Protein AF-A0A5E5PUY2-F1 (afdb_monomer_lite)

Foldseek 3Di:
DQAQQDDDPPDDSVVVNVVSCCQQFLLVLLLCLLVFQKKKKWFWPPLQQQQQLLLLLCLVPNPVVCVVCVPPPPRPSNVSSVVQCVVVVNDRGGGDDDDSVSSNSSCSSVVSLVVQLVVPDDPPADWDWDDHRRMIMITHRDPVSVVVSQVSSQVSQVVRRIHMDPVRTDMDSCSNCVSDDPVVLVVLLVPVVPDPDLLSLLSNLLVVCVVPAQDPVSLVSLLVSLVVLVVVVVVVVVVCVVCVVPDDDPVVVVLVSNLSSSLSSLLSSCLRHVNCLLSSLLSNLSSPLPDALVVLLVSLVSSCVSCVPPPPCVVNVVSSVLLCLVSLHDDDDDALVSVVVDDDDPDDDSDPQDDDDDDLPDPPRDNDPCVVPPDPVVVVVVSPDDPDDPVVSNVRDSHDDPVNRDPPPD

Structure (mmCIF, N/CA/C/O backbone):
data_AF-A0A5E5PUY2-F1
#
_entry.id   AF-A0A5E5PUY2-F1
#
loop_
_atom_site.group_PDB
_atom_site.id
_atom_site.type_symbol
_atom_site.label_atom_id
_atom_site.label_alt_id
_atom_site.label_comp_id
_atom_site.label_asym_id
_atom_site.label_entity_id
_atom_site.label_seq_id
_atom_site.pdbx_PDB_ins_code
_atom_site.Cartn_x
_atom_site.Cartn_y
_atom_site.Cartn_z
_atom_site.occupancy
_atom_site.B_iso_or_equiv
_atom_site.auth_seq_id
_atom_site.auth_comp_id
_atom_site.auth_asym_id
_atom_site.auth_atom_id
_atom_site.pdbx_PDB_model_num
ATOM 1 N N . CYS A 1 1 ? 10.150 4.100 -7.608 1.00 82.94 1 CYS A N 1
ATOM 2 C CA . CYS A 1 1 ? 10.877 2.829 -7.819 1.00 82.94 1 CYS A CA 1
ATOM 3 C C . CYS A 1 1 ? 11.401 2.297 -6.479 1.00 82.94 1 CYS A C 1
ATOM 5 O O . CYS A 1 1 ? 11.923 3.079 -5.692 1.00 82.94 1 CYS A O 1
ATOM 7 N N . ALA A 1 2 ? 11.238 0.994 -6.225 1.00 85.81 2 ALA A N 1
ATOM 8 C CA . ALA A 1 2 ? 11.678 0.276 -5.023 1.00 85.81 2 ALA A CA 1
ATOM 9 C C . ALA A 1 2 ? 12.735 -0.816 -5.315 1.00 85.81 2 ALA A C 1
ATOM 11 O O . ALA A 1 2 ? 13.047 -1.619 -4.438 1.00 85.81 2 ALA A O 1
ATOM 12 N N . SER A 1 3 ? 13.264 -0.872 -6.541 1.00 85.50 3 SER A N 1
ATOM 13 C CA . SER A 1 3 ? 14.136 -1.946 -7.045 1.00 85.50 3 SER A CA 1
ATOM 14 C C . SER A 1 3 ? 15.540 -1.494 -7.445 1.00 85.50 3 SER A C 1
ATOM 16 O O . SER A 1 3 ? 16.255 -2.245 -8.109 1.00 85.50 3 SER A O 1
ATOM 18 N N . ILE A 1 4 ? 15.966 -0.297 -7.023 1.00 83.94 4 ILE A N 1
ATOM 19 C CA . ILE A 1 4 ? 17.360 0.135 -7.188 1.00 83.94 4 ILE A CA 1
ATOM 20 C C . ILE A 1 4 ? 18.269 -0.912 -6.523 1.00 83.94 4 ILE A C 1
ATOM 22 O O . ILE A 1 4 ? 18.061 -1.220 -5.344 1.00 83.94 4 ILE A O 1
ATOM 26 N N . PRO A 1 5 ? 19.259 -1.470 -7.246 1.00 79.75 5 PRO A N 1
ATOM 27 C CA . PRO A 1 5 ? 20.131 -2.481 -6.674 1.00 79.75 5 PRO A CA 1
ATOM 28 C C . PRO A 1 5 ? 20.878 -1.961 -5.446 1.00 79.75 5 PRO A C 1
ATOM 30 O O . PRO A 1 5 ? 21.499 -0.899 -5.479 1.00 79.75 5 PRO A O 1
ATOM 33 N N . VAL A 1 6 ? 20.823 -2.731 -4.361 1.00 76.81 6 VAL A N 1
ATOM 34 C CA . VAL A 1 6 ? 21.501 -2.415 -3.101 1.00 76.81 6 VAL A CA 1
ATOM 35 C C . VAL A 1 6 ? 22.832 -3.155 -3.048 1.00 76.81 6 VAL A C 1
ATOM 37 O O . VAL A 1 6 ? 22.901 -4.345 -3.368 1.00 76.81 6 VAL A O 1
ATOM 40 N N . VAL A 1 7 ? 23.884 -2.442 -2.648 1.00 66.44 7 VAL A N 1
ATOM 41 C CA . VAL A 1 7 ? 25.210 -3.010 -2.400 1.00 66.44 7 VAL A CA 1
ATOM 42 C C . VAL A 1 7 ? 25.385 -3.162 -0.894 1.00 66.44 7 VAL A C 1
ATOM 44 O O . VAL A 1 7 ? 25.438 -2.166 -0.174 1.00 66.44 7 VAL A O 1
ATOM 47 N N . SER A 1 8 ? 25.488 -4.404 -0.432 1.00 65.62 8 SER A N 1
ATOM 48 C CA . SER A 1 8 ? 25.758 -4.717 0.969 1.00 65.62 8 SER A CA 1
ATOM 49 C C . SER A 1 8 ? 27.189 -4.347 1.334 1.00 65.62 8 SER A C 1
ATOM 51 O O . SER A 1 8 ? 28.122 -4.773 0.652 1.00 65.62 8 SER A O 1
ATOM 53 N N . SER A 1 9 ? 27.386 -3.619 2.433 1.00 58.38 9 SER A N 1
ATOM 54 C CA . SER A 1 9 ? 28.730 -3.308 2.931 1.00 58.38 9 SER A CA 1
ATOM 55 C C . SER A 1 9 ? 29.393 -4.493 3.646 1.00 58.38 9 SER A C 1
ATOM 57 O O . SER A 1 9 ? 30.616 -4.578 3.641 1.00 58.38 9 SER A O 1
ATOM 59 N N . GLU A 1 10 ? 28.615 -5.407 4.248 1.00 58.19 10 GLU A N 1
ATOM 60 C CA . GLU A 1 10 ? 29.138 -6.468 5.139 1.00 58.19 10 GLU A CA 1
ATOM 61 C C . GLU A 1 10 ? 28.356 -7.812 5.080 1.00 58.19 10 GLU A C 1
ATOM 63 O O . GLU A 1 10 ? 28.537 -8.663 5.950 1.00 58.19 10 GLU A O 1
ATOM 68 N N . GLY A 1 11 ? 27.478 -8.043 4.087 1.00 61.69 11 GLY A N 1
ATOM 69 C CA . GLY A 1 11 ? 26.540 -9.186 4.080 1.00 61.69 11 GLY A CA 1
ATOM 70 C C . GLY A 1 11 ? 26.240 -9.826 2.714 1.00 61.69 11 GLY A C 1
ATOM 71 O O . GLY A 1 11 ? 26.901 -9.552 1.719 1.00 61.69 11 GLY A O 1
ATOM 72 N N . ASN A 1 12 ? 25.237 -10.718 2.670 1.00 67.50 12 ASN A N 1
ATOM 73 C CA . ASN A 1 12 ? 24.711 -11.295 1.423 1.00 67.50 12 ASN A CA 1
ATOM 74 C C . ASN A 1 12 ? 23.695 -10.326 0.796 1.00 67.50 12 ASN A C 1
ATOM 76 O O . ASN A 1 12 ? 22.610 -10.122 1.350 1.00 67.50 12 ASN A O 1
ATOM 80 N N . SER A 1 13 ? 24.025 -9.785 -0.378 1.00 69.69 13 SER A N 1
ATOM 81 C CA . SER A 1 13 ? 23.195 -8.840 -1.139 1.00 69.69 13 SER A CA 1
ATOM 82 C C . SER A 1 13 ? 21.769 -9.340 -1.404 1.00 69.69 13 SER A C 1
ATOM 84 O O . SER A 1 13 ? 20.834 -8.543 -1.436 1.00 69.69 13 SER A O 1
ATOM 86 N N . THR A 1 14 ? 21.567 -10.656 -1.513 1.00 74.00 14 THR A N 1
ATOM 87 C CA . THR A 1 14 ? 20.237 -11.260 -1.707 1.00 74.00 14 THR A CA 1
ATOM 88 C C . THR A 1 14 ? 19.321 -11.000 -0.509 1.00 74.00 14 THR A C 1
ATOM 90 O O . THR A 1 14 ? 18.152 -10.654 -0.669 1.00 74.00 14 THR A O 1
ATOM 93 N N . THR A 1 15 ? 19.847 -11.130 0.711 1.00 76.69 15 THR A N 1
ATOM 94 C CA . THR A 1 15 ? 19.073 -10.931 1.944 1.00 76.69 15 THR A CA 1
ATOM 95 C C . THR A 1 15 ? 18.646 -9.476 2.093 1.00 76.69 15 THR A C 1
ATOM 97 O O . THR A 1 15 ? 17.498 -9.201 2.441 1.00 76.69 15 THR A O 1
ATOM 100 N N . GLU A 1 16 ? 19.543 -8.538 1.789 1.00 80.31 16 GLU A N 1
ATOM 101 C CA . GLU A 1 16 ? 19.229 -7.109 1.824 1.00 80.31 16 GLU A CA 1
ATOM 102 C C . GLU A 1 16 ? 18.178 -6.738 0.775 1.00 80.31 16 GLU A C 1
ATOM 104 O O . GLU A 1 16 ? 17.227 -6.026 1.088 1.00 80.31 16 GLU A O 1
ATOM 109 N N . GLN A 1 17 ? 18.268 -7.285 -0.441 1.00 81.25 17 GLN A N 1
ATOM 110 C CA . GLN A 1 17 ? 17.252 -7.072 -1.476 1.00 81.25 17 GLN A CA 1
ATOM 111 C C . GLN A 1 17 ? 15.870 -7.595 -1.059 1.00 81.25 17 GLN A C 1
ATOM 113 O O . GLN A 1 17 ? 14.868 -6.915 -1.288 1.00 81.25 17 GLN A O 1
ATOM 118 N N . ILE A 1 18 ? 15.803 -8.760 -0.403 1.00 82.56 18 ILE A N 1
ATOM 119 C CA . ILE A 1 18 ? 14.548 -9.303 0.144 1.00 82.56 18 ILE A CA 1
ATOM 120 C C . ILE A 1 18 ? 13.983 -8.377 1.228 1.00 82.56 18 ILE A C 1
ATOM 122 O O . ILE A 1 18 ? 12.776 -8.126 1.260 1.00 82.56 18 ILE A O 1
ATOM 126 N N . GLN A 1 19 ? 14.836 -7.841 2.103 1.00 82.25 19 GLN A N 1
ATOM 127 C CA . GLN A 1 19 ? 14.415 -6.887 3.131 1.00 82.25 19 GLN A CA 1
ATOM 128 C C . GLN A 1 19 ? 13.896 -5.583 2.517 1.00 82.25 19 GLN A C 1
ATOM 130 O O . GLN A 1 19 ? 12.843 -5.094 2.933 1.00 82.25 19 GLN A O 1
ATOM 135 N N . VAL A 1 20 ? 14.579 -5.051 1.499 1.00 85.12 20 VAL A N 1
ATOM 136 C CA . VAL A 1 20 ? 14.127 -3.866 0.760 1.00 85.12 20 VAL A CA 1
ATOM 137 C C . VAL A 1 20 ? 12.784 -4.124 0.092 1.00 85.12 20 VAL A C 1
ATOM 139 O O . VAL A 1 20 ? 11.881 -3.310 0.265 1.00 85.12 20 VAL A O 1
ATOM 142 N N . TRP A 1 21 ? 12.600 -5.263 -0.581 1.00 89.25 21 TRP A N 1
ATOM 143 C CA . TRP A 1 21 ? 11.303 -5.633 -1.155 1.00 89.25 21 TRP A CA 1
ATOM 144 C C . TRP A 1 21 ? 10.212 -5.699 -0.080 1.00 89.25 21 TRP A C 1
ATOM 146 O O . TRP A 1 21 ? 9.156 -5.083 -0.215 1.00 89.25 21 TRP A O 1
ATOM 156 N N . SER A 1 22 ? 10.474 -6.392 1.031 1.00 85.25 22 SER A N 1
ATOM 157 C CA . SER A 1 22 ? 9.490 -6.533 2.107 1.00 85.25 22 SER A CA 1
ATOM 158 C C . SER A 1 22 ? 9.083 -5.180 2.695 1.00 85.25 22 SER A C 1
ATOM 160 O O . SER A 1 22 ? 7.915 -4.990 3.026 1.00 85.25 22 SER A O 1
ATOM 162 N N . LYS A 1 23 ? 10.024 -4.243 2.827 1.00 85.44 23 LYS A N 1
ATOM 163 C CA . LYS A 1 23 ? 9.771 -2.921 3.405 1.00 85.44 23 LYS A CA 1
ATOM 164 C C . LYS A 1 23 ? 9.127 -1.962 2.399 1.00 85.44 23 LYS A C 1
ATOM 166 O O . LYS A 1 23 ? 8.065 -1.405 2.654 1.00 85.44 23 LYS A O 1
ATOM 171 N N . GLN A 1 24 ? 9.760 -1.777 1.245 1.00 88.69 24 GLN A N 1
ATOM 172 C CA . GLN A 1 24 ? 9.369 -0.770 0.253 1.00 88.69 24 GLN A CA 1
ATOM 173 C C . GLN A 1 24 ? 8.181 -1.200 -0.609 1.00 88.69 24 GLN A C 1
ATOM 175 O O . GLN A 1 24 ? 7.519 -0.348 -1.193 1.00 88.69 24 GLN A O 1
ATOM 180 N N . VAL A 1 25 ? 7.907 -2.504 -0.700 1.00 92.75 25 VAL A N 1
ATOM 181 C CA . VAL A 1 25 ? 6.810 -3.040 -1.510 1.00 92.75 25 VAL A CA 1
ATOM 182 C C . VAL A 1 25 ? 5.714 -3.592 -0.614 1.00 92.75 25 VAL A C 1
ATOM 184 O O . VAL A 1 25 ? 4.638 -3.008 -0.576 1.00 92.75 25 VAL A O 1
ATOM 187 N N . GLU A 1 26 ? 5.950 -4.679 0.128 1.00 92.94 26 GLU A N 1
ATOM 188 C CA . GLU A 1 26 ? 4.887 -5.343 0.909 1.00 92.94 26 GLU A CA 1
ATOM 189 C C . GLU A 1 26 ? 4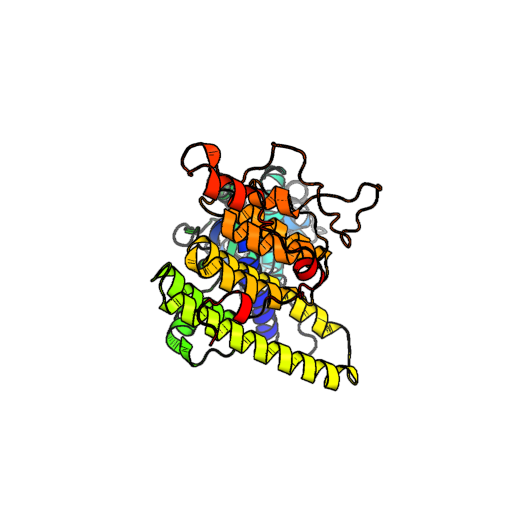.321 -4.434 2.009 1.00 92.94 26 GLU A C 1
ATOM 191 O O . GLU A 1 26 ? 3.122 -4.156 2.015 1.00 92.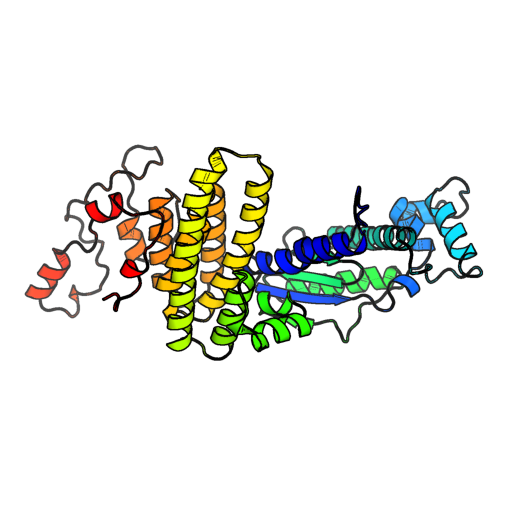94 26 GLU A O 1
ATOM 196 N N . GLN A 1 27 ? 5.173 -3.944 2.912 1.00 90.75 27 GLN A N 1
ATOM 197 C CA . GLN A 1 27 ? 4.749 -3.091 4.023 1.00 90.75 27 GLN A CA 1
ATOM 198 C C . GLN A 1 27 ? 4.170 -1.769 3.520 1.00 90.75 27 GLN A C 1
ATOM 200 O O . GLN A 1 27 ? 3.068 -1.401 3.926 1.00 90.75 27 GLN A O 1
ATOM 205 N N . LYS A 1 28 ? 4.847 -1.105 2.573 1.00 93.31 28 LYS A N 1
ATOM 206 C CA . LYS A 1 28 ? 4.349 0.160 2.028 1.00 93.31 28 LYS A CA 1
ATOM 207 C C . LYS A 1 28 ? 2.999 0.021 1.323 1.00 93.31 28 LYS A C 1
ATOM 209 O O . LYS A 1 28 ? 2.148 0.889 1.478 1.00 93.31 28 LYS A O 1
ATOM 214 N N . SER A 1 29 ? 2.774 -1.078 0.603 1.00 95.94 29 SER A N 1
ATOM 215 C CA . SER A 1 29 ? 1.477 -1.338 -0.039 1.00 95.94 29 SER A CA 1
ATOM 216 C C . SER A 1 29 ? 0.349 -1.468 0.985 1.00 95.94 29 SER A C 1
ATOM 218 O O . SER A 1 29 ? -0.740 -0.946 0.771 1.00 95.94 29 SER A O 1
ATOM 220 N N . ILE A 1 30 ? 0.623 -2.111 2.124 1.00 95.31 30 ILE A N 1
ATOM 221 C CA . ILE A 1 30 ? -0.356 -2.245 3.206 1.00 95.31 30 ILE A CA 1
ATOM 222 C C . ILE A 1 30 ? -0.627 -0.885 3.843 1.00 95.31 30 ILE A C 1
ATOM 224 O O . ILE A 1 30 ? -1.786 -0.547 4.040 1.00 95.31 30 ILE A O 1
ATOM 228 N N . GLU A 1 31 ? 0.398 -0.071 4.107 1.00 93.56 31 GLU A N 1
ATOM 229 C CA . GLU A 1 31 ? 0.221 1.295 4.629 1.00 93.56 31 GLU A CA 1
ATOM 230 C C . GLU A 1 31 ? -0.671 2.164 3.736 1.00 93.56 31 GLU A C 1
ATOM 232 O O . GLU A 1 31 ? -1.532 2.881 4.242 1.00 93.56 31 GLU A O 1
ATOM 237 N N . LEU A 1 32 ? -0.498 2.073 2.413 1.00 95.44 32 LEU A N 1
ATOM 238 C CA . LEU A 1 32 ? -1.300 2.823 1.442 1.00 95.44 32 LEU A CA 1
ATOM 239 C C . LEU A 1 32 ? -2.785 2.441 1.472 1.00 95.44 32 LEU A C 1
ATOM 241 O O . LEU A 1 32 ? -3.617 3.246 1.058 1.00 95.44 32 LEU A O 1
ATOM 245 N N . GLY A 1 33 ? -3.139 1.280 2.032 1.00 94.94 33 GLY A N 1
ATOM 246 C CA . GLY A 1 33 ? -4.532 0.900 2.286 1.00 94.94 33 GLY A CA 1
ATOM 247 C C . GLY A 1 33 ? -5.293 1.890 3.176 1.00 94.94 33 GLY A C 1
ATOM 248 O O . GLY A 1 33 ? -6.511 2.001 3.068 1.00 94.94 33 GLY A O 1
ATOM 249 N N . LEU A 1 34 ? -4.585 2.682 3.990 1.00 93.06 34 LEU A N 1
ATOM 250 C CA . LEU A 1 34 ? -5.181 3.740 4.806 1.00 93.06 34 LEU A CA 1
ATOM 251 C C . LEU A 1 34 ? -5.600 4.973 3.979 1.00 93.06 34 LEU A C 1
ATOM 253 O O . LEU A 1 34 ? -6.441 5.751 4.418 1.00 93.06 34 LEU A O 1
ATOM 257 N N . GLU A 1 35 ? -5.040 5.157 2.781 1.00 93.94 35 GLU A N 1
ATOM 258 C CA . GLU A 1 35 ? -5.232 6.349 1.938 1.00 93.94 35 GLU A CA 1
ATOM 259 C C . GLU A 1 35 ? -5.983 6.075 0.628 1.00 93.94 35 GLU A C 1
ATOM 261 O O . GLU A 1 35 ? -6.598 6.993 0.077 1.00 93.94 35 GLU A O 1
ATOM 266 N N . TYR A 1 36 ? -5.921 4.837 0.135 1.00 95.94 36 TYR A N 1
ATOM 267 C CA . TYR A 1 36 ? -6.447 4.416 -1.165 1.00 95.94 36 TYR A CA 1
ATOM 268 C C . TYR A 1 36 ? -7.432 3.263 -1.021 1.00 95.94 36 TYR A C 1
ATOM 270 O O . TYR A 1 36 ? -7.277 2.460 -0.108 1.00 95.94 36 TYR A O 1
ATOM 278 N N . ASP A 1 37 ? -8.424 3.164 -1.903 1.00 94.75 37 ASP A N 1
ATOM 279 C CA . ASP A 1 37 ? -9.470 2.126 -1.860 1.00 94.75 37 ASP A CA 1
ATOM 280 C C . ASP A 1 37 ? -9.232 0.963 -2.829 1.00 94.75 37 ASP A C 1
ATOM 282 O O . ASP A 1 37 ? -9.750 -0.129 -2.623 1.00 94.75 37 ASP A O 1
ATOM 286 N N . TYR A 1 38 ? -8.434 1.175 -3.876 1.00 96.88 38 TYR A N 1
ATOM 287 C CA . TYR A 1 38 ? -8.149 0.167 -4.892 1.00 96.88 38 TYR A CA 1
ATOM 288 C C . TYR A 1 38 ? -6.650 -0.002 -5.114 1.00 96.88 38 TYR A C 1
ATOM 290 O O . TYR A 1 38 ? -5.899 0.975 -5.133 1.00 96.88 38 TYR A O 1
ATOM 298 N N . ILE A 1 39 ? -6.239 -1.243 -5.376 1.00 98.06 39 ILE A N 1
ATOM 299 C CA . ILE A 1 39 ? -4.908 -1.611 -5.863 1.00 98.06 39 ILE A CA 1
ATOM 300 C C . ILE A 1 39 ? -5.029 -2.343 -7.202 1.00 98.06 39 ILE A C 1
ATOM 302 O O . ILE A 1 39 ? -5.846 -3.249 -7.361 1.00 98.06 39 ILE A O 1
ATOM 306 N N . PHE A 1 40 ? -4.194 -1.963 -8.162 1.00 98.12 40 PHE A N 1
ATOM 307 C CA . PHE A 1 40 ? -4.027 -2.631 -9.447 1.00 98.12 40 PHE A CA 1
ATOM 308 C C . PHE A 1 40 ? -2.640 -3.260 -9.490 1.00 98.12 40 PHE A C 1
ATOM 310 O O . PHE A 1 40 ? -1.646 -2.602 -9.181 1.00 98.12 40 PHE A O 1
ATOM 317 N N . HIS A 1 41 ? -2.586 -4.525 -9.881 1.00 97.44 41 HIS A N 1
ATOM 318 C CA . HIS A 1 41 ? -1.361 -5.268 -10.124 1.00 97.44 41 HIS A CA 1
ATOM 319 C C . HIS A 1 41 ? -1.174 -5.431 -11.622 1.00 97.44 41 HIS A C 1
ATOM 321 O O . HIS A 1 41 ? -2.132 -5.748 -12.322 1.00 97.44 41 HIS A O 1
ATOM 327 N N . THR A 1 42 ? 0.049 -5.235 -12.100 1.00 96.69 42 THR A N 1
ATOM 328 C CA . THR A 1 42 ? 0.455 -5.593 -13.460 1.00 96.69 42 THR A CA 1
ATOM 329 C C . THR A 1 42 ? 1.960 -5.821 -13.498 1.00 96.69 42 THR A C 1
ATOM 331 O O . THR A 1 42 ? 2.697 -5.184 -12.753 1.00 96.69 42 THR A O 1
ATOM 334 N N . ASP A 1 43 ? 2.420 -6.690 -14.387 1.00 95.75 43 ASP A N 1
ATOM 335 C CA . ASP A 1 43 ? 3.833 -6.887 -14.718 1.00 95.75 43 ASP A CA 1
ATOM 336 C C . ASP A 1 43 ? 4.076 -6.672 -16.214 1.00 95.75 43 ASP A C 1
ATOM 338 O O . ASP A 1 43 ? 3.143 -6.577 -17.021 1.00 95.75 43 ASP A O 1
ATOM 342 N N . ILE A 1 44 ? 5.349 -6.580 -16.582 1.00 96.81 44 ILE A N 1
ATOM 343 C CA . ILE A 1 44 ? 5.796 -6.482 -17.969 1.00 96.81 44 ILE A CA 1
ATOM 344 C C . ILE A 1 44 ? 6.173 -7.879 -18.472 1.00 96.81 44 ILE A C 1
ATOM 346 O O . ILE A 1 44 ? 6.934 -8.603 -17.834 1.00 96.81 44 ILE A O 1
ATOM 350 N N . VAL A 1 45 ? 5.680 -8.257 -19.653 1.00 95.62 45 VAL A N 1
ATOM 351 C CA . VAL A 1 45 ? 6.010 -9.554 -20.262 1.00 95.62 45 VAL A CA 1
ATOM 352 C C . VAL A 1 45 ? 7.463 -9.568 -20.723 1.00 95.62 45 VAL A C 1
ATOM 354 O O . VAL A 1 45 ? 7.856 -8.703 -21.501 1.00 95.62 45 VAL A O 1
ATOM 357 N N . ASP A 1 46 ? 8.216 -10.589 -20.299 1.00 94.31 46 ASP A N 1
ATOM 358 C CA . ASP A 1 46 ? 9.615 -10.814 -20.691 1.00 94.31 46 ASP A CA 1
ATOM 359 C C . ASP A 1 46 ? 10.452 -9.529 -20.601 1.00 94.31 46 ASP A C 1
ATOM 361 O O . ASP A 1 46 ? 11.081 -9.107 -21.566 1.00 94.31 46 ASP A O 1
ATOM 365 N N . CYS A 1 47 ? 10.405 -8.855 -19.445 1.00 95.38 47 CYS A N 1
ATOM 366 C CA . CYS A 1 47 ? 10.933 -7.498 -19.293 1.00 95.38 47 CYS A CA 1
ATOM 367 C C . CYS A 1 47 ? 12.349 -7.336 -19.869 1.00 95.38 47 CYS A C 1
ATOM 369 O O . CYS A 1 47 ? 12.575 -6.447 -20.681 1.00 95.38 47 CYS A O 1
ATOM 371 N N . TYR A 1 48 ? 13.295 -8.205 -19.503 1.00 95.31 48 TYR A N 1
ATOM 372 C CA . TYR A 1 48 ? 14.679 -8.112 -19.982 1.00 95.31 48 TYR A CA 1
ATOM 373 C C . TYR A 1 48 ? 14.818 -8.458 -21.468 1.00 95.31 48 TYR A C 1
ATOM 375 O O . TYR A 1 48 ? 15.599 -7.803 -22.156 1.00 95.31 48 TYR A O 1
ATOM 383 N N . GLY A 1 49 ? 14.080 -9.455 -21.972 1.00 95.12 49 GLY A N 1
ATOM 384 C CA . GLY A 1 49 ? 14.082 -9.828 -23.391 1.00 95.12 49 GLY A CA 1
ATOM 385 C C . GLY A 1 49 ? 13.391 -8.797 -24.291 1.00 95.12 49 GLY A C 1
ATOM 386 O O . GLY A 1 49 ? 13.751 -8.651 -25.458 1.00 95.12 49 GLY A O 1
ATOM 387 N N . ALA A 1 50 ? 12.456 -8.024 -23.738 1.00 95.56 50 ALA A N 1
ATOM 388 C CA . ALA A 1 50 ? 11.708 -6.984 -24.435 1.00 95.56 50 ALA A CA 1
ATOM 389 C C . ALA A 1 50 ? 12.410 -5.615 -24.455 1.00 95.56 50 ALA A C 1
ATOM 391 O O . ALA A 1 50 ? 11.988 -4.738 -25.208 1.00 95.56 50 ALA A O 1
ATOM 392 N N . ILE A 1 51 ? 13.466 -5.395 -23.658 1.00 96.50 51 ILE A N 1
ATOM 393 C CA . ILE A 1 51 ? 14.195 -4.117 -23.676 1.00 96.50 51 ILE A CA 1
ATOM 394 C C . ILE A 1 51 ? 14.860 -3.929 -25.039 1.00 96.50 51 ILE A C 1
ATOM 396 O O . ILE A 1 51 ? 15.811 -4.622 -25.397 1.00 96.50 51 ILE A O 1
ATOM 400 N N . TYR A 1 52 ? 14.394 -2.929 -25.780 1.00 95.25 52 TYR A N 1
ATOM 401 C CA . TYR A 1 52 ? 15.052 -2.458 -26.989 1.00 95.25 52 TYR A CA 1
ATOM 402 C C . TYR A 1 52 ? 16.338 -1.712 -26.612 1.00 95.25 52 TYR A C 1
ATOM 404 O O . TYR A 1 52 ? 16.273 -0.717 -25.895 1.00 95.25 52 TYR A O 1
ATOM 412 N N . THR A 1 53 ? 17.518 -2.129 -27.067 1.00 94.56 53 THR A N 1
ATOM 413 C CA . THR A 1 53 ? 18.805 -1.576 -26.592 1.00 94.56 53 THR A CA 1
ATOM 414 C C . THR A 1 53 ? 18.948 -0.078 -26.882 1.00 94.56 53 THR A C 1
ATOM 416 O O . THR A 1 53 ? 19.515 0.665 -26.082 1.00 94.56 53 THR A O 1
ATOM 419 N N . HIS A 1 54 ? 18.323 0.415 -27.955 1.00 93.44 54 HIS A N 1
ATOM 420 C CA . HIS A 1 54 ? 18.256 1.844 -28.267 1.00 93.44 54 HIS A CA 1
ATOM 421 C C . HIS A 1 54 ? 17.377 2.658 -27.300 1.00 93.44 54 HIS A C 1
ATOM 423 O O . HIS A 1 54 ? 17.461 3.884 -27.302 1.00 93.44 54 HIS A O 1
ATOM 429 N N . SER A 1 55 ? 16.580 2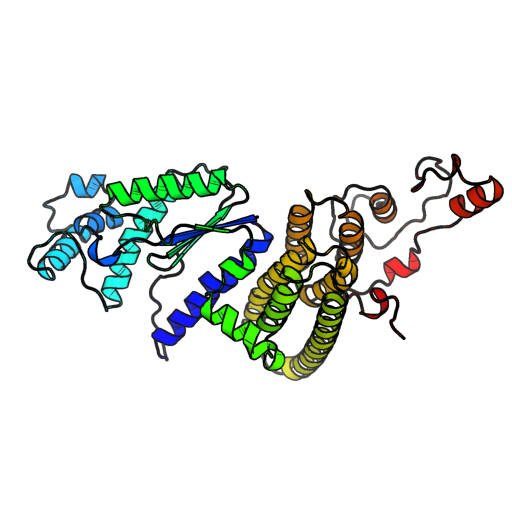.024 -26.440 1.00 95.12 55 SER A N 1
ATOM 430 C CA . SER A 1 55 ? 15.906 2.709 -25.331 1.00 95.12 55 SER A CA 1
ATOM 431 C C . SER A 1 55 ? 16.869 3.145 -24.223 1.00 95.12 55 SER A C 1
ATOM 433 O O . SER A 1 55 ? 16.584 4.108 -23.517 1.00 95.12 55 SER A O 1
ATOM 435 N N . ILE A 1 56 ? 18.051 2.526 -24.115 1.00 95.50 56 ILE A N 1
ATOM 436 C CA . ILE A 1 56 ? 19.089 2.908 -23.146 1.00 95.50 56 ILE A CA 1
ATOM 437 C C . ILE A 1 56 ? 19.577 4.347 -23.395 1.00 95.50 56 ILE A C 1
ATOM 439 O O . ILE A 1 56 ? 19.542 5.161 -22.468 1.00 95.50 56 ILE A O 1
ATOM 443 N N . PRO A 1 57 ? 19.995 4.742 -24.617 1.00 95.06 57 PRO A N 1
ATOM 444 C CA . PRO A 1 57 ? 20.329 6.135 -24.881 1.00 95.06 57 PRO A CA 1
ATOM 445 C C . PRO A 1 57 ? 19.119 7.066 -24.772 1.00 95.06 57 PRO A C 1
ATOM 447 O O . PRO A 1 57 ? 19.325 8.237 -24.462 1.00 95.06 57 PRO A O 1
ATOM 450 N N . TRP A 1 58 ? 17.884 6.588 -24.983 1.00 95.06 58 TRP A N 1
ATOM 451 C CA . TRP A 1 58 ? 16.684 7.403 -24.741 1.00 95.06 58 TRP A CA 1
ATOM 452 C C . TRP A 1 58 ? 16.524 7.719 -23.256 1.00 95.06 58 TRP A C 1
ATOM 454 O O . TRP A 1 58 ? 16.291 8.873 -22.921 1.00 95.06 58 TRP A O 1
ATOM 464 N N . ALA A 1 59 ? 16.724 6.731 -22.386 1.00 95.12 59 ALA A N 1
ATOM 465 C CA . ALA A 1 59 ? 16.658 6.907 -20.942 1.00 95.12 59 ALA A CA 1
ATOM 466 C C . ALA A 1 59 ? 17.753 7.840 -20.406 1.00 95.12 59 ALA A C 1
ATOM 468 O O . ALA A 1 59 ? 17.509 8.626 -19.501 1.00 95.12 59 ALA A O 1
ATOM 469 N N . ILE A 1 60 ? 18.962 7.786 -20.976 1.00 94.12 60 ILE A N 1
ATOM 470 C CA . ILE A 1 60 ? 20.090 8.602 -20.498 1.00 94.12 60 ILE A CA 1
ATOM 471 C C . ILE A 1 60 ? 20.041 10.033 -21.040 1.00 94.12 60 ILE A C 1
ATOM 473 O O . ILE A 1 60 ? 20.389 10.971 -20.329 1.00 94.12 60 ILE A O 1
ATOM 477 N N . HIS A 1 61 ? 19.677 10.201 -22.314 1.00 92.44 61 HIS A N 1
ATOM 478 C CA . HIS A 1 61 ? 19.851 11.473 -23.022 1.00 92.44 61 HIS A CA 1
ATOM 479 C C . HIS A 1 61 ? 18.556 12.098 -23.528 1.00 92.44 61 HIS A C 1
ATOM 481 O O . HIS A 1 61 ? 18.621 13.166 -24.128 1.00 92.44 61 HIS A O 1
ATOM 487 N N . THR A 1 62 ? 17.400 11.473 -23.300 1.00 89.44 62 THR A N 1
ATOM 488 C CA . THR A 1 62 ? 16.117 11.681 -23.998 1.00 89.44 62 THR A CA 1
ATOM 489 C C . THR A 1 62 ? 16.078 11.102 -25.413 1.00 89.44 62 THR A C 1
ATOM 491 O O . THR A 1 62 ? 17.075 11.036 -26.144 1.00 89.44 62 THR A O 1
ATOM 494 N N . GLN A 1 63 ? 14.876 10.707 -25.836 1.00 88.50 63 GLN A N 1
ATOM 495 C CA . GLN A 1 63 ? 14.642 10.147 -27.163 1.00 88.50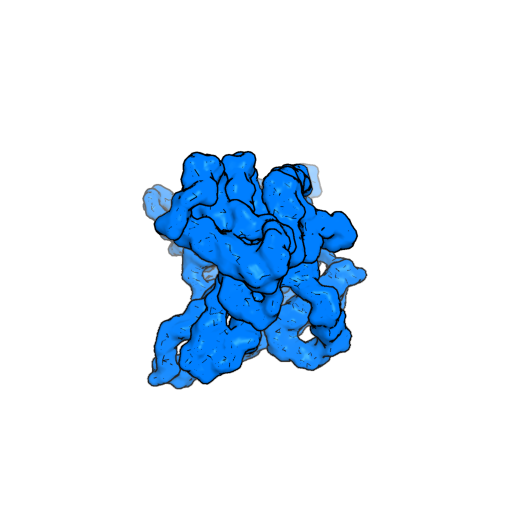 63 GLN A CA 1
ATOM 496 C C . GLN A 1 63 ? 15.012 11.128 -28.292 1.00 88.50 63 GLN A C 1
ATOM 498 O O . GLN A 1 63 ? 15.571 10.717 -29.313 1.00 88.50 63 GLN A O 1
ATOM 503 N N . GLU A 1 64 ? 14.735 12.424 -28.123 1.00 89.62 64 GLU A N 1
ATOM 504 C CA . GLU A 1 64 ? 15.023 13.447 -29.134 1.00 89.62 64 GLU A CA 1
ATOM 505 C C . GLU A 1 64 ? 16.523 13.599 -29.389 1.00 89.62 64 GLU A C 1
ATOM 507 O O . GLU A 1 64 ? 16.976 13.555 -30.539 1.00 89.62 64 GLU A O 1
ATOM 512 N N . PHE A 1 65 ? 17.310 13.733 -28.319 1.00 90.31 65 PHE A N 1
ATOM 513 C CA . PHE A 1 65 ? 18.758 13.859 -28.422 1.00 90.31 65 PHE A CA 1
ATOM 514 C C . PHE A 1 65 ? 19.381 12.612 -29.049 1.00 90.31 65 PHE A C 1
ATOM 516 O O . PHE A 1 65 ? 20.211 12.725 -29.957 1.00 90.31 65 PHE A O 1
ATOM 523 N N . ALA A 1 66 ? 18.963 11.422 -28.605 1.00 88.81 66 ALA A N 1
ATOM 524 C CA . ALA A 1 66 ? 19.468 10.154 -29.120 1.00 88.81 66 ALA A CA 1
ATOM 525 C C . ALA A 1 66 ? 19.161 9.983 -30.618 1.00 88.81 66 ALA A C 1
ATOM 527 O O . ALA A 1 66 ? 20.023 9.557 -31.391 1.00 88.81 66 ALA A O 1
ATOM 528 N N . LYS A 1 67 ? 17.964 10.393 -31.066 1.00 87.56 67 LYS A N 1
ATOM 529 C CA . LYS A 1 67 ? 17.589 10.379 -32.490 1.00 87.56 67 LYS A CA 1
ATOM 530 C C . LYS A 1 67 ? 18.437 11.341 -33.331 1.00 87.56 67 LYS A C 1
ATOM 532 O O . LYS A 1 67 ? 18.736 10.999 -34.474 1.00 87.56 67 LYS A O 1
ATOM 537 N N . ARG A 1 68 ? 18.863 12.490 -32.788 1.00 90.50 68 ARG A N 1
ATOM 538 C CA . ARG A 1 68 ? 19.767 13.441 -33.472 1.00 90.50 68 ARG A CA 1
ATOM 539 C C . ARG A 1 68 ? 21.227 12.971 -33.481 1.00 90.50 68 ARG A C 1
ATOM 541 O O . ARG A 1 68 ? 21.930 13.185 -34.463 1.00 90.50 68 ARG A O 1
ATOM 548 N N . ASN A 1 69 ? 21.670 12.276 -32.432 1.00 88.19 69 ASN A N 1
ATOM 549 C CA . ASN A 1 69 ? 23.069 11.885 -32.217 1.00 88.19 69 ASN A CA 1
ATOM 550 C C . ASN A 1 69 ? 23.338 10.380 -32.410 1.00 88.19 69 ASN A C 1
ATOM 552 O O . ASN A 1 69 ? 24.232 9.823 -31.772 1.00 88.19 69 ASN A O 1
ATOM 556 N N . ARG A 1 70 ? 22.621 9.708 -33.323 1.00 79.94 70 ARG A N 1
ATOM 557 C CA . ARG A 1 70 ? 22.701 8.241 -33.525 1.00 79.94 70 ARG A CA 1
ATOM 558 C C . ARG A 1 70 ? 24.116 7.691 -33.740 1.00 79.94 70 ARG A C 1
ATOM 560 O O . ARG A 1 70 ? 24.405 6.574 -33.341 1.00 79.94 70 ARG A O 1
ATOM 567 N N . ARG A 1 71 ? 25.001 8.455 -34.391 1.00 79.06 71 ARG A N 1
ATOM 568 C CA . ARG A 1 71 ? 26.389 8.041 -34.700 1.00 79.06 71 ARG A CA 1
ATOM 569 C C . ARG A 1 71 ? 27.433 8.666 -33.769 1.00 79.06 71 ARG A C 1
ATOM 571 O O . ARG A 1 71 ? 28.634 8.537 -34.008 1.00 79.06 71 ARG A O 1
ATOM 578 N N . GLY A 1 72 ? 26.996 9.377 -32.729 1.00 78.31 72 GLY A N 1
ATOM 579 C CA . GLY A 1 72 ? 27.879 10.060 -31.792 1.00 78.31 72 GLY A CA 1
ATOM 580 C C . GLY A 1 72 ? 28.654 9.062 -30.934 1.00 78.31 72 GLY A C 1
ATOM 581 O O . GLY A 1 72 ? 28.141 8.601 -29.919 1.00 78.31 72 GLY A O 1
ATOM 582 N N . LYS A 1 73 ? 29.907 8.767 -31.306 1.00 71.12 73 LYS A N 1
ATOM 583 C CA . LYS A 1 73 ? 30.791 7.823 -30.586 1.00 71.12 73 LYS A CA 1
ATOM 584 C C . LYS A 1 73 ? 31.186 8.270 -29.171 1.00 71.12 73 LYS A C 1
ATOM 586 O O . LYS A 1 73 ? 31.751 7.485 -28.424 1.00 71.12 73 LYS A O 1
ATOM 591 N N . LYS A 1 74 ? 30.910 9.528 -28.809 1.00 80.56 74 LYS A N 1
ATOM 592 C CA . LYS A 1 74 ? 31.165 10.090 -27.472 1.00 80.56 74 LYS A CA 1
ATOM 593 C C . LYS A 1 74 ? 29.941 10.040 -26.545 1.00 80.56 74 LYS A C 1
ATOM 595 O O . LYS A 1 74 ? 30.061 10.385 -25.377 1.00 80.56 74 LYS A O 1
ATOM 600 N N . CYS A 1 75 ? 28.765 9.648 -27.043 1.00 88.00 75 CYS A N 1
ATOM 601 C CA . CYS A 1 75 ? 27.555 9.575 -26.222 1.00 88.00 75 CYS A CA 1
ATOM 602 C C . CYS A 1 75 ? 27.553 8.287 -25.398 1.00 88.00 75 CYS A C 1
ATOM 604 O O . CYS A 1 75 ? 27.479 7.200 -25.966 1.00 88.00 75 CYS A O 1
ATOM 606 N N . ILE A 1 76 ? 27.571 8.410 -24.067 1.00 93.19 76 ILE A N 1
ATOM 607 C CA . ILE A 1 76 ? 27.655 7.257 -23.156 1.00 93.19 76 ILE A CA 1
ATOM 608 C C . ILE A 1 76 ? 26.545 6.221 -23.397 1.00 93.19 76 ILE A C 1
ATOM 610 O O . ILE A 1 76 ? 26.835 5.036 -23.491 1.00 93.19 76 ILE A O 1
ATOM 614 N N . GLY A 1 77 ? 25.299 6.653 -23.618 1.00 93.19 77 GLY A N 1
ATOM 615 C CA . GLY A 1 77 ? 24.192 5.749 -23.933 1.00 93.19 77 GLY A CA 1
ATOM 616 C C . GLY A 1 77 ? 24.392 4.949 -25.222 1.00 93.19 77 GLY A C 1
ATOM 617 O O . GLY A 1 77 ? 24.085 3.765 -25.237 1.00 93.19 77 GLY A O 1
ATOM 618 N N . ASN A 1 78 ? 24.983 5.543 -26.267 1.00 92.75 78 ASN A N 1
ATOM 619 C CA . ASN A 1 78 ? 25.302 4.818 -27.504 1.00 92.75 78 ASN A CA 1
ATOM 620 C C . ASN A 1 78 ? 26.436 3.803 -27.292 1.00 92.75 78 ASN A C 1
ATOM 622 O O . ASN A 1 78 ? 26.457 2.755 -27.932 1.00 92.75 78 ASN A O 1
ATOM 626 N N . ILE A 1 79 ? 27.392 4.114 -26.407 1.00 94.00 79 ILE A N 1
ATOM 627 C CA . ILE A 1 79 ? 28.473 3.191 -26.037 1.00 94.00 79 ILE A CA 1
ATOM 628 C C . ILE A 1 79 ? 27.886 1.973 -25.315 1.00 94.00 79 ILE A C 1
ATOM 630 O O . ILE A 1 79 ? 28.212 0.844 -25.676 1.00 94.00 79 ILE A O 1
ATOM 634 N N . ILE A 1 80 ? 26.991 2.197 -24.347 1.00 94.94 80 ILE A N 1
ATOM 635 C CA . ILE A 1 80 ? 26.320 1.119 -23.606 1.00 94.94 80 ILE A CA 1
ATOM 636 C C . ILE A 1 80 ? 25.457 0.277 -24.552 1.00 94.94 80 ILE A C 1
ATOM 638 O O . ILE A 1 80 ? 25.585 -0.941 -24.559 1.00 94.94 80 ILE A O 1
ATOM 642 N N . ASP A 1 81 ? 24.640 0.911 -25.392 1.00 94.81 81 ASP A N 1
ATOM 643 C CA . ASP A 1 81 ? 23.818 0.243 -26.407 1.00 94.81 81 ASP A CA 1
ATOM 644 C C . ASP A 1 81 ? 24.657 -0.640 -27.347 1.00 94.81 81 ASP A C 1
ATOM 646 O O . ASP A 1 81 ? 24.360 -1.821 -27.519 1.00 94.81 81 ASP A O 1
ATOM 650 N N . THR A 1 82 ? 25.776 -0.120 -27.867 1.00 93.94 82 THR A N 1
ATOM 651 C CA . THR A 1 82 ? 26.700 -0.902 -28.710 1.00 93.94 82 THR A CA 1
ATOM 652 C C . THR A 1 82 ? 27.268 -2.110 -27.959 1.00 93.94 82 THR A C 1
ATOM 654 O O . THR A 1 82 ? 27.392 -3.192 -28.532 1.00 93.94 82 THR A O 1
ATOM 657 N N . ALA A 1 83 ? 27.601 -1.950 -26.674 1.00 94.38 83 ALA A N 1
ATOM 658 C CA . ALA A 1 83 ? 28.070 -3.056 -25.847 1.00 94.38 83 ALA A CA 1
ATOM 659 C C . ALA A 1 83 ? 26.971 -4.111 -25.631 1.00 94.38 83 ALA A C 1
ATOM 661 O O . ALA A 1 83 ? 27.254 -5.298 -25.766 1.00 94.38 83 ALA A O 1
ATOM 662 N N . MET A 1 84 ? 25.723 -3.699 -25.368 1.00 95.06 84 MET A N 1
ATOM 663 C CA . MET A 1 84 ? 24.592 -4.625 -25.201 1.00 95.06 84 MET A CA 1
ATOM 664 C C . MET A 1 84 ? 24.325 -5.424 -26.477 1.00 95.06 84 MET A C 1
ATOM 666 O O . MET A 1 84 ? 24.211 -6.646 -26.414 1.00 95.06 84 MET A O 1
ATOM 670 N N . GLN A 1 85 ? 24.321 -4.763 -27.638 1.00 94.25 85 GLN A N 1
ATOM 671 C CA . GLN A 1 85 ? 24.205 -5.442 -28.931 1.00 94.25 85 GLN A CA 1
ATOM 672 C C . GLN A 1 85 ? 25.359 -6.428 -29.145 1.00 94.25 85 GLN A C 1
ATOM 674 O O . GLN A 1 85 ? 25.140 -7.562 -29.564 1.00 94.25 85 GLN A O 1
ATOM 679 N N . GLY A 1 86 ? 26.592 -6.031 -28.811 1.00 94.31 86 GLY A N 1
ATOM 680 C CA . GLY A 1 86 ? 27.765 -6.904 -28.891 1.00 94.31 86 GLY A CA 1
ATOM 681 C C . GLY A 1 86 ? 27.652 -8.155 -28.013 1.00 94.31 86 GLY A C 1
ATOM 682 O O . GLY A 1 86 ? 28.069 -9.233 -28.431 1.00 94.31 86 GLY A O 1
ATOM 683 N N . MET A 1 87 ? 27.035 -8.034 -26.835 1.00 91.31 87 MET A N 1
ATOM 684 C CA . MET A 1 87 ? 26.746 -9.161 -25.938 1.00 91.31 87 MET A CA 1
ATOM 685 C C . MET A 1 87 ? 25.600 -10.055 -26.432 1.00 91.31 87 MET A C 1
ATOM 687 O O . MET A 1 87 ? 25.456 -11.172 -25.941 1.00 91.31 87 MET A O 1
ATOM 691 N N . ASN A 1 88 ? 24.807 -9.589 -27.399 1.00 90.44 88 ASN A N 1
ATOM 692 C CA . ASN A 1 88 ? 23.633 -10.279 -27.926 1.00 90.44 88 ASN A CA 1
ATOM 693 C C . ASN A 1 88 ? 23.729 -10.528 -29.446 1.00 90.44 88 ASN A C 1
ATOM 695 O O . ASN A 1 88 ? 22.761 -10.352 -30.177 1.00 90.44 88 ASN A O 1
ATOM 699 N N . TYR A 1 89 ? 24.910 -10.897 -29.960 1.00 91.75 89 TYR A N 1
ATOM 700 C CA . TYR A 1 89 ? 25.136 -11.229 -31.383 1.00 91.75 89 TYR A CA 1
ATOM 701 C C . TYR A 1 89 ? 24.679 -10.149 -32.389 1.00 91.75 89 TYR A C 1
ATOM 703 O O . TYR A 1 89 ? 24.255 -10.457 -33.503 1.00 91.75 89 TYR A O 1
ATOM 711 N N . GLY A 1 90 ? 24.750 -8.875 -32.002 1.00 91.19 90 GLY A N 1
ATOM 712 C CA . GLY A 1 90 ? 24.299 -7.739 -32.809 1.00 91.19 90 GLY A CA 1
ATOM 713 C C . GLY A 1 90 ? 22.784 -7.509 -32.801 1.00 91.19 90 GLY A C 1
ATOM 714 O O . GLY A 1 90 ? 22.305 -6.661 -33.551 1.00 91.19 90 GLY A O 1
ATOM 715 N N . GLN A 1 91 ? 22.022 -8.241 -31.984 1.00 92.75 91 GLN A N 1
ATOM 716 C CA . GLN A 1 91 ? 20.587 -8.023 -31.817 1.00 92.75 91 GLN A CA 1
ATOM 717 C C . GLN A 1 91 ? 20.315 -6.760 -31.002 1.00 92.75 91 GLN A C 1
ATOM 719 O O . GLN A 1 91 ? 21.037 -6.435 -30.061 1.00 92.75 91 GLN A O 1
ATOM 724 N N . THR A 1 92 ? 19.234 -6.071 -31.355 1.00 92.06 92 THR A N 1
ATOM 725 C CA . THR A 1 92 ? 18.807 -4.816 -30.720 1.00 92.06 92 THR A CA 1
ATOM 726 C C . THR A 1 92 ? 17.658 -5.002 -29.735 1.00 92.06 92 THR A C 1
ATOM 728 O O . THR A 1 92 ? 17.280 -4.048 -29.066 1.00 92.06 92 THR A O 1
ATOM 731 N N . ASN A 1 93 ? 17.105 -6.211 -29.623 1.00 93.69 93 ASN A N 1
ATOM 732 C CA . ASN A 1 93 ? 16.073 -6.550 -28.647 1.00 93.69 93 ASN A CA 1
ATOM 733 C C . ASN A 1 93 ? 16.640 -7.518 -27.615 1.00 93.69 93 ASN A C 1
ATOM 735 O O . ASN A 1 93 ? 17.243 -8.534 -27.970 1.00 93.69 93 ASN A O 1
ATOM 739 N N . GLY A 1 94 ? 16.406 -7.195 -26.353 1.00 94.25 94 GLY A N 1
ATOM 740 C CA . GLY A 1 94 ? 16.846 -7.965 -25.212 1.00 94.25 94 GLY A CA 1
ATOM 741 C C . GLY A 1 94 ? 18.197 -7.508 -24.680 1.00 94.25 94 GLY A C 1
ATOM 742 O O . GLY A 1 94 ? 19.123 -7.202 -25.436 1.00 94.25 94 GLY A O 1
ATOM 743 N N . ILE A 1 95 ? 18.310 -7.510 -23.355 1.00 95.06 95 ILE A N 1
ATOM 744 C CA . ILE A 1 95 ? 19.579 -7.361 -22.640 1.00 95.06 95 ILE A CA 1
ATOM 745 C C . ILE A 1 95 ? 19.912 -8.656 -21.877 1.00 95.06 95 ILE A C 1
ATOM 747 O O . ILE A 1 95 ? 19.000 -9.403 -21.507 1.00 95.06 95 ILE A O 1
ATOM 751 N N . PRO A 1 96 ? 21.203 -8.942 -21.619 1.00 92.50 96 PRO A N 1
ATOM 752 C CA . PRO A 1 96 ? 21.603 -10.085 -20.800 1.00 92.50 96 PRO A CA 1
ATOM 753 C C . PRO A 1 96 ? 20.947 -10.074 -19.411 1.00 92.50 96 PRO A C 1
ATOM 755 O O . PRO A 1 96 ? 20.658 -9.017 -18.857 1.00 92.50 96 PRO A O 1
ATOM 758 N N . GLN A 1 97 ? 20.746 -11.253 -18.820 1.00 90.69 97 GLN A N 1
ATOM 759 C CA . GLN A 1 97 ? 20.135 -11.416 -17.493 1.00 90.69 97 GLN A CA 1
ATOM 760 C C . GLN A 1 97 ? 21.135 -11.984 -16.479 1.00 90.69 97 GLN A C 1
ATOM 762 O O . GLN A 1 97 ? 22.139 -12.591 -16.851 1.00 90.69 97 GLN A O 1
ATOM 767 N N . GLY A 1 98 ? 20.846 -11.813 -15.185 1.00 84.75 98 GLY A N 1
ATOM 768 C CA . GLY A 1 98 ? 21.581 -12.479 -14.104 1.00 84.75 98 GLY A CA 1
ATOM 769 C C . GLY A 1 98 ? 22.777 -11.707 -13.545 1.00 84.75 98 GLY A C 1
ATOM 770 O O . GLY A 1 98 ? 23.583 -12.285 -12.819 1.00 84.75 98 GLY A O 1
ATOM 771 N N . SER A 1 99 ? 22.906 -10.410 -13.841 1.00 88.12 99 SER A N 1
ATOM 772 C CA . SER A 1 99 ? 23.902 -9.560 -13.181 1.00 88.12 99 SER A CA 1
ATOM 773 C C . SER A 1 99 ? 23.304 -8.248 -12.688 1.00 88.12 99 SER A C 1
ATOM 775 O O . SER A 1 99 ? 22.449 -7.654 -13.342 1.00 88.12 99 SER A O 1
ATOM 777 N N . VAL A 1 100 ? 23.839 -7.752 -11.570 1.00 89.19 100 VAL A N 1
ATOM 778 C CA . VAL A 1 100 ? 23.443 -6.477 -10.947 1.00 89.19 100 VAL A CA 1
ATOM 779 C C . VAL A 1 100 ? 23.618 -5.284 -11.898 1.00 89.19 100 VAL A C 1
ATOM 781 O O . VAL A 1 100 ? 22.892 -4.297 -11.811 1.00 89.19 100 VAL A O 1
ATOM 784 N N . LEU A 1 101 ? 24.567 -5.368 -12.834 1.00 91.19 101 LEU A N 1
ATOM 785 C CA . LEU A 1 101 ? 24.745 -4.339 -13.854 1.00 91.19 101 LEU A CA 1
ATOM 786 C C . LEU A 1 101 ? 23.577 -4.320 -14.849 1.00 91.19 101 LEU A C 1
ATOM 788 O O . LEU A 1 101 ? 23.099 -3.244 -15.195 1.00 91.19 101 LEU A O 1
ATOM 792 N N . MET A 1 102 ? 23.104 -5.489 -15.289 1.00 93.06 102 MET A N 1
ATOM 793 C CA . MET A 1 102 ? 21.960 -5.570 -16.207 1.00 93.06 102 MET A CA 1
ATOM 794 C C . MET A 1 102 ? 20.671 -5.139 -15.520 1.00 93.06 102 MET A C 1
ATOM 796 O O . MET A 1 102 ? 19.890 -4.391 -16.093 1.00 93.06 102 MET A O 1
ATOM 800 N N . ASP A 1 103 ? 20.507 -5.531 -14.260 1.00 92.31 103 ASP A N 1
ATOM 801 C CA . ASP A 1 103 ? 19.459 -5.043 -13.373 1.00 92.31 103 ASP A CA 1
ATOM 802 C C . ASP A 1 103 ? 19.442 -3.511 -13.291 1.00 92.31 103 ASP A C 1
ATOM 804 O O . ASP A 1 103 ? 18.382 -2.897 -13.355 1.00 92.31 103 ASP A O 1
ATOM 808 N N . PHE A 1 104 ? 20.610 -2.879 -13.148 1.00 93.56 104 PHE A N 1
ATOM 809 C CA . PHE A 1 104 ? 20.729 -1.423 -13.120 1.00 93.56 104 PHE A CA 1
ATOM 810 C C . PHE A 1 104 ? 20.371 -0.793 -14.473 1.00 93.56 104 PHE A C 1
ATOM 812 O O . PHE A 1 104 ? 19.620 0.177 -14.511 1.00 93.56 104 PHE A O 1
ATOM 819 N N . ILE A 1 105 ? 20.843 -1.364 -15.587 1.00 94.94 105 ILE A N 1
ATOM 820 C CA . ILE A 1 105 ? 20.500 -0.901 -16.942 1.00 94.94 105 ILE A CA 1
ATOM 821 C C . ILE A 1 105 ? 18.988 -1.010 -17.193 1.00 94.94 105 ILE A C 1
ATOM 823 O O . ILE A 1 105 ? 18.388 -0.067 -17.710 1.00 94.94 105 ILE A O 1
ATOM 827 N N . ALA A 1 106 ? 18.361 -2.117 -16.789 1.00 95.44 106 ALA A N 1
ATOM 828 C CA . ALA A 1 106 ? 16.913 -2.288 -16.864 1.00 95.44 106 ALA A CA 1
ATOM 829 C C . ALA A 1 106 ? 16.187 -1.207 -16.055 1.00 95.44 106 ALA A C 1
ATOM 831 O O . ALA A 1 106 ? 15.261 -0.578 -16.560 1.00 95.44 106 ALA A O 1
ATOM 832 N N . GLU A 1 107 ? 16.645 -0.926 -14.832 1.00 95.44 107 GLU A N 1
ATOM 833 C CA . GLU A 1 107 ? 16.078 0.138 -13.999 1.00 95.44 107 GLU A CA 1
ATOM 834 C C . GLU A 1 107 ? 16.223 1.535 -14.607 1.00 95.44 107 GLU A C 1
ATOM 836 O O . GLU A 1 107 ? 15.340 2.362 -14.401 1.00 95.44 107 GLU A O 1
ATOM 841 N N . MET A 1 108 ? 17.273 1.812 -15.385 1.00 95.25 108 MET A N 1
ATOM 842 C CA . MET A 1 108 ? 17.387 3.084 -16.109 1.00 95.25 108 MET A CA 1
ATOM 843 C C . MET A 1 108 ? 16.284 3.225 -17.163 1.00 95.25 108 MET A C 1
ATOM 845 O O . MET A 1 108 ? 15.635 4.266 -17.242 1.00 95.25 108 MET A O 1
ATOM 849 N N . VAL A 1 109 ? 16.039 2.170 -17.947 1.00 96.88 109 VAL A N 1
ATOM 850 C CA . VAL A 1 109 ? 14.979 2.160 -18.969 1.00 96.88 109 VAL A CA 1
ATOM 851 C C . VAL A 1 109 ? 13.593 2.237 -18.324 1.00 96.88 109 VAL A C 1
ATOM 853 O O . VAL A 1 109 ? 12.760 3.035 -18.749 1.00 96.88 109 VAL A O 1
ATOM 856 N N . LEU A 1 110 ? 13.351 1.460 -17.266 1.00 97.25 110 LEU A N 1
ATOM 857 C CA . LEU A 1 110 ? 12.082 1.481 -16.533 1.00 97.25 110 LEU A CA 1
ATOM 858 C C . LEU A 1 110 ? 11.865 2.807 -15.793 1.00 97.25 110 LEU A C 1
ATOM 860 O O . LEU A 1 110 ? 10.745 3.296 -15.747 1.00 97.25 110 LEU A O 1
ATOM 864 N N . GLY A 1 111 ? 12.922 3.431 -15.270 1.00 96.38 111 GLY A N 1
ATOM 865 C CA . GLY A 1 111 ? 12.856 4.766 -14.674 1.00 96.38 111 GLY A CA 1
ATOM 866 C C . GLY A 1 111 ? 12.473 5.844 -15.689 1.00 96.38 111 GLY A C 1
ATOM 867 O O . GLY A 1 111 ? 11.686 6.729 -15.370 1.00 96.38 111 GLY A O 1
ATOM 868 N N . TYR A 1 112 ? 12.952 5.731 -16.930 1.00 96.19 112 TYR A N 1
ATOM 869 C CA . TYR A 1 112 ? 12.514 6.606 -18.019 1.00 96.19 112 TYR A CA 1
ATOM 870 C C . TYR A 1 112 ? 11.033 6.400 -18.375 1.00 96.19 112 TYR A C 1
ATOM 872 O O . TYR A 1 112 ? 10.319 7.365 -18.644 1.00 96.19 112 TYR A O 1
ATOM 880 N N . ILE A 1 113 ? 10.542 5.156 -18.330 1.00 97.06 113 ILE A N 1
ATOM 881 C CA . ILE A 1 113 ? 9.109 4.855 -18.483 1.00 97.06 113 ILE A CA 1
ATOM 882 C C . ILE A 1 113 ? 8.298 5.468 -17.331 1.00 97.06 113 ILE A C 1
ATOM 884 O O . ILE A 1 113 ? 7.277 6.103 -17.591 1.00 97.06 113 ILE A O 1
ATOM 888 N N . ASP A 1 114 ? 8.765 5.340 -16.083 1.00 97.00 114 ASP A N 1
ATOM 889 C CA . ASP A 1 114 ? 8.127 5.938 -14.901 1.00 97.00 114 ASP A CA 1
ATOM 890 C C . ASP A 1 114 ? 8.036 7.476 -15.018 1.00 97.00 114 ASP A C 1
ATOM 892 O O . ASP A 1 114 ? 7.007 8.077 -14.691 1.00 97.00 114 ASP A O 1
ATOM 896 N N . GLU A 1 115 ? 9.104 8.123 -15.500 1.00 95.69 115 GLU A N 1
ATOM 897 C CA . GLU A 1 115 ? 9.157 9.570 -15.747 1.00 95.69 115 GLU A CA 1
ATOM 898 C C . GLU A 1 115 ? 8.145 9.981 -16.821 1.00 95.69 115 GLU A C 1
ATOM 900 O O . GLU A 1 115 ? 7.311 10.856 -16.587 1.00 95.69 115 GLU A O 1
ATOM 905 N N . ARG A 1 116 ? 8.143 9.289 -17.968 1.00 95.94 116 ARG A N 1
ATOM 906 C CA . ARG A 1 116 ? 7.190 9.530 -19.063 1.00 95.94 116 ARG A CA 1
ATOM 907 C C . ARG A 1 116 ? 5.745 9.360 -18.603 1.00 95.94 116 ARG A C 1
ATOM 909 O O . ARG A 1 116 ? 4.902 10.180 -18.954 1.00 95.94 116 ARG A O 1
ATOM 916 N N . LEU A 1 117 ? 5.467 8.337 -17.795 1.00 96.94 117 LEU A N 1
ATOM 917 C CA . LEU A 1 117 ? 4.143 8.111 -17.222 1.00 96.94 117 LEU A CA 1
ATOM 918 C C . LEU A 1 117 ? 3.732 9.278 -16.320 1.00 96.94 117 LEU A C 1
ATOM 920 O O . LEU A 1 117 ? 2.619 9.784 -16.441 1.00 96.94 117 LEU A O 1
ATOM 924 N N . SER A 1 118 ? 4.641 9.746 -15.464 1.00 95.06 118 SER A N 1
ATOM 925 C CA . SER A 1 118 ? 4.386 10.874 -14.560 1.00 95.06 118 SER A CA 1
ATOM 926 C C . SER A 1 118 ? 4.115 12.186 -15.306 1.00 95.06 118 SER A C 1
ATOM 928 O O . SER A 1 118 ? 3.354 13.015 -14.818 1.00 95.06 118 SER A O 1
ATOM 930 N N . GLU A 1 119 ? 4.704 12.379 -16.489 1.00 94.62 119 GLU A N 1
ATOM 931 C CA . GLU A 1 119 ? 4.445 13.545 -17.346 1.00 94.62 119 GLU A CA 1
ATOM 932 C C . GLU A 1 119 ? 3.092 13.480 -18.076 1.00 94.62 119 GLU A C 1
ATOM 934 O O . GLU A 1 119 ? 2.524 14.524 -18.399 1.00 94.62 119 GLU A O 1
ATOM 939 N N . CYS A 1 120 ? 2.579 12.276 -18.353 1.00 94.38 120 CYS A N 1
ATOM 940 C CA . CYS A 1 120 ? 1.311 12.073 -19.060 1.00 94.38 120 CYS A CA 1
ATOM 941 C C . CYS A 1 120 ? 0.081 12.108 -18.143 1.00 94.38 120 CYS A C 1
ATOM 943 O O . CYS A 1 120 ? -1.015 12.419 -18.611 1.00 94.38 120 CYS A O 1
ATOM 945 N N . LEU A 1 121 ? 0.239 11.771 -16.862 1.00 95.12 121 LEU A N 1
ATOM 946 C CA . LEU A 1 121 ? -0.866 11.729 -15.907 1.00 95.12 121 LEU A CA 1
ATOM 947 C C . LEU A 1 121 ? -1.247 13.129 -15.408 1.00 95.12 121 LEU A C 1
ATOM 949 O O . LEU A 1 121 ? -0.401 14.005 -15.224 1.00 95.12 121 LEU A O 1
ATOM 953 N N . ASP A 1 122 ? -2.544 13.340 -15.171 1.00 91.69 122 ASP A N 1
ATOM 954 C CA . ASP A 1 122 ? -3.039 14.594 -14.604 1.00 91.69 122 ASP A CA 1
ATOM 955 C C . ASP A 1 122 ? -2.561 14.738 -13.153 1.00 91.69 122 ASP A C 1
ATOM 957 O O . ASP A 1 122 ? -2.748 13.850 -12.321 1.00 91.69 122 ASP A O 1
ATOM 961 N N . LYS A 1 123 ? -1.980 15.900 -12.837 1.00 88.88 123 LYS A N 1
ATOM 962 C CA . LYS A 1 123 ? -1.482 16.246 -11.499 1.00 88.88 123 LYS A CA 1
ATOM 963 C C . LYS A 1 123 ? -2.584 16.282 -10.438 1.00 88.88 123 LYS A C 1
ATOM 965 O O . LYS A 1 123 ? -2.267 16.230 -9.254 1.00 88.88 123 LYS A O 1
ATOM 970 N N . ASN A 1 124 ? -3.849 16.395 -10.846 1.00 90.75 124 ASN A N 1
ATOM 971 C CA . ASN A 1 124 ? -4.995 16.373 -9.936 1.00 90.75 124 ASN A CA 1
ATOM 972 C C . ASN A 1 124 ? -5.480 14.955 -9.598 1.00 90.75 124 ASN A C 1
ATOM 974 O O . ASN A 1 124 ? -6.287 14.802 -8.681 1.00 90.75 124 ASN A O 1
ATOM 978 N N . MET A 1 125 ? -5.025 13.924 -10.322 1.00 91.50 125 MET A N 1
ATOM 979 C CA . MET A 1 125 ? -5.397 12.542 -10.021 1.00 91.50 125 MET A CA 1
ATOM 980 C C . MET A 1 125 ? -4.776 12.104 -8.698 1.00 91.50 125 MET A C 1
ATOM 982 O O . MET A 1 125 ? -3.587 12.304 -8.449 1.00 91.50 125 MET A O 1
ATOM 986 N N . ASN A 1 126 ? -5.574 11.442 -7.862 1.00 91.88 126 ASN A N 1
ATOM 987 C CA . ASN A 1 126 ? -5.104 10.944 -6.577 1.00 91.88 126 ASN A CA 1
ATOM 988 C C . ASN A 1 126 ? -4.658 9.483 -6.704 1.00 91.88 126 ASN A C 1
ATOM 990 O O . ASN A 1 126 ? -5.452 8.555 -6.518 1.00 91.88 126 ASN A O 1
ATOM 994 N N . TYR A 1 127 ? -3.378 9.286 -7.018 1.00 95.62 127 TYR A N 1
ATOM 995 C CA . TYR A 1 127 ? -2.791 7.963 -7.196 1.00 95.62 127 TYR A CA 1
ATOM 996 C C . TYR A 1 127 ? -1.406 7.835 -6.556 1.00 95.62 127 TYR A C 1
ATOM 998 O O . TYR A 1 127 ? -0.686 8.810 -6.342 1.00 95.62 127 TYR A O 1
ATOM 1006 N N . HIS A 1 128 ? -1.001 6.591 -6.314 1.00 96.88 128 HIS A N 1
ATOM 1007 C CA . HIS A 1 128 ? 0.361 6.246 -5.920 1.00 96.88 128 HIS A CA 1
ATOM 1008 C C . HIS A 1 128 ? 0.833 5.013 -6.692 1.00 96.88 128 HIS A C 1
ATOM 1010 O O . HIS A 1 128 ? 0.059 4.081 -6.889 1.00 96.88 128 HIS A O 1
ATOM 1016 N N . ILE A 1 129 ? 2.095 4.978 -7.125 1.00 97.12 129 ILE A N 1
ATOM 1017 C CA . ILE A 1 129 ? 2.656 3.833 -7.859 1.00 97.12 129 ILE A CA 1
ATOM 1018 C C . ILE A 1 129 ? 3.894 3.321 -7.132 1.00 97.12 129 ILE A C 1
ATOM 1020 O O . ILE A 1 129 ? 4.864 4.053 -6.933 1.00 97.12 129 ILE A O 1
ATOM 1024 N N . ILE A 1 130 ? 3.881 2.036 -6.787 1.00 97.25 130 ILE A N 1
ATOM 1025 C CA . ILE A 1 130 ? 5.068 1.302 -6.354 1.00 97.25 130 ILE A CA 1
ATOM 1026 C C . ILE A 1 130 ? 5.468 0.371 -7.489 1.00 97.25 130 ILE A C 1
ATOM 1028 O O . ILE A 1 130 ? 4.698 -0.502 -7.878 1.00 97.25 130 ILE A O 1
ATOM 1032 N N . ARG A 1 131 ? 6.696 0.527 -7.978 1.00 96.06 131 ARG A N 1
ATOM 1033 C CA . ARG A 1 131 ? 7.309 -0.404 -8.925 1.00 96.06 131 ARG A CA 1
ATOM 1034 C C . ARG A 1 131 ? 8.480 -1.119 -8.279 1.00 96.06 131 ARG A C 1
ATOM 1036 O O . ARG A 1 131 ? 9.350 -0.460 -7.699 1.00 96.06 131 ARG A O 1
ATOM 1043 N N . TYR A 1 132 ? 8.514 -2.436 -8.412 1.00 94.25 132 TYR A N 1
ATOM 1044 C CA . TYR A 1 132 ? 9.671 -3.257 -8.100 1.00 94.25 132 TYR A CA 1
ATOM 1045 C C . TYR A 1 132 ? 9.991 -4.121 -9.311 1.00 94.25 132 TYR A C 1
ATOM 1047 O O . TYR A 1 132 ? 9.248 -5.044 -9.618 1.00 94.25 132 TYR A O 1
ATOM 1055 N N . ARG A 1 133 ? 11.103 -3.825 -9.985 1.00 92.44 133 ARG A N 1
ATOM 1056 C CA . ARG A 1 133 ? 11.449 -4.424 -11.277 1.00 92.44 133 ARG A CA 1
ATOM 1057 C C . ARG A 1 133 ? 10.328 -4.168 -12.281 1.00 92.44 133 ARG A C 1
ATOM 1059 O O . ARG A 1 133 ? 9.957 -3.013 -12.490 1.00 92.44 133 ARG A O 1
ATOM 1066 N N . ASP A 1 134 ? 9.824 -5.226 -12.887 1.00 94.31 134 ASP A N 1
ATOM 1067 C CA . ASP A 1 134 ? 8.713 -5.270 -13.818 1.00 94.31 134 ASP A CA 1
ATOM 1068 C C . ASP A 1 134 ? 7.340 -5.262 -13.136 1.00 94.31 134 ASP A C 1
ATOM 1070 O O . ASP A 1 134 ? 6.362 -4.949 -13.809 1.00 94.31 134 ASP A O 1
ATOM 1074 N N . ASP A 1 135 ? 7.255 -5.537 -11.829 1.00 95.19 135 ASP A N 1
ATOM 1075 C CA . ASP A 1 135 ? 5.998 -5.529 -11.075 1.00 95.19 135 ASP A CA 1
ATOM 1076 C C . ASP A 1 135 ? 5.579 -4.099 -10.691 1.00 95.19 135 ASP A C 1
ATOM 1078 O O . ASP A 1 135 ? 6.266 -3.405 -9.930 1.00 95.19 135 ASP A O 1
ATOM 1082 N N . TYR A 1 136 ? 4.390 -3.687 -11.130 1.00 97.44 136 TYR A N 1
ATOM 1083 C CA . TYR A 1 136 ? 3.721 -2.448 -10.735 1.00 97.44 136 TYR A CA 1
ATOM 1084 C C . TYR A 1 136 ? 2.555 -2.727 -9.783 1.00 97.44 136 TYR A C 1
ATOM 1086 O O . TYR A 1 136 ? 1.751 -3.645 -9.973 1.00 97.44 136 TYR A O 1
ATOM 1094 N N . ARG A 1 137 ? 2.433 -1.863 -8.774 1.00 97.88 137 ARG A N 1
ATOM 1095 C CA . ARG A 1 137 ? 1.277 -1.733 -7.886 1.00 97.88 137 ARG A CA 1
ATOM 1096 C C . ARG A 1 137 ? 0.787 -0.294 -7.944 1.00 97.88 137 ARG A C 1
ATOM 1098 O O . ARG A 1 137 ? 1.511 0.614 -7.537 1.00 97.88 137 ARG A O 1
ATOM 1105 N N . ILE A 1 138 ? -0.419 -0.090 -8.456 1.00 98.00 138 ILE A N 1
ATOM 1106 C CA . ILE A 1 138 ? -1.019 1.236 -8.636 1.00 98.00 138 ILE A CA 1
ATOM 1107 C C . ILE A 1 138 ? -2.189 1.370 -7.663 1.00 98.00 138 ILE A C 1
ATOM 1109 O O . ILE A 1 138 ? -3.120 0.570 -7.696 1.00 98.00 138 ILE A O 1
ATOM 1113 N N . PHE A 1 139 ? -2.139 2.380 -6.804 1.00 98.25 139 PHE A N 1
ATOM 1114 C CA . PHE A 1 139 ? -3.127 2.660 -5.769 1.00 98.25 139 PHE A CA 1
ATOM 1115 C C . PHE A 1 139 ? -3.962 3.866 -6.176 1.00 98.25 139 PHE A C 1
ATOM 1117 O O . PHE A 1 139 ? -3.401 4.882 -6.581 1.00 98.25 139 PHE A O 1
ATOM 1124 N N . THR A 1 140 ? -5.286 3.753 -6.077 1.00 97.12 140 THR A N 1
ATOM 1125 C CA . THR A 1 140 ? -6.235 4.819 -6.447 1.00 97.12 140 THR A CA 1
ATOM 1126 C C . THR A 1 140 ? -7.468 4.783 -5.549 1.00 97.12 140 THR A C 1
ATOM 1128 O O . THR A 1 140 ? -7.755 3.768 -4.918 1.00 97.12 140 THR A O 1
ATOM 1131 N N . ASN A 1 141 ? -8.212 5.887 -5.489 1.00 94.50 141 ASN A N 1
ATOM 1132 C CA . ASN A 1 141 ? -9.530 5.926 -4.835 1.00 94.50 141 ASN A CA 1
ATOM 1133 C C . ASN A 1 141 ? -10.684 5.719 -5.830 1.00 94.50 141 ASN A C 1
ATOM 1135 O O . ASN A 1 141 ? -11.846 5.614 -5.450 1.00 94.50 141 ASN A O 1
ATOM 1139 N N . ASN A 1 142 ? -10.370 5.615 -7.122 1.00 92.31 142 ASN A N 1
ATOM 1140 C CA . ASN A 1 142 ? -11.343 5.418 -8.181 1.00 92.31 142 ASN A CA 1
ATOM 1141 C C . ASN A 1 142 ? -10.821 4.410 -9.211 1.00 92.31 142 ASN A C 1
ATOM 1143 O O . ASN A 1 142 ? -9.768 4.613 -9.816 1.00 92.31 142 ASN A O 1
ATOM 1147 N N . LYS A 1 143 ? -11.611 3.368 -9.498 1.00 94.56 143 LYS A N 1
ATOM 1148 C CA . LYS A 1 143 ? -11.279 2.373 -10.532 1.00 94.56 143 LYS A CA 1
ATOM 1149 C C . LYS A 1 143 ? -10.988 3.005 -11.897 1.00 94.56 143 LYS A C 1
ATOM 1151 O O . LYS A 1 143 ? -10.147 2.500 -12.636 1.00 94.56 143 LYS A O 1
ATOM 1156 N N . LYS A 1 144 ? -11.669 4.104 -12.240 1.00 94.75 144 LYS A N 1
ATOM 1157 C CA . LYS A 1 144 ? -11.446 4.836 -13.493 1.00 94.75 144 LYS A CA 1
ATOM 1158 C C . LYS A 1 144 ? -10.035 5.417 -13.555 1.00 94.75 144 LYS A C 1
ATOM 1160 O O . LYS A 1 144 ? -9.384 5.259 -14.578 1.00 94.75 144 LYS A O 1
ATOM 1165 N N . GLU A 1 145 ? -9.560 6.032 -12.472 1.00 95.62 145 GLU A N 1
ATOM 1166 C CA . GLU A 1 145 ? -8.194 6.563 -12.394 1.00 95.62 145 GLU A CA 1
ATOM 1167 C C . GLU A 1 145 ? -7.166 5.439 -12.540 1.00 95.62 145 GLU A C 1
ATOM 1169 O O . GLU A 1 145 ? -6.227 5.576 -13.319 1.00 95.62 145 GLU A O 1
ATOM 1174 N N . GLY A 1 146 ? -7.383 4.297 -11.877 1.00 96.31 146 GLY A N 1
ATOM 1175 C CA . GLY A 1 146 ? -6.497 3.137 -12.004 1.00 96.31 146 GLY A CA 1
ATOM 1176 C C . GLY A 1 146 ? -6.416 2.605 -13.437 1.00 96.31 146 GLY A C 1
ATOM 1177 O O . GLY A 1 146 ? -5.323 2.374 -13.952 1.00 96.31 146 GLY A O 1
ATOM 1178 N N . ASN A 1 147 ? -7.557 2.499 -14.125 1.00 96.06 147 ASN A N 1
ATOM 1179 C CA . ASN A 1 147 ? -7.598 2.112 -15.538 1.00 96.06 147 ASN A CA 1
ATOM 1180 C C . ASN A 1 147 ? -6.915 3.140 -16.454 1.00 96.06 147 ASN A C 1
ATOM 1182 O O . ASN A 1 147 ? -6.255 2.738 -17.410 1.00 96.06 147 ASN A O 1
ATOM 1186 N N . THR A 1 148 ? -7.032 4.441 -16.166 1.00 96.81 148 THR A N 1
ATOM 1187 C CA . THR A 1 148 ? -6.299 5.488 -16.897 1.00 96.81 148 THR A CA 1
ATOM 1188 C C . THR A 1 148 ? -4.790 5.291 -16.758 1.00 96.81 148 THR A C 1
ATOM 1190 O O . THR A 1 148 ? -4.087 5.293 -17.765 1.00 96.81 148 THR A O 1
ATOM 1193 N N . VAL A 1 149 ? -4.292 5.048 -15.538 1.00 97.50 149 VAL A N 1
ATOM 1194 C CA . VAL A 1 149 ? -2.859 4.797 -15.302 1.00 97.50 149 VAL A CA 1
ATOM 1195 C C . VAL A 1 149 ? -2.379 3.559 -16.064 1.00 97.50 149 VAL A C 1
ATOM 1197 O O . VAL A 1 149 ? -1.353 3.622 -16.736 1.00 97.50 149 VAL A O 1
ATOM 1200 N N . ILE A 1 150 ? -3.127 2.450 -16.011 1.00 97.19 150 ILE A N 1
ATOM 1201 C CA . ILE A 1 150 ? -2.809 1.224 -16.764 1.00 97.19 150 ILE A CA 1
ATOM 1202 C C . ILE A 1 150 ? -2.801 1.483 -18.277 1.00 97.19 150 ILE A C 1
ATOM 1204 O O . ILE A 1 150 ? -1.905 1.007 -18.974 1.00 97.19 150 ILE A O 1
ATOM 1208 N N . GLY A 1 151 ? -3.772 2.244 -18.788 1.00 97.19 151 GLY A N 1
ATOM 1209 C CA . GLY A 1 151 ? -3.877 2.585 -20.207 1.00 97.19 151 GLY A CA 1
ATOM 1210 C C . GLY A 1 151 ? -2.683 3.398 -20.709 1.00 97.19 151 GLY A C 1
ATOM 1211 O O . GLY A 1 151 ? -2.064 3.020 -21.706 1.00 97.19 151 GLY A O 1
ATOM 1212 N N . GLU A 1 152 ? -2.313 4.463 -19.993 1.00 97.88 152 GLU A N 1
ATOM 1213 C CA . GLU A 1 152 ? -1.146 5.284 -20.342 1.00 97.88 152 GLU A CA 1
ATOM 1214 C C . GLU A 1 152 ? 0.164 4.497 -20.206 1.00 97.88 152 GLU A C 1
ATOM 1216 O O . GLU A 1 152 ? 1.005 4.542 -21.105 1.00 97.88 152 GLU A O 1
ATOM 1221 N N . LEU A 1 153 ? 0.313 3.684 -19.152 1.00 98.00 153 LEU A N 1
ATOM 1222 C CA . LEU A 1 153 ? 1.471 2.800 -18.997 1.00 98.00 153 LEU A CA 1
ATOM 1223 C C . LEU A 1 153 ? 1.577 1.806 -20.164 1.00 98.00 153 LEU A C 1
ATOM 1225 O O . LEU A 1 153 ? 2.652 1.641 -20.738 1.00 98.00 153 LEU A O 1
ATOM 1229 N N . SER A 1 154 ? 0.468 1.178 -20.565 1.00 97.50 154 SER A N 1
ATOM 1230 C CA . SER A 1 154 ? 0.434 0.249 -21.699 1.00 97.50 154 SER A CA 1
ATOM 1231 C C . SER A 1 154 ? 0.824 0.924 -23.015 1.00 97.50 154 SER A C 1
ATOM 1233 O O . SER A 1 154 ? 1.525 0.320 -23.833 1.00 97.50 154 SER A O 1
ATOM 1235 N N . LYS A 1 155 ? 0.383 2.166 -23.234 1.00 97.88 155 LYS A N 1
ATOM 1236 C CA . LYS A 1 155 ? 0.732 2.958 -24.417 1.00 97.88 155 LYS A CA 1
ATOM 1237 C C . LYS A 1 155 ? 2.229 3.273 -24.451 1.00 97.88 155 LYS A C 1
ATOM 1239 O O . LYS A 1 155 ? 2.878 2.966 -25.448 1.00 97.88 155 LYS A O 1
ATOM 1244 N N . ILE A 1 156 ? 2.782 3.792 -23.353 1.00 97.06 156 ILE A N 1
ATOM 1245 C CA . ILE A 1 156 ? 4.214 4.115 -23.238 1.00 97.06 156 ILE A CA 1
ATOM 1246 C C . ILE A 1 156 ? 5.066 2.856 -23.421 1.00 97.06 156 ILE A C 1
ATOM 1248 O O . ILE A 1 156 ? 6.030 2.868 -24.181 1.00 97.06 156 ILE A O 1
ATOM 1252 N N . LEU A 1 157 ? 4.696 1.739 -22.787 1.00 97.06 157 LEU A N 1
ATOM 1253 C CA . LEU A 1 157 ? 5.404 0.470 -22.965 1.00 97.06 157 LEU A CA 1
ATOM 1254 C C . LEU A 1 157 ? 5.395 0.016 -24.427 1.00 97.06 157 LEU A C 1
ATOM 1256 O O . LEU A 1 157 ? 6.439 -0.386 -24.937 1.00 97.06 157 LEU A O 1
ATOM 1260 N N . SER A 1 158 ? 4.262 0.154 -25.120 1.00 95.81 158 SER A N 1
ATOM 1261 C CA . SER A 1 158 ? 4.148 -0.209 -26.539 1.00 95.81 158 SER A CA 1
ATOM 1262 C C . SER A 1 158 ? 5.078 0.627 -27.426 1.00 95.81 158 SER A C 1
ATOM 1264 O O . SER A 1 158 ? 5.714 0.085 -28.329 1.00 95.81 158 SER A O 1
ATOM 1266 N N . GLU A 1 159 ? 5.226 1.927 -27.145 1.00 93.75 159 GLU A N 1
ATOM 1267 C CA . GLU A 1 159 ? 6.184 2.811 -27.835 1.00 93.75 159 GLU A CA 1
ATOM 1268 C C . GLU A 1 159 ? 7.647 2.387 -27.616 1.00 93.75 159 GLU A C 1
ATOM 1270 O O . GLU A 1 159 ? 8.508 2.632 -28.466 1.00 93.75 159 GLU A O 1
ATOM 1275 N N . MET A 1 160 ? 7.921 1.718 -26.494 1.00 92.44 160 MET A N 1
ATOM 1276 C CA . MET A 1 160 ? 9.234 1.192 -26.113 1.00 92.44 160 MET A CA 1
ATOM 1277 C C . MET A 1 160 ? 9.467 -0.256 -26.583 1.00 92.44 160 MET A C 1
ATOM 1279 O O . MET A 1 160 ? 10.531 -0.812 -26.317 1.00 92.44 160 MET A O 1
ATOM 1283 N N . GLY A 1 161 ? 8.505 -0.867 -27.287 1.00 93.00 161 GLY A N 1
ATOM 1284 C CA . GLY A 1 161 ? 8.572 -2.265 -27.736 1.00 93.00 161 GLY A CA 1
ATOM 1285 C C . GLY A 1 161 ? 8.231 -3.299 -26.654 1.00 93.00 161 GLY A C 1
ATOM 1286 O O . GLY A 1 161 ? 8.438 -4.494 -26.853 1.00 93.00 161 GLY A O 1
ATOM 1287 N N . MET A 1 162 ? 7.692 -2.853 -25.520 1.00 96.31 162 MET A N 1
ATOM 1288 C CA . MET A 1 162 ? 7.325 -3.672 -24.366 1.00 96.31 162 MET A CA 1
ATOM 1289 C C . MET A 1 162 ? 5.799 -3.810 -24.263 1.00 96.31 162 MET A C 1
ATOM 1291 O O . MET A 1 162 ? 5.043 -3.082 -24.904 1.00 96.31 162 MET A O 1
ATOM 1295 N N . ARG A 1 163 ? 5.314 -4.746 -23.440 1.00 96.38 163 ARG A N 1
ATOM 1296 C CA . ARG A 1 163 ? 3.873 -4.914 -23.194 1.00 96.38 163 ARG A CA 1
ATOM 1297 C C . ARG A 1 163 ? 3.581 -5.358 -21.767 1.00 96.38 163 ARG A C 1
ATOM 1299 O O . ARG A 1 163 ? 4.380 -6.079 -21.170 1.00 96.38 163 ARG A O 1
ATOM 1306 N N . LEU A 1 164 ? 2.413 -4.971 -21.262 1.00 96.25 164 LEU A N 1
ATOM 1307 C CA . LEU A 1 164 ? 1.884 -5.494 -20.005 1.00 96.25 164 LEU A CA 1
ATOM 1308 C C . LEU A 1 164 ? 1.411 -6.939 -20.169 1.00 96.25 164 LEU A C 1
ATOM 1310 O O . LEU A 1 164 ? 1.021 -7.379 -21.255 1.00 96.25 164 LEU A O 1
ATOM 1314 N N . ASN A 1 165 ? 1.437 -7.677 -19.070 1.00 93.50 165 ASN A N 1
ATOM 1315 C CA . ASN A 1 165 ? 0.960 -9.044 -19.007 1.00 93.50 165 ASN A CA 1
ATOM 1316 C C . ASN A 1 165 ? -0.522 -9.082 -18.617 1.00 93.50 165 ASN A C 1
ATOM 1318 O O . ASN A 1 165 ? -0.882 -8.955 -17.445 1.00 93.50 165 ASN A O 1
ATOM 1322 N N . GLY A 1 166 ? -1.395 -9.287 -19.603 1.00 88.75 166 GLY A N 1
ATOM 1323 C CA . GLY A 1 166 ? -2.844 -9.287 -19.387 1.00 88.75 166 GLY A CA 1
ATOM 1324 C C . GLY A 1 166 ? -3.339 -10.341 -18.388 1.00 88.75 166 GLY A C 1
ATOM 1325 O O . GLY A 1 166 ? -4.305 -10.082 -17.682 1.00 88.75 166 GLY A O 1
ATOM 1326 N N . GLU A 1 167 ? -2.670 -11.493 -18.265 1.00 87.19 167 GLU A N 1
ATOM 1327 C CA . GLU A 1 167 ? -3.103 -12.576 -17.361 1.00 87.19 167 GLU A CA 1
ATOM 1328 C C . GLU A 1 167 ? -2.867 -12.252 -15.883 1.00 87.19 167 GLU A C 1
ATOM 1330 O O . GLU A 1 167 ? -3.616 -12.683 -15.007 1.00 87.19 167 GLU A O 1
ATOM 1335 N N . LYS A 1 168 ? -1.815 -11.485 -15.601 1.00 85.62 168 LYS A N 1
ATOM 1336 C CA . LYS A 1 168 ? -1.460 -11.040 -14.250 1.00 85.62 168 LYS A CA 1
ATOM 1337 C C . LYS A 1 168 ? -1.932 -9.616 -13.958 1.00 85.62 168 LYS A C 1
ATOM 1339 O O . LYS A 1 168 ? -1.768 -9.147 -12.833 1.00 85.62 168 LYS A O 1
ATOM 1344 N N . THR A 1 169 ? -2.539 -8.947 -14.938 1.00 91.56 169 THR A N 1
ATOM 1345 C CA . THR A 1 169 ? -3.150 -7.635 -14.744 1.00 91.56 169 THR A CA 1
ATOM 1346 C C . THR A 1 169 ? -4.512 -7.799 -14.083 1.00 91.56 169 THR A C 1
ATOM 1348 O O . THR A 1 169 ? -5.458 -8.285 -14.699 1.00 91.56 169 THR A O 1
ATOM 1351 N N . TYR A 1 170 ? -4.639 -7.389 -12.825 1.00 95.06 170 TYR A N 1
ATOM 1352 C CA . TYR A 1 170 ? -5.914 -7.422 -12.105 1.00 95.06 170 TYR A CA 1
ATOM 1353 C C . TYR A 1 170 ? -6.011 -6.282 -11.093 1.00 95.06 170 TYR A C 1
ATOM 1355 O O . TYR A 1 170 ? -5.018 -5.641 -10.756 1.00 95.06 170 TYR A O 1
ATOM 1363 N N . HIS A 1 171 ? -7.218 -6.034 -10.587 1.00 95.81 171 HIS A N 1
ATOM 1364 C CA . HIS A 1 171 ? -7.454 -5.059 -9.526 1.00 95.81 171 HIS A CA 1
ATOM 1365 C C . HIS A 1 171 ? -8.185 -5.692 -8.345 1.00 95.81 171 HIS A C 1
ATOM 1367 O O . HIS A 1 171 ? -8.839 -6.724 -8.491 1.00 95.81 171 HIS A O 1
ATOM 1373 N N . SER A 1 172 ? -8.065 -5.065 -7.181 1.00 96.06 172 SER A N 1
ATOM 1374 C CA . SER A 1 172 ? -8.709 -5.476 -5.938 1.00 96.06 172 SER A CA 1
ATOM 1375 C C . SER A 1 172 ? -9.067 -4.251 -5.101 1.00 96.06 172 SER A C 1
ATOM 1377 O O . SER A 1 172 ? -8.365 -3.240 -5.145 1.00 96.06 172 SER A O 1
ATOM 1379 N N . ASP A 1 173 ? -10.161 -4.346 -4.354 1.00 93.94 173 ASP A N 1
ATOM 1380 C CA . ASP A 1 173 ? -10.543 -3.421 -3.283 1.00 93.94 173 ASP A CA 1
ATOM 1381 C C . ASP A 1 173 ? -10.041 -3.884 -1.899 1.00 93.94 173 ASP A C 1
ATOM 1383 O O . ASP A 1 173 ? -10.060 -3.121 -0.940 1.00 93.94 173 ASP A O 1
ATOM 1387 N N . ASP A 1 174 ? -9.514 -5.110 -1.789 1.00 95.12 174 ASP A N 1
ATOM 1388 C CA . ASP A 1 174 ? -8.822 -5.603 -0.595 1.00 95.12 174 ASP A CA 1
ATOM 1389 C C . ASP A 1 174 ? -7.314 -5.376 -0.728 1.00 95.12 174 ASP A C 1
ATOM 1391 O O . ASP A 1 174 ? -6.541 -6.267 -1.114 1.00 95.12 174 ASP A O 1
ATOM 1395 N N . ILE A 1 175 ? -6.890 -4.146 -0.436 1.00 96.00 175 ILE A N 1
ATOM 1396 C CA . ILE A 1 175 ? -5.490 -3.735 -0.576 1.00 96.00 175 ILE A CA 1
ATOM 1397 C C . ILE A 1 175 ? -4.578 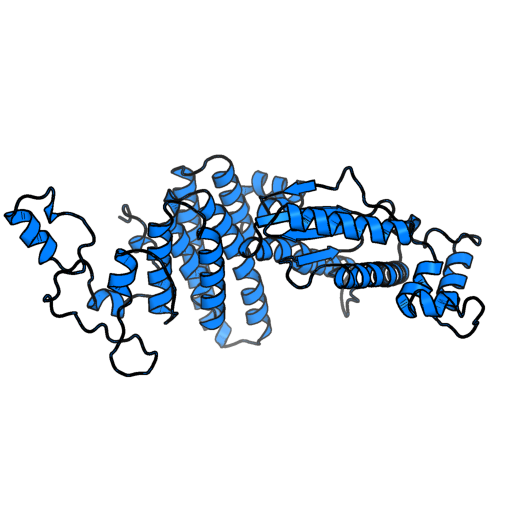-4.561 0.327 1.00 96.00 175 ILE A C 1
ATOM 1399 O O . ILE A 1 175 ? -3.501 -4.979 -0.103 1.00 96.00 175 ILE A O 1
ATOM 1403 N N . VAL A 1 176 ? -4.998 -4.830 1.563 1.00 95.38 176 VAL A N 1
ATOM 1404 C CA . VAL A 1 176 ? -4.169 -5.525 2.552 1.00 95.38 176 VAL A CA 1
ATOM 1405 C C . VAL A 1 176 ? -3.850 -6.949 2.098 1.00 95.38 176 VAL A C 1
ATOM 1407 O O . VAL A 1 176 ? -2.673 -7.313 2.044 1.00 95.38 176 VAL A O 1
ATOM 1410 N N . ASN A 1 177 ? -4.861 -7.746 1.728 1.00 95.00 177 ASN A N 1
ATOM 1411 C CA . ASN A 1 177 ? -4.629 -9.124 1.286 1.00 95.00 177 ASN A CA 1
ATOM 1412 C C . ASN A 1 177 ? -3.879 -9.159 -0.052 1.00 95.00 177 ASN A C 1
ATOM 1414 O O . ASN A 1 177 ? -2.981 -9.981 -0.226 1.00 95.00 177 ASN A O 1
ATOM 1418 N N . SER A 1 178 ? -4.189 -8.240 -0.974 1.00 95.19 178 SER A N 1
ATOM 1419 C CA . SER A 1 178 ? -3.557 -8.186 -2.305 1.00 95.19 178 SER A CA 1
ATOM 1420 C C . SER A 1 178 ? -2.094 -7.729 -2.259 1.00 95.19 178 SER A C 1
ATOM 1422 O O . SER A 1 178 ? -1.299 -8.053 -3.140 1.00 95.19 178 SER A O 1
ATOM 1424 N N . SER A 1 179 ? -1.700 -7.021 -1.200 1.00 95.19 179 SER A N 1
ATOM 1425 C CA . SER A 1 179 ? -0.320 -6.576 -0.988 1.00 95.19 179 SER A CA 1
ATOM 1426 C C . SER A 1 179 ? 0.642 -7.709 -0.620 1.00 95.19 179 SER A C 1
ATOM 1428 O O . SER A 1 179 ? 1.860 -7.557 -0.791 1.00 95.19 179 SER A O 1
ATOM 1430 N N . ILE A 1 180 ? 0.116 -8.836 -0.132 1.00 93.88 180 ILE A N 1
ATOM 1431 C CA . ILE A 1 180 ? 0.877 -9.997 0.335 1.00 93.88 180 ILE A CA 1
ATOM 1432 C C . ILE A 1 180 ? 0.798 -11.098 -0.720 1.00 93.88 180 ILE A C 1
ATOM 1434 O O . ILE A 1 180 ? -0.254 -11.361 -1.298 1.00 93.88 180 ILE A O 1
ATOM 1438 N N . LYS A 1 181 ? 1.919 -11.780 -0.972 1.00 91.88 181 LYS A N 1
ATOM 1439 C CA . LYS A 1 181 ? 1.915 -12.934 -1.880 1.00 91.88 181 LYS A CA 1
ATOM 1440 C C . LYS A 1 181 ? 0.971 -14.024 -1.353 1.00 91.88 181 LYS A C 1
ATOM 1442 O O . LYS A 1 181 ? 0.964 -14.319 -0.157 1.00 91.88 181 LYS A O 1
ATOM 1447 N N . LYS A 1 182 ? 0.183 -14.627 -2.249 1.00 91.88 182 LYS A N 1
ATOM 1448 C CA . LYS A 1 182 ? -0.890 -15.579 -1.899 1.00 91.88 182 LYS A CA 1
ATOM 1449 C C . LYS A 1 182 ? -0.384 -16.795 -1.112 1.00 91.88 182 LYS A C 1
ATOM 1451 O O . LYS A 1 182 ? -1.023 -17.208 -0.151 1.00 91.88 182 LYS A O 1
ATOM 1456 N N . ASP A 1 183 ? 0.769 -17.336 -1.492 1.00 92.81 183 ASP A N 1
ATOM 1457 C CA . ASP A 1 183 ? 1.444 -18.455 -0.823 1.00 92.81 183 ASP A CA 1
ATOM 1458 C C . ASP A 1 183 ? 1.881 -18.094 0.604 1.00 92.81 183 ASP A C 1
ATOM 1460 O O . ASP A 1 183 ? 1.599 -18.828 1.553 1.00 92.81 183 ASP A O 1
ATOM 1464 N N . LYS A 1 184 ? 2.493 -16.918 0.778 1.00 92.19 184 LYS A N 1
ATOM 1465 C CA . LYS A 1 184 ? 2.889 -16.395 2.089 1.00 92.19 184 LYS A CA 1
ATOM 1466 C C . LYS A 1 184 ? 1.675 -16.158 2.986 1.00 92.19 184 LYS A C 1
ATOM 1468 O O . LYS A 1 184 ? 1.695 -16.548 4.151 1.00 92.19 184 LYS A O 1
ATOM 1473 N N . LEU A 1 185 ? 0.614 -15.551 2.451 1.00 93.38 185 LEU A N 1
ATOM 1474 C CA . LEU A 1 185 ? -0.627 -15.323 3.191 1.00 93.38 185 LEU A CA 1
ATOM 1475 C C . LEU A 1 185 ? -1.262 -16.652 3.629 1.00 93.38 185 LEU A C 1
ATOM 1477 O O . LEU A 1 185 ? -1.644 -16.793 4.789 1.00 93.38 185 LEU A O 1
ATOM 1481 N N . HIS A 1 186 ? -1.299 -17.647 2.738 1.00 93.56 186 HIS A N 1
ATOM 1482 C CA . HIS A 1 186 ? -1.792 -18.985 3.057 1.00 93.56 186 HIS A CA 1
ATOM 1483 C C . HIS A 1 186 ? -1.009 -19.630 4.209 1.00 93.56 186 HIS A C 1
ATOM 1485 O O . HIS A 1 186 ? -1.619 -20.128 5.152 1.00 93.56 186 HIS A O 1
ATOM 1491 N N . GLN A 1 187 ? 0.327 -19.567 4.186 1.00 93.06 187 GLN A N 1
ATOM 1492 C CA . GLN A 1 187 ? 1.157 -20.091 5.278 1.00 93.06 187 GLN A CA 1
ATOM 1493 C C . GLN A 1 187 ? 0.895 -19.383 6.613 1.00 93.06 187 GLN A C 1
ATOM 1495 O O . GLN A 1 187 ? 0.835 -20.041 7.653 1.00 93.06 187 GLN A O 1
ATOM 1500 N N . ILE A 1 188 ? 0.723 -18.056 6.595 1.00 92.06 188 ILE A N 1
ATOM 1501 C CA . ILE A 1 188 ? 0.415 -17.269 7.800 1.00 92.06 188 ILE A CA 1
ATOM 1502 C C . ILE A 1 188 ? -0.914 -17.727 8.411 1.00 92.06 188 ILE A C 1
ATOM 1504 O O . ILE A 1 188 ? -0.976 -17.979 9.615 1.00 92.06 188 ILE A O 1
ATOM 1508 N N . ILE A 1 189 ? -1.953 -17.866 7.582 1.00 93.44 189 ILE A N 1
ATOM 1509 C CA . ILE A 1 189 ? -3.297 -18.266 8.018 1.00 93.44 189 ILE A CA 1
ATOM 1510 C C . ILE A 1 189 ? -3.305 -19.719 8.503 1.00 93.44 189 ILE A C 1
ATOM 1512 O O . ILE A 1 189 ? -3.851 -20.011 9.562 1.00 93.44 189 ILE A O 1
ATOM 1516 N N . HIS A 1 190 ? -2.672 -20.633 7.766 1.00 92.44 190 HIS A N 1
ATOM 1517 C CA . HIS A 1 190 ? -2.632 -22.047 8.134 1.00 92.44 190 HIS A CA 1
ATOM 1518 C C . HIS A 1 190 ? -1.904 -22.268 9.470 1.00 92.44 190 HIS A C 1
ATOM 1520 O O . HIS A 1 190 ? -2.356 -23.038 10.314 1.00 92.44 190 HIS A O 1
ATOM 1526 N N . ASN A 1 191 ? -0.814 -21.535 9.711 1.00 90.88 191 ASN A N 1
ATOM 1527 C CA . ASN A 1 191 ? -0.013 -21.649 10.930 1.00 90.88 191 ASN A CA 1
ATOM 1528 C C . ASN A 1 191 ? -0.403 -20.598 11.984 1.00 90.88 191 ASN A C 1
ATOM 1530 O O . ASN A 1 191 ? 0.462 -20.091 12.703 1.00 90.88 191 ASN A O 1
ATOM 1534 N N . TYR A 1 192 ? -1.690 -20.242 12.075 1.00 85.81 192 TYR A N 1
ATOM 1535 C CA . TYR A 1 192 ? -2.162 -19.124 12.899 1.00 85.81 192 TYR A CA 1
ATOM 1536 C C . TYR A 1 192 ? -1.774 -19.223 14.383 1.00 85.81 192 TYR A C 1
ATOM 1538 O O . TYR A 1 192 ? -1.467 -18.209 15.006 1.00 85.81 192 TYR A O 1
ATOM 1546 N N . GLN A 1 193 ? -1.728 -20.434 14.949 1.00 84.12 193 GLN A N 1
ATOM 1547 C CA . GLN A 1 193 ? -1.371 -20.662 16.358 1.00 84.12 193 GLN A CA 1
ATOM 1548 C C . GLN A 1 193 ? 0.092 -20.321 16.685 1.00 84.12 193 GLN A C 1
ATOM 1550 O O . GLN A 1 193 ? 0.422 -20.110 17.847 1.00 84.12 193 GLN A O 1
ATOM 1555 N N . GLN A 1 194 ? 0.971 -20.277 15.679 1.00 83.56 194 GLN A N 1
ATOM 1556 C CA . GLN A 1 194 ? 2.414 -20.068 15.849 1.00 83.56 194 GLN A CA 1
ATOM 1557 C C . GLN A 1 194 ? 2.844 -18.620 15.555 1.00 83.56 194 GLN A C 1
ATOM 1559 O O . GLN A 1 194 ? 4.034 -18.300 15.588 1.00 83.56 194 GLN A O 1
ATOM 1564 N N . GLN A 1 195 ? 1.897 -17.729 15.243 1.00 80.25 195 GLN A N 1
ATOM 1565 C CA . GLN A 1 195 ? 2.206 -16.349 14.880 1.00 80.25 195 GLN A CA 1
ATOM 1566 C C . GLN A 1 195 ? 2.506 -15.503 16.124 1.00 80.25 195 GLN A C 1
ATOM 1568 O O . GLN A 1 195 ? 1.610 -15.144 16.888 1.00 80.25 195 GLN A O 1
ATOM 1573 N N . ASN A 1 196 ? 3.778 -15.136 16.290 1.00 73.38 196 ASN A N 1
ATOM 1574 C CA . ASN A 1 196 ? 4.239 -14.260 17.376 1.00 73.38 196 ASN A CA 1
ATOM 1575 C C . ASN A 1 196 ? 4.336 -12.781 16.964 1.00 73.38 196 ASN A C 1
ATOM 1577 O O . ASN A 1 196 ? 4.353 -11.891 17.820 1.00 73.38 196 ASN A O 1
ATOM 1581 N N . ASP A 1 197 ? 4.415 -12.525 15.657 1.00 82.31 197 ASP A N 1
ATOM 1582 C CA . ASP A 1 197 ? 4.510 -11.187 15.086 1.00 82.31 197 ASP A CA 1
ATOM 1583 C C . ASP A 1 197 ? 3.140 -10.493 15.037 1.00 82.31 197 ASP A C 1
ATOM 1585 O O . ASP A 1 197 ? 2.148 -11.090 14.616 1.00 82.31 197 ASP A O 1
ATOM 1589 N N . LEU A 1 198 ? 3.092 -9.219 15.443 1.00 85.25 198 LEU A N 1
ATOM 1590 C CA . LEU A 1 198 ? 1.840 -8.459 15.566 1.00 85.25 198 LEU A CA 1
ATOM 1591 C C . LEU A 1 198 ? 1.120 -8.316 14.223 1.00 85.25 198 LEU A C 1
ATOM 1593 O O . LEU A 1 198 ? -0.103 -8.437 14.176 1.00 85.25 198 LEU A O 1
ATOM 1597 N N . LYS A 1 199 ? 1.864 -8.099 13.128 1.00 86.94 199 LYS A N 1
ATOM 1598 C CA . LYS A 1 199 ? 1.274 -8.040 11.787 1.00 86.94 199 LYS A CA 1
ATOM 1599 C C . LYS A 1 199 ? 0.611 -9.370 11.460 1.00 86.94 199 LYS A C 1
ATOM 1601 O O . LYS A 1 199 ? -0.551 -9.384 11.073 1.00 86.94 199 LYS A O 1
ATOM 1606 N N . ASN A 1 200 ? 1.333 -10.481 11.599 1.00 89.81 200 ASN A N 1
ATOM 1607 C CA . ASN A 1 200 ? 0.795 -11.789 11.227 1.00 89.81 200 ASN A CA 1
ATOM 1608 C C . ASN A 1 200 ? -0.432 -12.168 12.068 1.00 89.81 200 ASN A C 1
ATOM 1610 O O . ASN A 1 200 ? -1.396 -12.701 11.525 1.00 89.81 200 ASN A O 1
ATOM 1614 N N . GLN A 1 201 ? -0.432 -11.840 13.364 1.00 90.69 201 GLN A N 1
ATOM 1615 C CA . GLN A 1 201 ? -1.604 -12.007 14.226 1.00 90.69 201 GLN A CA 1
ATOM 1616 C C . GLN A 1 201 ? -2.805 -11.198 13.712 1.00 90.69 201 GLN A C 1
ATOM 1618 O O . GLN A 1 201 ? -3.901 -11.743 13.593 1.00 90.69 201 GLN A O 1
ATOM 1623 N N . LEU A 1 202 ? -2.607 -9.929 13.338 1.00 92.94 202 LEU A N 1
ATOM 1624 C CA . LEU A 1 202 ? -3.673 -9.116 12.748 1.00 92.94 202 LEU A CA 1
ATOM 1625 C C . LEU A 1 202 ? -4.148 -9.645 11.393 1.00 92.94 202 LEU A C 1
ATOM 1627 O O . LEU A 1 202 ? -5.339 -9.588 11.126 1.00 92.94 202 LEU A O 1
ATOM 1631 N N . LEU A 1 203 ? -3.266 -10.194 10.554 1.00 94.38 203 LEU A N 1
ATOM 1632 C CA . LEU A 1 203 ? -3.656 -10.800 9.274 1.00 94.38 203 LEU A CA 1
ATOM 1633 C C . LEU A 1 203 ? -4.522 -12.052 9.464 1.00 94.38 203 LEU A C 1
ATOM 1635 O O . LEU A 1 203 ? -5.479 -12.256 8.720 1.00 94.38 203 LEU A O 1
ATOM 1639 N N . VAL A 1 204 ? -4.234 -12.866 10.483 1.00 95.50 204 VAL A N 1
ATOM 1640 C CA . VAL A 1 204 ? -5.101 -13.989 10.878 1.00 95.50 204 VAL A CA 1
ATOM 1641 C C . VAL A 1 204 ? -6.473 -13.473 11.319 1.00 95.50 204 VAL A C 1
ATOM 1643 O O . VAL A 1 204 ? -7.498 -13.989 10.876 1.00 95.50 204 VAL A O 1
ATOM 1646 N N . ILE A 1 205 ? -6.509 -12.443 12.169 1.00 95.56 205 ILE A N 1
ATOM 1647 C CA . ILE A 1 205 ? -7.767 -11.838 12.634 1.00 95.56 205 ILE A CA 1
ATOM 1648 C C . ILE A 1 205 ? -8.535 -11.217 11.464 1.00 95.56 205 ILE A C 1
ATOM 1650 O O . ILE A 1 205 ? -9.751 -11.366 11.384 1.00 95.56 205 ILE A O 1
ATOM 1654 N N . LYS A 1 206 ? -7.835 -10.579 10.524 1.00 96.06 206 LYS A N 1
ATOM 1655 C CA . LYS A 1 206 ? -8.419 -10.058 9.292 1.00 96.06 206 LYS A CA 1
ATOM 1656 C C . LYS A 1 206 ? -9.070 -11.164 8.476 1.00 96.06 206 LYS A C 1
ATOM 1658 O O . LYS A 1 206 ? -10.218 -11.019 8.080 1.00 96.06 206 LYS A O 1
ATOM 1663 N N . ASN A 1 207 ? -8.386 -12.291 8.283 1.00 95.88 207 ASN A N 1
ATOM 1664 C CA . ASN A 1 207 ? -8.967 -13.433 7.584 1.00 95.88 207 ASN A CA 1
ATOM 1665 C C . ASN A 1 207 ? -10.235 -13.959 8.286 1.00 95.88 207 ASN A C 1
ATOM 1667 O O . ASN A 1 207 ? -11.210 -14.300 7.618 1.00 95.88 207 ASN A O 1
ATOM 1671 N N . LEU A 1 208 ? -10.255 -13.981 9.623 1.00 95.31 208 LEU A N 1
ATOM 1672 C CA . LEU A 1 208 ? -11.461 -14.305 10.389 1.00 95.31 208 LEU A CA 1
ATOM 1673 C C . LEU A 1 208 ? -12.579 -13.274 10.149 1.00 95.31 208 LEU A C 1
ATOM 1675 O O . LEU A 1 208 ? -13.732 -13.666 9.990 1.00 95.31 208 LEU A O 1
ATOM 1679 N N . ALA A 1 209 ? -12.243 -11.984 10.105 1.00 96.12 209 ALA A N 1
ATOM 1680 C CA . ALA A 1 209 ? -13.186 -10.893 9.878 1.00 96.12 209 ALA A CA 1
ATOM 1681 C C . ALA A 1 209 ? -13.788 -10.900 8.466 1.00 96.12 209 ALA A C 1
ATOM 1683 O O . ALA A 1 209 ? -14.983 -10.665 8.321 1.00 96.12 209 ALA A O 1
ATOM 1684 N N . ASP A 1 210 ? -12.978 -11.201 7.447 1.00 94.75 210 ASP A N 1
ATOM 1685 C CA . ASP A 1 210 ? -13.418 -11.303 6.052 1.00 94.75 210 ASP A CA 1
ATOM 1686 C C . ASP A 1 210 ? -14.386 -12.488 5.859 1.00 94.75 210 ASP A C 1
ATOM 1688 O O . ASP A 1 210 ? -15.379 -12.365 5.147 1.00 94.75 210 ASP A O 1
ATOM 1692 N N . ASN A 1 211 ? -14.133 -13.624 6.524 1.00 95.31 211 ASN A N 1
ATOM 1693 C CA . ASN A 1 211 ? -14.974 -14.823 6.412 1.00 95.31 211 ASN A CA 1
ATOM 1694 C C . ASN A 1 211 ? -16.218 -14.794 7.318 1.00 95.31 211 ASN A C 1
ATOM 1696 O O . ASN A 1 211 ? -17.249 -15.362 6.961 1.00 95.31 211 ASN A O 1
ATOM 1700 N N . TYR A 1 212 ? -16.128 -14.162 8.493 1.00 95.81 212 TYR A N 1
ATOM 1701 C CA . TYR A 1 212 ? -17.202 -14.127 9.493 1.00 95.81 212 TYR A CA 1
ATOM 1702 C C . TYR A 1 212 ? -17.403 -12.714 10.071 1.00 95.81 212 TYR A C 1
ATOM 1704 O O . TYR A 1 212 ? -17.088 -12.477 11.252 1.00 95.81 212 TYR A O 1
ATOM 1712 N N . PRO A 1 213 ? -17.952 -11.776 9.272 1.00 93.44 213 PRO A N 1
ATOM 1713 C CA . PRO A 1 213 ? -18.150 -10.397 9.698 1.00 93.44 213 PRO A CA 1
ATOM 1714 C C . PRO A 1 213 ? -19.052 -10.289 10.932 1.00 93.44 213 PRO A C 1
ATOM 1716 O O . PRO A 1 213 ? -20.036 -11.016 11.074 1.00 93.44 213 PRO A O 1
ATOM 1719 N N . ASN A 1 214 ? -18.742 -9.350 11.826 1.00 91.06 214 ASN A N 1
ATOM 1720 C CA . ASN A 1 214 ? -19.504 -9.036 13.040 1.00 91.06 214 ASN A CA 1
ATOM 1721 C C . ASN A 1 214 ? -19.727 -10.233 13.991 1.00 91.06 214 ASN A C 1
ATOM 1723 O O . ASN A 1 214 ? -20.656 -10.219 14.808 1.00 91.06 214 ASN A O 1
ATOM 1727 N N . SER A 1 215 ? -18.888 -11.270 13.895 1.00 93.31 215 SER A N 1
ATOM 1728 C CA . SER A 1 215 ? -18.980 -12.464 14.736 1.00 93.31 215 SER A CA 1
ATOM 1729 C C . SER A 1 215 ? -18.454 -12.222 16.158 1.00 93.31 215 SER A C 1
ATOM 1731 O O . SER A 1 215 ? -17.513 -11.461 16.386 1.00 93.31 215 SER A O 1
ATOM 1733 N N . GLY A 1 216 ? -19.024 -12.924 17.143 1.00 91.25 216 GLY A N 1
ATOM 1734 C CA . GLY A 1 216 ? -18.512 -12.894 18.521 1.00 91.25 216 GLY A CA 1
ATOM 1735 C C . GLY A 1 216 ? -17.080 -13.436 18.627 1.00 91.25 216 GLY A C 1
ATOM 1736 O O . GLY A 1 216 ? -16.283 -12.945 19.425 1.00 91.25 216 GLY A O 1
ATOM 1737 N N . SER A 1 217 ? -16.725 -14.397 17.768 1.00 92.75 217 SER A N 1
ATOM 1738 C CA . SER A 1 217 ? -15.366 -14.938 17.653 1.00 92.75 217 SER A CA 1
ATOM 1739 C C . SER A 1 217 ? -14.352 -13.877 17.226 1.00 92.75 217 SER A C 1
ATOM 1741 O O . SER A 1 217 ? -13.258 -13.841 17.786 1.00 92.75 217 SER A O 1
ATOM 1743 N N . LEU A 1 218 ? -14.719 -12.986 16.295 1.00 94.06 218 LEU A N 1
ATOM 1744 C CA . LEU A 1 218 ? -13.889 -11.844 15.904 1.00 94.06 218 LEU A CA 1
ATOM 1745 C C . LEU A 1 218 ? -13.654 -10.897 17.085 1.00 94.06 218 LEU A C 1
ATOM 1747 O O . LEU A 1 218 ? -12.511 -10.546 17.376 1.00 94.06 218 LEU A O 1
ATOM 1751 N N . ASN A 1 219 ? -14.719 -10.540 17.805 1.00 91.50 219 ASN A N 1
ATOM 1752 C CA . ASN A 1 219 ? -14.623 -9.669 18.977 1.00 91.50 219 ASN A CA 1
ATOM 1753 C C . ASN A 1 219 ? -13.713 -10.293 20.060 1.00 91.50 219 ASN A C 1
ATOM 1755 O O . ASN A 1 219 ? -12.814 -9.641 20.594 1.00 91.50 219 ASN A O 1
ATOM 1759 N N . LYS A 1 220 ? -13.852 -11.600 20.317 1.00 91.50 220 LYS A N 1
ATOM 1760 C CA . LYS A 1 220 ? -12.969 -12.342 21.232 1.00 91.50 220 LYS A CA 1
ATOM 1761 C C . LYS A 1 220 ? -11.508 -12.344 20.765 1.00 91.50 220 LYS A C 1
ATOM 1763 O O . LYS A 1 220 ? -10.611 -12.153 21.584 1.00 91.50 220 LYS A O 1
ATOM 1768 N N . ALA A 1 221 ? -11.259 -12.553 19.472 1.00 92.88 221 ALA A N 1
ATOM 1769 C CA . ALA A 1 221 ? -9.909 -12.569 18.912 1.00 92.88 221 ALA A CA 1
ATOM 1770 C C . ALA A 1 221 ? -9.219 -11.199 19.033 1.00 92.88 221 ALA A C 1
ATOM 1772 O O . ALA A 1 221 ? -8.068 -11.137 19.464 1.00 92.88 221 ALA A O 1
ATOM 1773 N N . LEU A 1 222 ? -9.936 -10.109 18.739 1.00 92.75 222 LEU A N 1
ATOM 1774 C CA . LEU A 1 222 ? -9.426 -8.744 18.893 1.00 92.75 222 LEU A CA 1
ATOM 1775 C C . LEU A 1 222 ? -9.178 -8.372 20.355 1.00 92.75 222 LEU A C 1
ATOM 1777 O O . LEU A 1 222 ? -8.120 -7.835 20.653 1.00 92.75 222 LEU A O 1
ATOM 1781 N N . ASN A 1 223 ? -10.077 -8.720 21.280 1.00 91.38 223 ASN A N 1
ATOM 1782 C CA . ASN A 1 223 ? -9.841 -8.504 22.714 1.00 91.38 223 ASN A CA 1
ATOM 1783 C C . ASN A 1 223 ? -8.591 -9.246 23.214 1.00 91.38 223 ASN A C 1
ATOM 1785 O O . ASN A 1 223 ? -7.815 -8.716 24.008 1.00 91.38 223 ASN A O 1
ATOM 1789 N N . ASN A 1 224 ? -8.373 -10.484 22.758 1.00 90.00 224 ASN A N 1
ATOM 1790 C CA . ASN A 1 224 ? -7.172 -11.240 23.113 1.00 90.00 224 ASN A CA 1
ATOM 1791 C C . ASN A 1 224 ? -5.907 -10.583 22.549 1.00 90.00 224 ASN A C 1
ATOM 1793 O O . ASN A 1 224 ? -4.918 -10.452 23.271 1.00 90.00 224 ASN A O 1
ATOM 1797 N N . PHE A 1 225 ? -5.953 -10.139 21.290 1.00 90.19 225 PHE A N 1
ATOM 1798 C CA . PHE A 1 225 ? -4.869 -9.373 20.678 1.00 90.19 225 PHE A CA 1
ATOM 1799 C C . PHE A 1 225 ? -4.591 -8.080 21.448 1.00 90.19 225 PHE A C 1
ATOM 1801 O O . PHE A 1 225 ? -3.442 -7.758 21.726 1.00 90.19 225 PHE A O 1
ATOM 1808 N N . ASP A 1 226 ? -5.636 -7.368 21.853 1.00 88.62 226 ASP A N 1
ATOM 1809 C CA . ASP A 1 226 ? -5.538 -6.113 22.580 1.00 88.62 226 ASP A CA 1
ATOM 1810 C C . ASP A 1 226 ? -4.921 -6.274 23.985 1.00 88.62 226 ASP A C 1
ATOM 1812 O O . ASP A 1 226 ? -4.114 -5.450 24.439 1.00 88.62 226 ASP A O 1
ATOM 1816 N N . LYS A 1 227 ? -5.247 -7.378 24.669 1.00 86.19 227 LYS A N 1
ATOM 1817 C CA . LYS A 1 227 ? -4.600 -7.783 25.926 1.00 86.19 227 LYS A CA 1
ATOM 1818 C C . LYS A 1 227 ? -3.121 -8.110 25.710 1.00 86.19 227 LYS A C 1
ATOM 1820 O O . LYS A 1 227 ? -2.278 -7.558 26.418 1.00 86.19 227 LYS A O 1
ATOM 1825 N N . ASP A 1 228 ? -2.796 -8.954 24.728 1.00 83.44 228 ASP A N 1
ATOM 1826 C CA . ASP A 1 228 ? -1.410 -9.323 24.396 1.00 83.44 228 ASP A CA 1
ATOM 1827 C C . ASP A 1 228 ? -0.575 -8.092 24.008 1.00 83.44 228 ASP A C 1
ATOM 1829 O O . ASP A 1 228 ? 0.531 -7.891 24.512 1.00 83.44 228 ASP A O 1
ATOM 1833 N N . LEU A 1 229 ? -1.140 -7.192 23.200 1.00 82.69 229 LEU A N 1
ATOM 1834 C CA . LEU A 1 229 ? -0.525 -5.919 22.845 1.00 82.69 229 LEU A CA 1
ATOM 1835 C C . LEU A 1 229 ? -0.245 -5.071 24.092 1.00 82.69 229 LEU A C 1
ATOM 1837 O O . LEU A 1 229 ? 0.866 -4.563 24.252 1.00 82.69 229 LEU A O 1
ATOM 1841 N N . GLY A 1 230 ? -1.212 -4.965 25.008 1.00 78.62 230 GLY A N 1
ATOM 1842 C CA . GLY A 1 230 ? -1.036 -4.285 26.291 1.00 78.62 230 GLY A CA 1
ATOM 1843 C C . GLY A 1 230 ? 0.110 -4.872 27.123 1.00 78.62 230 GLY A C 1
ATOM 1844 O O . GLY A 1 230 ? 0.949 -4.120 27.627 1.00 78.62 230 GLY A O 1
ATOM 1845 N N . HIS A 1 231 ? 0.202 -6.201 27.224 1.00 77.94 231 HIS A N 1
ATOM 1846 C CA . HIS A 1 231 ? 1.300 -6.884 27.918 1.00 77.94 231 HIS A CA 1
ATOM 1847 C C . HIS A 1 231 ? 2.651 -6.648 27.236 1.00 77.94 231 HIS A C 1
ATOM 1849 O O . HIS A 1 231 ? 3.620 -6.282 27.904 1.00 77.94 231 HIS A O 1
ATOM 1855 N N . LYS A 1 232 ? 2.721 -6.778 25.906 1.00 73.56 232 LYS A N 1
ATOM 1856 C CA . LYS A 1 232 ? 3.931 -6.519 25.112 1.00 73.56 232 LYS A CA 1
ATOM 1857 C C . LYS A 1 232 ? 4.399 -5.072 25.250 1.00 73.56 232 LYS A C 1
ATOM 1859 O O . LYS A 1 232 ? 5.599 -4.847 25.392 1.00 73.56 232 LYS A O 1
ATOM 1864 N N . ILE A 1 233 ? 3.490 -4.094 25.247 1.00 69.75 233 ILE A N 1
ATOM 1865 C CA . ILE A 1 233 ? 3.822 -2.674 25.436 1.00 69.75 233 ILE A CA 1
ATOM 1866 C C . ILE A 1 233 ? 4.293 -2.411 26.865 1.00 69.75 233 ILE A C 1
ATOM 1868 O O . ILE A 1 233 ? 5.318 -1.757 27.030 1.00 69.75 233 ILE A O 1
ATOM 1872 N N . LYS A 1 234 ? 3.617 -2.935 27.897 1.00 68.50 234 LYS A N 1
ATOM 1873 C CA . LYS A 1 234 ? 4.059 -2.788 29.296 1.00 68.50 234 LYS A CA 1
ATOM 1874 C C . LYS A 1 234 ? 5.441 -3.409 29.506 1.00 68.50 234 LYS A C 1
ATOM 1876 O O . LYS A 1 234 ? 6.333 -2.732 30.008 1.00 68.50 234 LYS A O 1
ATOM 1881 N N . ASN A 1 235 ? 5.665 -4.623 29.008 1.00 60.84 235 ASN A N 1
ATOM 1882 C CA . ASN A 1 235 ? 6.967 -5.286 29.071 1.00 60.84 235 ASN A CA 1
ATOM 1883 C C . ASN A 1 235 ? 8.035 -4.540 28.263 1.00 60.84 235 ASN A C 1
ATOM 1885 O O . ASN A 1 235 ? 9.164 -4.431 28.724 1.00 60.84 235 ASN A O 1
ATOM 1889 N N . LYS A 1 236 ? 7.696 -3.960 27.102 1.00 56.69 236 LYS A N 1
ATOM 1890 C CA . LYS A 1 236 ? 8.608 -3.099 26.331 1.00 56.69 236 LYS A CA 1
ATOM 1891 C C . LYS A 1 236 ? 8.835 -1.730 26.963 1.00 56.69 236 LYS A C 1
ATOM 1893 O O . LYS A 1 236 ? 9.889 -1.164 26.722 1.00 56.69 236 LYS A O 1
ATOM 1898 N N . ARG A 1 237 ? 7.898 -1.181 27.741 1.00 49.91 237 ARG A N 1
ATOM 1899 C CA . ARG A 1 237 ? 8.078 0.050 28.529 1.00 49.91 237 ARG A CA 1
ATOM 1900 C C . ARG A 1 237 ? 8.981 -0.211 29.733 1.00 49.91 237 ARG A C 1
ATOM 1902 O O . ARG A 1 237 ? 9.897 0.564 29.953 1.00 49.91 237 ARG A O 1
ATOM 1909 N N . VAL A 1 238 ? 8.813 -1.344 30.417 1.00 42.16 238 VAL A N 1
ATOM 1910 C CA . VAL A 1 238 ? 9.731 -1.821 31.468 1.00 42.16 238 VAL A CA 1
ATOM 1911 C C . VAL A 1 238 ? 11.112 -2.129 30.881 1.00 42.16 238 VAL A C 1
ATOM 1913 O O . VAL A 1 238 ? 12.121 -1.672 31.411 1.00 42.16 238 VAL A O 1
ATOM 1916 N N . ALA A 1 239 ? 11.168 -2.797 29.726 1.00 39.59 239 ALA A N 1
ATOM 1917 C CA . ALA A 1 239 ? 12.407 -2.991 28.986 1.00 39.59 239 ALA A CA 1
ATOM 1918 C C . ALA A 1 239 ? 12.985 -1.653 28.518 1.00 39.59 239 ALA A C 1
ATOM 1920 O O . ALA A 1 239 ? 14.172 -1.468 28.682 1.00 39.59 239 ALA A O 1
ATOM 1921 N N . ARG A 1 240 ? 12.187 -0.685 28.035 1.00 42.72 240 ARG A N 1
ATOM 1922 C CA . ARG A 1 240 ? 12.626 0.688 27.719 1.00 42.72 240 ARG A CA 1
ATOM 1923 C C . ARG A 1 240 ? 13.206 1.365 28.952 1.00 42.72 240 ARG A C 1
ATOM 1925 O O . ARG A 1 240 ? 14.247 1.969 28.810 1.00 42.72 240 ARG A O 1
ATOM 1932 N N . CYS A 1 241 ? 12.608 1.258 30.137 1.00 37.75 241 CYS A N 1
ATOM 1933 C CA . CYS A 1 241 ? 13.167 1.826 31.369 1.00 37.75 241 CYS A CA 1
ATOM 1934 C C . CYS A 1 241 ? 14.529 1.207 31.731 1.00 37.75 241 CYS A C 1
ATOM 1936 O O . CYS A 1 241 ? 15.432 1.934 32.127 1.00 37.75 241 CYS A O 1
ATOM 1938 N N . ILE A 1 242 ? 14.712 -0.100 31.514 1.00 33.72 242 ILE A N 1
ATOM 1939 C CA . ILE A 1 242 ? 16.002 -0.800 31.691 1.00 33.72 242 ILE A CA 1
ATOM 1940 C C . ILE A 1 242 ? 16.990 -0.464 30.545 1.00 33.72 242 ILE A C 1
ATOM 1942 O O . ILE A 1 242 ? 18.196 -0.360 30.751 1.00 33.72 242 ILE A O 1
ATOM 1946 N N . PHE A 1 243 ? 16.477 -0.230 29.337 1.00 31.11 243 PHE A N 1
ATOM 1947 C CA . PHE A 1 243 ? 17.205 0.020 28.087 1.00 31.11 243 PHE A CA 1
ATOM 1948 C C . PHE A 1 243 ? 17.483 1.515 27.849 1.00 31.11 243 PHE A C 1
ATOM 1950 O O . PHE A 1 243 ? 18.323 1.862 27.032 1.00 31.11 243 PHE A O 1
ATOM 1957 N N . PHE A 1 244 ? 16.856 2.432 28.593 1.00 32.78 244 PHE A N 1
ATOM 1958 C CA . PHE A 1 244 ? 17.145 3.873 28.568 1.00 32.78 244 PHE A CA 1
ATOM 1959 C C . PHE A 1 244 ? 18.547 4.170 29.115 1.00 32.78 244 PHE A C 1
ATOM 1961 O O . PHE A 1 244 ? 19.144 5.178 28.749 1.00 32.78 244 PHE A O 1
ATOM 1968 N N . ILE A 1 245 ? 19.114 3.250 29.905 1.00 40.53 245 ILE A N 1
ATOM 1969 C CA . ILE A 1 245 ? 20.531 3.263 30.292 1.00 40.53 245 ILE A CA 1
ATOM 1970 C C . ILE A 1 245 ? 21.434 2.950 29.074 1.00 40.53 245 ILE A C 1
ATOM 1972 O O . ILE A 1 245 ? 22.616 3.284 29.070 1.00 40.53 245 ILE A O 1
ATOM 1976 N N . THR A 1 246 ? 20.897 2.359 27.996 1.00 35.44 246 THR A N 1
ATOM 1977 C CA . THR A 1 246 ? 21.649 1.878 26.826 1.00 35.44 246 THR A CA 1
ATOM 1978 C C . THR A 1 246 ? 20.911 2.064 25.475 1.00 35.44 246 THR A C 1
ATOM 1980 O O . THR A 1 246 ? 20.374 1.124 24.907 1.00 35.44 246 THR A O 1
ATOM 1983 N N . GLN A 1 247 ? 21.046 3.261 24.876 1.00 38.41 247 GLN A N 1
ATOM 1984 C CA . GLN A 1 247 ? 21.291 3.506 23.426 1.00 38.41 247 GLN A CA 1
ATOM 1985 C C . GLN A 1 247 ? 20.262 4.175 22.468 1.00 38.41 247 GLN A C 1
ATOM 1987 O O . GLN A 1 247 ? 19.070 3.897 22.445 1.00 38.41 247 GLN A O 1
ATOM 1992 N N . LYS A 1 248 ? 20.892 4.988 21.586 1.00 39.31 248 LYS A N 1
ATOM 1993 C CA . LYS A 1 248 ? 20.810 5.287 20.125 1.00 39.31 248 LYS A CA 1
ATOM 1994 C C . LYS A 1 248 ? 19.474 5.433 19.333 1.00 39.31 248 LYS A C 1
ATOM 1996 O O . LYS A 1 248 ? 18.573 4.609 19.433 1.00 39.31 248 LYS A O 1
ATOM 2001 N N . PRO A 1 249 ? 19.424 6.397 18.375 1.00 43.28 249 PRO A N 1
ATOM 2002 C CA . PRO A 1 249 ? 18.231 6.836 17.619 1.00 43.28 249 PRO A CA 1
ATOM 2003 C C . PRO A 1 249 ? 17.596 5.857 16.600 1.00 43.28 249 PRO A C 1
ATOM 2005 O O . PRO A 1 249 ? 16.441 6.063 16.236 1.00 43.28 249 PRO A O 1
ATOM 2008 N N . LYS A 1 250 ? 18.266 4.775 16.165 1.00 40.03 250 LYS A N 1
ATOM 2009 C CA . LYS A 1 250 ? 17.771 3.869 15.091 1.00 40.03 250 LYS A CA 1
ATOM 2010 C C . LYS A 1 250 ? 16.491 3.079 15.430 1.00 40.03 250 LYS A C 1
ATOM 2012 O O . LYS A 1 250 ? 15.705 2.769 14.542 1.00 40.03 250 LYS A O 1
ATOM 2017 N N . ILE A 1 251 ? 16.245 2.766 16.704 1.00 43.16 251 ILE A N 1
ATOM 2018 C CA . ILE A 1 251 ? 15.068 1.974 17.131 1.00 43.16 251 ILE A CA 1
ATOM 2019 C C . ILE A 1 251 ? 13.769 2.799 17.037 1.00 43.16 251 ILE A C 1
ATOM 2021 O O . ILE A 1 251 ? 12.680 2.248 16.868 1.00 43.16 251 ILE A O 1
ATOM 2025 N N . LYS A 1 252 ? 13.875 4.134 17.108 1.00 41.31 252 LYS A N 1
ATOM 2026 C CA . LYS A 1 252 ? 12.729 5.047 17.031 1.00 41.31 252 LYS A CA 1
ATOM 2027 C C . LYS A 1 252 ? 12.128 5.084 15.620 1.00 41.31 252 LYS A C 1
ATOM 2029 O O . LYS A 1 252 ? 10.909 5.087 15.501 1.00 41.31 252 LYS A O 1
ATOM 2034 N N . GLU A 1 253 ? 12.958 5.036 14.577 1.00 43.78 253 GLU A N 1
ATOM 2035 C CA . GLU A 1 253 ? 12.515 4.977 13.172 1.00 43.78 253 GLU A CA 1
ATOM 2036 C C . GLU A 1 253 ? 11.857 3.636 12.831 1.00 43.78 253 GLU A C 1
ATOM 2038 O O . GLU A 1 253 ? 10.772 3.615 12.265 1.00 43.78 253 GLU A O 1
ATOM 2043 N N . GLN A 1 254 ? 12.433 2.517 13.274 1.00 43.56 254 GLN A N 1
ATOM 2044 C CA . GLN A 1 254 ? 11.911 1.181 12.962 1.00 43.56 254 GLN A CA 1
ATOM 2045 C C . GLN A 1 254 ? 10.534 0.903 13.600 1.00 43.56 254 GLN A C 1
ATOM 2047 O O . GLN A 1 254 ? 9.707 0.188 13.038 1.00 43.56 254 GLN A O 1
ATOM 2052 N N . PHE A 1 255 ? 10.252 1.492 14.769 1.00 47.56 255 PHE A N 1
ATOM 2053 C CA . PHE A 1 255 ? 8.912 1.453 15.367 1.00 47.56 255 PHE A CA 1
ATOM 2054 C C . PHE A 1 255 ? 7.949 2.435 14.683 1.00 47.56 255 PHE A C 1
ATOM 2056 O O . PHE A 1 255 ? 6.763 2.129 14.558 1.00 47.56 255 PHE A O 1
ATOM 2063 N N . LYS A 1 256 ? 8.459 3.583 14.202 1.00 50.50 256 LYS A N 1
ATOM 2064 C CA . LYS A 1 256 ? 7.684 4.560 13.422 1.00 50.50 256 LYS A CA 1
ATOM 2065 C C . LYS A 1 256 ? 7.195 3.964 12.093 1.00 50.50 256 LYS A C 1
ATOM 2067 O O . LYS A 1 256 ? 6.114 4.293 11.630 1.00 50.50 256 LYS A O 1
ATOM 2072 N N . GLU A 1 257 ? 7.969 3.058 11.510 1.00 54.31 257 GLU A N 1
ATOM 2073 C CA . GLU A 1 257 ? 7.637 2.402 10.242 1.00 54.31 257 GLU A CA 1
ATOM 2074 C C . GLU A 1 257 ? 6.549 1.325 10.392 1.00 54.31 257 GLU A C 1
ATOM 2076 O O . GLU A 1 257 ? 5.731 1.145 9.498 1.00 54.31 257 GLU A O 1
ATOM 2081 N N . ASN A 1 258 ? 6.462 0.634 11.532 1.00 67.69 258 ASN A N 1
ATOM 2082 C CA . ASN A 1 258 ? 5.551 -0.511 11.663 1.00 67.69 258 ASN A CA 1
ATOM 2083 C C . ASN A 1 258 ? 4.121 -0.149 12.090 1.00 67.69 258 ASN A C 1
ATOM 2085 O O . ASN A 1 258 ? 3.207 -0.928 11.822 1.00 67.69 258 ASN A O 1
ATOM 2089 N N . TYR A 1 259 ? 3.881 0.991 12.748 1.00 80.62 259 TYR A N 1
ATOM 2090 C CA . TYR A 1 259 ? 2.527 1.291 13.233 1.00 80.62 259 TYR A CA 1
ATOM 2091 C C . TYR A 1 259 ? 1.554 1.595 12.091 1.00 80.62 259 TYR A C 1
ATOM 2093 O O . TYR A 1 259 ? 0.420 1.134 12.153 1.00 80.62 259 TYR A O 1
ATOM 2101 N N . SER A 1 260 ? 1.980 2.310 11.042 1.00 84.94 260 SER A N 1
ATOM 2102 C CA . SER A 1 260 ? 1.107 2.694 9.919 1.00 84.94 260 SER A CA 1
ATOM 2103 C C . SER A 1 260 ? 0.515 1.464 9.245 1.00 84.94 260 SER A C 1
ATOM 2105 O O . SER A 1 260 ? -0.664 1.422 8.905 1.00 84.94 260 SER A O 1
ATOM 2107 N N . MET A 1 261 ? 1.334 0.421 9.137 1.00 89.12 261 MET A N 1
ATOM 2108 C CA . MET A 1 261 ? 0.934 -0.873 8.625 1.00 89.12 261 MET A CA 1
ATOM 2109 C C . MET A 1 261 ? -0.124 -1.545 9.510 1.00 89.12 261 MET A C 1
ATOM 2111 O O . MET A 1 261 ? -1.155 -1.986 9.008 1.00 89.12 261 MET A O 1
ATOM 2115 N N . LEU A 1 262 ? 0.120 -1.625 10.824 1.00 91.44 262 LEU A N 1
ATOM 2116 C CA . LEU A 1 262 ? -0.820 -2.235 11.771 1.00 91.44 262 LEU A CA 1
ATOM 2117 C C . LEU A 1 262 ? -2.149 -1.471 11.802 1.00 91.44 262 LEU A C 1
ATOM 2119 O O . LEU A 1 262 ? -3.207 -2.094 11.797 1.00 91.44 262 LEU A O 1
ATOM 2123 N N . VAL A 1 263 ? -2.089 -0.136 11.791 1.00 92.94 263 VAL A N 1
ATOM 2124 C CA . VAL A 1 263 ? -3.265 0.739 11.723 1.00 92.94 263 VAL A CA 1
ATOM 2125 C C . VAL A 1 263 ? -4.042 0.486 10.438 1.00 92.94 263 VAL A C 1
ATOM 2127 O O . VAL A 1 263 ? -5.250 0.311 10.509 1.00 92.94 263 VAL A O 1
ATOM 2130 N N . SER A 1 264 ? -3.373 0.397 9.287 1.00 94.88 264 SER A N 1
ATOM 2131 C CA . SER A 1 264 ? -4.044 0.110 8.015 1.00 94.88 264 SER A CA 1
ATOM 2132 C C . SER A 1 264 ? -4.797 -1.226 8.043 1.00 94.88 264 SER A C 1
ATOM 2134 O O . SER A 1 264 ? -5.973 -1.278 7.689 1.00 94.88 264 SER A O 1
ATOM 2136 N N . ILE A 1 265 ? -4.175 -2.293 8.568 1.00 95.44 265 ILE A N 1
ATOM 2137 C CA . ILE A 1 265 ? -4.840 -3.598 8.729 1.00 95.44 265 ILE A CA 1
ATOM 2138 C C . ILE A 1 265 ? -6.047 -3.486 9.671 1.00 95.44 265 ILE A C 1
ATOM 2140 O O . ILE A 1 265 ? -7.116 -4.006 9.365 1.00 95.44 265 ILE A O 1
ATOM 2144 N N . LEU A 1 266 ? -5.892 -2.808 10.812 1.00 95.19 266 LEU A N 1
ATOM 2145 C CA . LEU A 1 266 ? -6.974 -2.621 11.784 1.00 95.19 266 LEU A CA 1
ATOM 2146 C C . LEU A 1 266 ? -8.148 -1.828 11.210 1.00 95.19 266 LEU A C 1
ATOM 2148 O O . LEU A 1 266 ? -9.297 -2.177 11.468 1.00 95.19 266 LEU A O 1
ATOM 2152 N N . VAL A 1 267 ? -7.865 -0.781 10.436 1.00 95.19 267 VAL A N 1
ATOM 2153 C CA . VAL A 1 267 ? -8.881 0.043 9.775 1.00 95.19 267 VAL A CA 1
ATOM 2154 C C . VAL A 1 267 ? -9.629 -0.779 8.732 1.00 95.19 267 VAL A C 1
ATOM 2156 O O . VAL A 1 267 ? -10.854 -0.732 8.716 1.00 95.19 267 VAL A O 1
ATOM 2159 N N . ASP A 1 268 ? -8.935 -1.595 7.933 1.00 95.12 268 ASP A N 1
ATOM 2160 C CA . ASP A 1 268 ? -9.583 -2.495 6.969 1.00 95.12 268 ASP A CA 1
ATOM 2161 C C . ASP A 1 268 ? -10.552 -3.477 7.654 1.00 95.12 268 ASP A C 1
ATOM 2163 O O . ASP A 1 268 ? -11.690 -3.649 7.212 1.00 95.12 268 ASP A O 1
ATOM 2167 N N . ILE A 1 269 ? -10.152 -4.039 8.805 1.00 95.50 269 ILE A N 1
ATOM 2168 C CA . ILE A 1 269 ? -11.029 -4.881 9.632 1.00 95.50 269 ILE A CA 1
ATOM 2169 C C . ILE A 1 269 ? -12.240 -4.072 10.122 1.00 95.50 269 ILE A C 1
ATOM 2171 O O . ILE A 1 269 ? -13.376 -4.532 9.990 1.00 95.50 269 ILE A O 1
ATOM 2175 N N . ALA A 1 270 ? -12.025 -2.878 10.681 1.00 94.19 270 ALA A N 1
ATOM 2176 C CA . ALA A 1 270 ? -13.092 -2.048 11.240 1.00 94.19 270 ALA A CA 1
ATOM 2177 C C . ALA A 1 270 ? -14.108 -1.599 10.177 1.00 94.19 270 ALA A C 1
ATOM 2179 O O . ALA A 1 270 ? -15.308 -1.651 10.433 1.00 94.19 270 ALA A O 1
ATOM 2180 N N . LEU A 1 271 ? -13.662 -1.264 8.961 1.00 91.94 271 LEU A N 1
ATOM 2181 C CA . LEU A 1 271 ? -14.524 -0.807 7.861 1.00 91.94 271 LEU A CA 1
ATOM 2182 C C . LEU A 1 271 ? -15.640 -1.796 7.490 1.00 91.94 271 LEU A C 1
ATOM 2184 O O . LEU A 1 271 ? -16.671 -1.385 6.954 1.00 91.94 271 LEU A O 1
ATOM 2188 N N . LYS A 1 272 ? -15.442 -3.092 7.752 1.00 90.00 272 LYS A N 1
ATOM 2189 C CA . LYS A 1 272 ? -16.423 -4.154 7.472 1.00 90.00 272 LYS A CA 1
ATOM 2190 C C . LYS A 1 272 ? -17.173 -4.626 8.727 1.00 90.00 272 LYS A C 1
ATOM 2192 O O . LYS A 1 272 ? -18.079 -5.452 8.621 1.00 90.00 272 LYS A O 1
ATOM 2197 N N . ASN A 1 273 ? -16.805 -4.135 9.915 1.00 92.06 273 ASN A N 1
ATOM 2198 C CA . ASN A 1 273 ? -17.239 -4.699 11.193 1.00 92.06 273 ASN A CA 1
ATOM 2199 C C . ASN A 1 273 ? -17.598 -3.617 12.236 1.00 92.06 273 ASN A C 1
ATOM 2201 O O . ASN A 1 273 ? -16.818 -3.367 13.153 1.00 92.06 273 ASN A O 1
ATOM 2205 N N . PRO A 1 274 ? -18.801 -3.017 12.185 1.00 90.44 274 PRO A N 1
ATOM 2206 C CA . PRO A 1 274 ? -19.205 -2.002 13.161 1.00 90.44 274 PRO A CA 1
ATOM 2207 C C . PRO A 1 274 ? -19.216 -2.476 14.620 1.00 90.44 274 PRO A C 1
ATOM 2209 O O . PRO A 1 274 ? -18.913 -1.713 15.530 1.00 90.44 274 PRO A O 1
ATOM 2212 N N . LYS A 1 275 ? -19.481 -3.768 14.874 1.00 89.19 275 LYS A N 1
ATOM 2213 C CA . LYS A 1 275 ? -19.559 -4.311 16.246 1.00 89.19 275 LYS A CA 1
ATOM 2214 C C . LYS A 1 275 ? -18.239 -4.296 17.026 1.00 89.19 275 LYS A C 1
ATOM 2216 O O . LYS A 1 275 ? -18.239 -4.655 18.202 1.00 89.19 275 LYS A O 1
ATOM 2221 N N . ILE A 1 276 ? -17.118 -3.978 16.380 1.00 90.00 276 ILE A N 1
ATOM 2222 C CA . ILE A 1 276 ? -15.793 -3.987 17.011 1.00 90.00 276 ILE A CA 1
ATOM 2223 C C . ILE A 1 276 ? -15.213 -2.586 17.207 1.00 90.00 276 ILE A C 1
ATOM 2225 O O . ILE A 1 276 ? -14.060 -2.501 17.615 1.00 90.00 276 ILE A O 1
ATOM 2229 N N . TYR A 1 277 ? -15.951 -1.507 16.916 1.00 91.25 277 TYR A N 1
ATOM 2230 C CA . TYR A 1 277 ? -15.416 -0.140 16.977 1.00 91.25 277 TYR A CA 1
ATOM 2231 C C . TYR A 1 277 ? -14.789 0.199 18.333 1.00 91.25 277 TYR A C 1
ATOM 2233 O O . TYR A 1 277 ? -13.655 0.672 18.366 1.00 91.25 277 TYR A O 1
ATOM 2241 N N . SER A 1 278 ? -15.438 -0.155 19.443 1.00 90.56 278 SER A N 1
ATOM 2242 C CA . SER A 1 278 ? -14.887 0.073 20.784 1.00 90.56 278 SER A CA 1
ATOM 2243 C C . SER A 1 278 ? -13.530 -0.627 20.988 1.00 90.56 278 SER A C 1
ATOM 2245 O O . SER A 1 278 ? -12.535 -0.002 21.362 1.00 90.56 278 SER A O 1
ATOM 2247 N N . VAL A 1 279 ? -13.436 -1.918 20.651 1.00 91.94 279 VAL A N 1
ATOM 2248 C CA . VAL A 1 279 ? -12.189 -2.701 20.751 1.00 91.94 279 VAL A CA 1
ATOM 2249 C C . VAL A 1 279 ? -11.131 -2.196 19.765 1.00 91.94 279 VAL A C 1
ATOM 2251 O O . VAL A 1 279 ? -9.952 -2.113 20.109 1.00 91.94 279 VAL A O 1
ATOM 2254 N N . PHE A 1 280 ? -11.537 -1.816 18.551 1.00 93.00 280 PHE A N 1
ATOM 2255 C CA . PHE A 1 280 ? -10.669 -1.220 17.539 1.00 93.00 280 PHE A CA 1
ATOM 2256 C C . PHE A 1 280 ? -9.999 0.049 18.070 1.00 93.00 280 PHE A C 1
ATOM 2258 O O . PHE A 1 280 ? -8.775 0.158 17.988 1.00 93.00 280 PHE A O 1
ATOM 2265 N N . VAL A 1 281 ? -10.760 0.973 18.665 1.00 91.75 281 VAL A N 1
ATOM 2266 C CA . VAL A 1 281 ? -10.200 2.224 19.191 1.00 91.75 281 VAL A CA 1
ATOM 2267 C C . VAL A 1 281 ? -9.326 1.957 20.426 1.00 91.75 281 VAL A C 1
ATOM 2269 O O . VAL A 1 281 ? -8.276 2.590 20.571 1.00 91.75 281 VAL A O 1
ATOM 2272 N N . SER A 1 282 ? -9.637 0.946 21.248 1.00 91.56 282 SER A N 1
ATOM 2273 C CA . SER A 1 282 ? -8.719 0.506 22.313 1.00 91.56 282 SER A CA 1
ATOM 2274 C C . SER A 1 282 ? -7.356 0.073 21.776 1.00 91.56 282 SER A C 1
ATOM 2276 O O . SER A 1 282 ? -6.325 0.601 22.214 1.00 91.56 282 SER A O 1
ATOM 2278 N N . ILE A 1 283 ? -7.335 -0.790 20.759 1.00 91.06 283 ILE A N 1
ATOM 2279 C CA . ILE A 1 283 ? -6.094 -1.224 20.109 1.00 91.06 283 ILE A CA 1
ATOM 2280 C C . ILE A 1 283 ? -5.382 -0.031 19.458 1.00 91.06 283 ILE A C 1
ATOM 2282 O O . ILE A 1 283 ? -4.176 0.153 19.650 1.00 91.06 283 ILE A O 1
ATOM 2286 N N . LEU A 1 284 ? -6.119 0.801 18.714 1.00 91.56 284 LEU A N 1
ATOM 2287 C CA . LEU A 1 284 ? -5.590 1.978 18.027 1.00 91.56 284 LEU A CA 1
ATOM 2288 C C . LEU A 1 284 ? -4.889 2.913 19.014 1.00 91.56 284 LEU A C 1
ATOM 2290 O O . LEU A 1 284 ? -3.733 3.267 18.788 1.00 91.56 284 LEU A O 1
ATOM 2294 N N . SER A 1 285 ? -5.544 3.243 20.132 1.00 89.62 285 SER A N 1
ATOM 2295 C CA . SER A 1 285 ? -4.994 4.121 21.169 1.00 89.62 285 SER A CA 1
ATOM 2296 C C . SER A 1 285 ? -3.652 3.607 21.698 1.00 89.62 285 SER A C 1
ATOM 2298 O O . SER A 1 285 ? -2.705 4.378 21.830 1.00 89.62 285 SER A O 1
ATOM 2300 N N . LYS A 1 286 ? -3.503 2.291 21.896 1.00 86.44 286 LYS A N 1
ATOM 2301 C CA . LYS A 1 286 ? -2.245 1.672 22.345 1.00 86.44 286 LYS A CA 1
ATOM 2302 C C . LYS A 1 286 ? -1.142 1.757 21.302 1.00 86.44 286 LYS A C 1
ATOM 2304 O O . LYS A 1 286 ? 0.013 1.976 21.665 1.00 86.44 286 LYS A O 1
ATOM 2309 N N . ILE A 1 287 ? -1.486 1.589 20.026 1.00 84.62 287 ILE A N 1
ATOM 2310 C CA . ILE A 1 287 ? -0.529 1.671 18.917 1.00 84.62 287 ILE A CA 1
ATOM 2311 C C . ILE A 1 287 ? -0.009 3.102 18.758 1.00 84.62 287 ILE A C 1
ATOM 2313 O O . ILE A 1 287 ? 1.197 3.294 18.591 1.00 84.62 287 ILE A O 1
ATOM 2317 N N . ILE A 1 288 ? -0.894 4.098 18.838 1.00 83.38 288 ILE A N 1
ATOM 2318 C CA . ILE A 1 288 ? -0.540 5.491 18.545 1.00 83.38 288 ILE A CA 1
ATOM 2319 C C . ILE A 1 288 ? -0.167 6.307 19.787 1.00 83.38 288 ILE A C 1
ATOM 2321 O O . ILE A 1 288 ? 0.352 7.403 19.632 1.00 83.38 288 ILE A O 1
ATOM 2325 N N . CYS A 1 289 ? -0.365 5.826 21.020 1.00 83.06 289 CYS A N 1
ATOM 2326 C CA . CYS A 1 289 ? -0.154 6.661 22.213 1.00 83.06 289 CYS A CA 1
ATOM 2327 C C . CYS A 1 289 ? 1.265 7.267 22.301 1.00 83.06 289 CYS A C 1
ATOM 2329 O O . CYS A 1 289 ? 1.403 8.445 22.641 1.00 83.06 289 CYS A O 1
ATOM 2331 N N . ASP A 1 290 ? 2.295 6.503 21.917 1.00 76.19 290 ASP A N 1
ATOM 2332 C CA . ASP A 1 290 ? 3.712 6.899 21.998 1.00 76.19 290 ASP A CA 1
ATOM 2333 C C . ASP A 1 290 ? 4.224 7.695 20.768 1.00 76.19 290 ASP A C 1
ATOM 2335 O O . ASP A 1 290 ? 5.417 8.014 20.703 1.00 76.19 290 ASP A O 1
ATOM 2339 N N . ILE A 1 291 ? 3.378 7.991 19.769 1.00 80.06 291 ILE A N 1
ATOM 2340 C CA . ILE A 1 291 ? 3.783 8.745 18.564 1.00 80.06 291 ILE A CA 1
ATOM 2341 C C . ILE A 1 291 ? 3.553 10.255 18.738 1.00 80.06 291 ILE A C 1
ATOM 2343 O O . ILE A 1 291 ? 2.895 10.696 19.682 1.00 80.06 291 ILE A O 1
ATOM 2347 N N . SER A 1 292 ? 4.113 11.067 17.833 1.00 81.94 292 SER A N 1
ATOM 2348 C CA . SER A 1 292 ? 3.957 12.526 17.898 1.00 81.94 292 SER A CA 1
ATOM 2349 C C . SER A 1 292 ? 2.508 12.957 17.644 1.00 81.94 292 SER A C 1
ATOM 2351 O O . SER A 1 292 ? 1.802 12.314 16.871 1.00 81.94 292 SER A O 1
ATOM 2353 N N . ASN A 1 293 ? 2.065 14.068 18.241 1.00 79.31 293 ASN A N 1
ATOM 2354 C 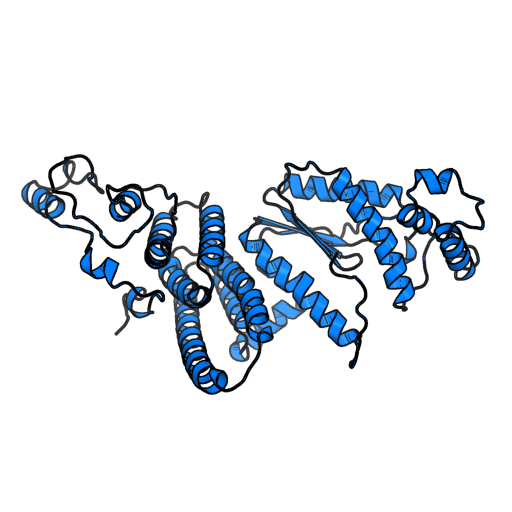CA . ASN A 1 293 ? 0.696 14.565 18.037 1.00 79.31 293 ASN A CA 1
ATOM 2355 C C . ASN A 1 293 ? 0.394 14.861 16.558 1.00 79.31 293 ASN A C 1
ATOM 2357 O O . ASN A 1 293 ? -0.706 14.576 16.102 1.00 79.31 293 ASN A O 1
ATOM 2361 N N . LYS A 1 294 ? 1.392 15.321 15.791 1.00 83.19 294 LYS A N 1
ATOM 2362 C CA . LYS A 1 294 ? 1.272 15.507 14.338 1.00 83.19 294 LYS A CA 1
ATOM 2363 C C . LYS A 1 294 ? 0.987 14.189 13.605 1.00 83.19 294 LYS A C 1
ATOM 2365 O O . LYS A 1 294 ? 0.108 14.147 12.753 1.00 83.19 294 LYS A O 1
ATOM 2370 N N . ASP A 1 295 ? 1.711 13.117 13.941 1.00 84.06 295 ASP A N 1
ATOM 2371 C CA . ASP A 1 295 ? 1.477 11.803 13.324 1.00 84.06 295 ASP A CA 1
ATOM 2372 C C . ASP A 1 295 ? 0.098 11.239 13.750 1.00 84.06 295 ASP A C 1
ATOM 2374 O O . ASP A 1 295 ? -0.598 10.641 12.933 1.00 84.06 295 ASP A O 1
ATOM 2378 N N . LYS A 1 296 ? -0.334 11.457 15.007 1.00 84.94 296 LYS A N 1
ATOM 2379 C CA . LYS A 1 296 ? -1.683 11.076 15.483 1.00 84.94 296 LYS A CA 1
ATOM 2380 C C . LYS A 1 296 ? -2.775 11.773 14.677 1.00 84.94 296 LYS A C 1
ATOM 2382 O O . LYS A 1 296 ? -3.705 11.115 14.223 1.00 84.94 296 LYS A O 1
ATOM 2387 N N . GLU A 1 297 ? -2.645 13.084 14.488 1.00 86.50 297 GLU A N 1
ATOM 2388 C CA . GLU A 1 297 ? -3.586 13.895 13.714 1.00 86.50 297 GLU A CA 1
ATOM 2389 C C . GLU A 1 297 ? -3.686 13.406 12.269 1.00 86.50 297 GLU A C 1
ATOM 2391 O O . GLU A 1 297 ? -4.788 13.239 11.749 1.00 86.50 297 GLU A O 1
ATOM 2396 N N . GLU A 1 298 ? -2.552 13.112 11.632 1.00 88.50 298 GLU A N 1
ATOM 2397 C CA . GLU A 1 298 ? -2.531 12.580 10.271 1.00 88.50 298 GLU A CA 1
ATOM 2398 C C . GLU A 1 298 ? -3.249 11.224 10.173 1.00 88.50 298 GLU A C 1
ATOM 2400 O O . GLU A 1 298 ? -4.065 11.023 9.272 1.00 88.50 298 GLU A O 1
ATOM 2405 N N . ILE A 1 299 ? -2.992 10.307 11.112 1.00 89.56 299 ILE A N 1
ATOM 2406 C CA . ILE A 1 299 ? -3.657 8.998 11.156 1.00 89.56 299 ILE A CA 1
ATOM 2407 C C . ILE A 1 299 ? -5.163 9.164 11.339 1.00 89.56 299 ILE A C 1
ATOM 2409 O O . ILE A 1 299 ? -5.931 8.599 10.565 1.00 89.56 299 ILE A O 1
ATOM 2413 N N . ILE A 1 300 ? -5.590 9.952 12.328 1.00 89.19 300 ILE A N 1
ATOM 2414 C CA . ILE A 1 300 ? -7.008 10.183 12.622 1.00 89.19 300 ILE A CA 1
ATOM 2415 C C . ILE A 1 300 ? -7.714 10.777 11.401 1.00 89.19 300 ILE A C 1
ATOM 2417 O O . ILE A 1 300 ? -8.754 10.264 10.999 1.00 89.19 300 ILE A O 1
ATOM 2421 N N . LYS A 1 301 ? -7.123 11.786 10.748 1.00 89.19 301 LYS A N 1
ATOM 2422 C CA . LYS A 1 301 ? -7.672 12.382 9.518 1.00 89.19 301 LYS A CA 1
ATOM 2423 C C . LYS A 1 301 ? -7.840 11.355 8.400 1.00 89.19 301 LYS A C 1
ATOM 2425 O O . LYS A 1 301 ? -8.866 11.359 7.721 1.00 89.19 301 LYS A O 1
ATOM 2430 N N . LYS A 1 302 ? -6.866 10.459 8.210 1.00 91.69 302 LYS A N 1
ATOM 2431 C CA . LYS A 1 302 ? -6.976 9.384 7.212 1.00 91.69 302 LYS A CA 1
ATOM 2432 C C . LYS A 1 302 ? -8.069 8.375 7.573 1.00 91.69 302 LYS A C 1
ATOM 2434 O O . LYS A 1 302 ? -8.832 7.990 6.692 1.00 91.69 302 LYS A O 1
ATOM 2439 N N . ILE A 1 303 ? -8.192 7.998 8.849 1.00 92.56 303 ILE A N 1
ATOM 2440 C CA . ILE A 1 303 ? -9.267 7.113 9.324 1.00 92.56 303 ILE A CA 1
ATOM 2441 C C . ILE A 1 303 ? -10.630 7.767 9.072 1.00 92.56 303 ILE A C 1
ATOM 2443 O O . ILE A 1 303 ? -11.475 7.162 8.427 1.00 92.56 303 ILE A O 1
ATOM 2447 N N . LEU A 1 304 ? -10.835 9.018 9.484 1.00 88.88 304 LEU A N 1
ATOM 2448 C CA . LEU A 1 304 ? -12.094 9.736 9.251 1.00 88.88 304 LEU A CA 1
ATOM 2449 C C . LEU A 1 304 ? -12.446 9.811 7.765 1.00 88.88 304 LEU A C 1
ATOM 2451 O O . LEU A 1 304 ? -13.569 9.504 7.376 1.00 88.88 304 LEU A O 1
ATOM 2455 N N . LYS A 1 305 ? -11.464 10.121 6.908 1.00 89.19 305 LYS A N 1
ATOM 2456 C CA . LYS A 1 305 ? -11.657 10.115 5.454 1.00 89.19 305 LYS A CA 1
ATOM 2457 C C . LYS A 1 305 ? -12.144 8.752 4.944 1.00 89.19 305 LYS A C 1
ATOM 2459 O O . LYS A 1 305 ? -13.018 8.719 4.088 1.00 89.19 305 LYS A O 1
ATOM 2464 N N . LYS A 1 306 ? -11.619 7.645 5.482 1.00 90.56 306 LYS A N 1
ATOM 2465 C CA . LYS A 1 306 ? -12.042 6.276 5.135 1.00 90.56 306 LYS A CA 1
ATOM 2466 C C . LYS A 1 306 ? -13.456 5.925 5.598 1.00 90.56 306 LYS A C 1
ATOM 2468 O O . LYS A 1 306 ? -14.116 5.112 4.955 1.00 90.56 306 LYS A O 1
ATOM 2473 N N . PHE A 1 307 ? -13.916 6.518 6.696 1.00 88.81 307 PHE A N 1
ATOM 2474 C CA . PHE A 1 307 ? -15.254 6.288 7.249 1.00 88.81 307 PHE A CA 1
ATOM 2475 C C . PHE A 1 307 ? -16.312 7.285 6.753 1.00 88.81 307 PHE A C 1
ATOM 2477 O O . PHE A 1 307 ? -17.496 7.037 6.968 1.00 88.81 307 PHE A O 1
ATOM 2484 N N . LYS A 1 308 ? -15.918 8.351 6.040 1.00 83.69 308 LYS A N 1
ATOM 2485 C CA . LYS A 1 308 ? -16.819 9.420 5.577 1.00 83.69 308 LYS A CA 1
ATOM 2486 C C . LYS A 1 308 ? -18.032 8.907 4.795 1.00 83.69 308 LYS A C 1
ATOM 2488 O O . LYS A 1 308 ? -19.149 9.333 5.055 1.00 83.69 308 LYS A O 1
ATOM 2493 N N . ASP A 1 309 ? -17.817 7.964 3.881 1.00 77.38 309 ASP A N 1
ATOM 2494 C CA . ASP A 1 309 ? -18.882 7.420 3.026 1.00 77.38 309 ASP A CA 1
ATOM 2495 C C . ASP A 1 309 ? -19.544 6.160 3.621 1.00 77.38 309 ASP A C 1
ATOM 2497 O O . ASP A 1 309 ? -20.325 5.476 2.952 1.00 77.38 309 ASP A O 1
ATOM 2501 N N . LYS A 1 310 ? -19.215 5.795 4.871 1.00 81.81 310 LYS A N 1
ATOM 2502 C CA . LYS A 1 310 ? -19.782 4.622 5.545 1.00 81.81 310 LYS A CA 1
ATOM 2503 C C . LYS A 1 310 ? -20.993 5.023 6.391 1.00 81.81 310 LYS A C 1
ATOM 2505 O O . LYS A 1 310 ? -20.857 5.877 7.264 1.00 81.81 310 LYS A O 1
ATOM 2510 N N . PRO A 1 311 ? -22.159 4.378 6.197 1.00 74.12 311 PRO A N 1
ATOM 2511 C CA . PRO A 1 311 ? -23.312 4.614 7.055 1.00 74.12 311 PRO A CA 1
ATOM 2512 C C . PRO A 1 311 ? -23.035 4.110 8.478 1.00 74.12 311 PRO A C 1
ATOM 2514 O O . PRO A 1 311 ? -22.284 3.150 8.665 1.00 74.12 311 PRO A O 1
ATOM 2517 N N . ASN A 1 312 ? -23.694 4.716 9.469 1.00 71.56 312 ASN A N 1
ATOM 2518 C CA . ASN A 1 312 ? -23.610 4.333 10.885 1.00 71.56 312 ASN A CA 1
ATOM 2519 C C . ASN A 1 312 ? -22.172 4.360 11.450 1.00 71.56 312 ASN A C 1
ATOM 2521 O O . ASN A 1 312 ? -21.780 3.491 12.231 1.00 71.56 312 ASN A O 1
ATOM 2525 N N . SER A 1 313 ? -21.366 5.339 11.032 1.00 80.56 313 SER A N 1
ATOM 2526 C CA . SER A 1 313 ? -20.000 5.569 11.523 1.00 80.56 313 SER A CA 1
ATOM 2527 C C . SER A 1 313 ? -19.936 6.479 12.757 1.00 80.56 313 SER A C 1
ATOM 2529 O O . SER A 1 313 ? -18.852 6.658 13.306 1.00 80.56 313 SER A O 1
ATOM 2531 N N . GLU A 1 314 ? -21.076 6.988 13.238 1.00 80.25 314 GLU A N 1
ATOM 2532 C CA . GLU A 1 314 ? -21.168 7.897 14.392 1.00 80.25 314 GLU A CA 1
ATOM 2533 C C . GLU A 1 314 ? -20.510 7.326 15.656 1.00 80.25 314 GLU A C 1
ATOM 2535 O O . GLU A 1 314 ? -19.694 8.000 16.275 1.00 80.25 314 GLU A O 1
ATOM 2540 N N . ASP A 1 315 ? -20.766 6.059 15.998 1.00 82.75 315 ASP A N 1
ATOM 2541 C CA . ASP A 1 315 ? -20.121 5.403 17.148 1.00 82.75 315 ASP A CA 1
ATOM 2542 C C . ASP A 1 315 ? -18.586 5.373 17.000 1.00 82.75 315 ASP A C 1
ATOM 2544 O O . ASP A 1 315 ? -17.839 5.667 17.932 1.00 82.75 315 ASP A O 1
ATOM 2548 N N . MET A 1 316 ? -18.087 5.115 15.786 1.00 87.00 316 MET A N 1
ATOM 2549 C CA . MET A 1 316 ? -16.650 5.150 15.499 1.00 87.00 316 MET A CA 1
ATOM 2550 C C . MET A 1 316 ? -16.078 6.560 15.677 1.00 87.00 316 MET A C 1
ATOM 2552 O O . MET A 1 316 ? -15.027 6.752 16.292 1.00 87.00 316 MET A O 1
ATOM 2556 N N . HIS A 1 317 ? -16.775 7.558 15.139 1.00 84.88 317 HIS A N 1
ATOM 2557 C CA . HIS A 1 317 ? -16.375 8.948 15.263 1.00 84.88 317 HIS A CA 1
ATOM 2558 C C . HIS A 1 317 ? -16.293 9.356 16.748 1.00 84.88 317 HIS A C 1
ATOM 2560 O O . HIS A 1 317 ? -15.325 10.022 17.116 1.00 84.88 317 HIS A O 1
ATOM 2566 N N . LEU A 1 318 ? -17.213 8.904 17.618 1.00 84.00 318 LEU A N 1
ATOM 2567 C CA . LEU A 1 318 ? -17.237 9.251 19.052 1.00 84.00 318 LEU A CA 1
ATOM 2568 C C . LEU A 1 318 ? -16.006 8.686 19.757 1.00 84.00 318 LEU A C 1
ATOM 2570 O O . LEU A 1 318 ? -15.297 9.387 20.483 1.00 84.00 318 LEU A O 1
ATOM 2574 N N . TRP A 1 319 ? -15.681 7.428 19.468 1.00 87.75 319 TRP A N 1
ATOM 2575 C CA . TRP A 1 319 ? -14.470 6.809 19.989 1.00 87.75 319 TRP A CA 1
ATOM 2576 C C . TRP A 1 319 ? -13.188 7.496 19.491 1.00 87.75 319 TRP A C 1
ATOM 2578 O O . TRP A 1 319 ? -12.236 7.649 20.263 1.00 87.75 319 TRP A O 1
ATOM 2588 N N . LEU A 1 320 ? -13.141 7.961 18.236 1.00 87.00 320 LEU A N 1
ATOM 2589 C CA . LEU A 1 320 ? -12.019 8.779 17.758 1.00 87.00 320 LEU A CA 1
ATOM 2590 C C . LEU A 1 320 ? -11.948 10.141 18.443 1.00 87.00 320 LEU A C 1
ATOM 2592 O O . LEU A 1 320 ? -10.841 10.599 18.731 1.00 87.00 320 LEU A O 1
ATOM 2596 N N . GLN A 1 321 ? -13.090 10.769 18.727 1.00 83.50 321 GLN A N 1
ATOM 2597 C CA . GLN A 1 321 ? -13.149 12.044 19.436 1.00 83.50 321 GLN A CA 1
ATOM 2598 C C . GLN A 1 321 ? -12.480 11.927 20.810 1.00 83.50 321 GLN A C 1
ATOM 2600 O O . GLN A 1 321 ? -11.655 12.769 21.156 1.00 83.50 321 GLN A O 1
ATOM 2605 N N . ARG A 1 322 ? -12.697 10.819 21.535 1.00 84.88 322 ARG A N 1
ATOM 2606 C CA . ARG A 1 322 ? -11.988 10.531 22.797 1.00 84.88 322 ARG A CA 1
ATOM 2607 C C . ARG A 1 322 ? -10.463 10.566 22.634 1.00 84.88 322 ARG A C 1
ATOM 2609 O O . ARG A 1 322 ? -9.761 11.106 23.486 1.00 84.88 322 ARG A O 1
ATOM 2616 N N . ILE A 1 323 ? -9.924 9.984 21.558 1.00 84.06 323 ILE A N 1
ATOM 2617 C CA . ILE A 1 323 ? -8.477 10.042 21.273 1.00 84.06 323 ILE A CA 1
ATOM 2618 C C . ILE A 1 323 ? -8.052 11.485 20.960 1.00 84.06 323 ILE A C 1
ATOM 2620 O O . ILE A 1 323 ? -6.999 11.933 21.419 1.00 84.06 323 ILE A O 1
ATOM 2624 N N . ALA A 1 324 ? -8.855 12.198 20.174 1.00 82.06 324 ALA A N 1
ATOM 2625 C CA . ALA A 1 324 ? -8.578 13.558 19.724 1.00 82.06 324 ALA A CA 1
ATOM 2626 C C . ALA A 1 324 ? -8.484 14.552 20.879 1.00 82.06 324 ALA A C 1
ATOM 2628 O O . ALA A 1 324 ? -7.529 15.326 20.931 1.00 82.06 324 ALA A O 1
ATOM 2629 N N . ILE A 1 325 ? -9.424 14.470 21.826 1.00 79.00 325 ILE A N 1
ATOM 2630 C CA . ILE A 1 325 ? -9.483 15.313 23.024 1.00 79.00 325 ILE A CA 1
ATOM 2631 C C . ILE A 1 325 ? -8.186 15.166 23.821 1.00 79.00 325 ILE A C 1
ATOM 2633 O O . ILE A 1 325 ? -7.486 16.148 24.059 1.00 79.00 325 ILE A O 1
ATOM 2637 N N . VAL A 1 326 ? -7.785 13.928 24.133 1.00 76.69 326 VAL A N 1
ATOM 2638 C CA . VAL A 1 326 ? -6.553 13.665 24.899 1.00 76.69 326 VAL A CA 1
ATOM 2639 C C . VAL A 1 326 ? -5.296 14.122 24.147 1.00 76.69 326 VAL A C 1
ATOM 2641 O O . VAL A 1 326 ? -4.300 14.520 24.755 1.00 76.69 326 VAL A O 1
ATOM 2644 N N . ALA A 1 327 ? -5.316 14.069 22.816 1.00 72.88 327 ALA A N 1
ATOM 2645 C CA . ALA A 1 327 ? -4.208 14.505 21.975 1.00 72.88 327 ALA A CA 1
ATOM 2646 C C . ALA A 1 327 ? -4.227 16.010 21.636 1.00 72.88 327 ALA A C 1
ATOM 2648 O O . ALA A 1 327 ? -3.266 16.484 21.023 1.00 72.88 327 ALA A O 1
ATOM 2649 N N . ASN A 1 328 ? -5.267 16.750 22.048 1.00 73.31 328 ASN A N 1
ATOM 2650 C CA . ASN A 1 328 ? -5.541 18.141 21.671 1.00 73.31 328 ASN A CA 1
ATOM 2651 C C . ASN A 1 328 ? -5.556 18.347 20.141 1.00 73.31 328 ASN A C 1
ATOM 2653 O O . ASN A 1 328 ? -4.858 19.210 19.606 1.00 73.31 328 ASN A O 1
ATOM 2657 N N . ILE A 1 329 ? -6.302 17.495 19.433 1.00 74.62 329 ILE A N 1
ATOM 2658 C CA . ILE A 1 329 ? -6.439 17.509 17.972 1.00 74.62 329 ILE A CA 1
ATOM 2659 C C . ILE A 1 329 ? -7.851 17.967 17.611 1.00 74.62 329 ILE A C 1
ATOM 2661 O O . ILE A 1 329 ? -8.823 17.351 18.036 1.00 74.62 329 ILE A O 1
ATOM 2665 N N . GLY A 1 330 ? -7.953 19.008 16.781 1.00 69.94 330 GLY A N 1
ATOM 2666 C CA . GLY A 1 330 ? -9.225 19.415 16.189 1.00 69.94 330 GLY A CA 1
ATOM 2667 C C . GLY A 1 330 ? -9.667 18.420 15.118 1.00 69.94 330 GLY A C 1
ATOM 2668 O O . GLY A 1 330 ? -8.928 18.163 14.162 1.00 69.94 330 GLY A O 1
ATOM 2669 N N . ILE A 1 331 ? -10.864 17.869 15.284 1.00 71.38 331 ILE A N 1
ATOM 2670 C CA . ILE A 1 331 ? -11.544 17.035 14.297 1.00 71.38 331 ILE A CA 1
ATOM 2671 C C . ILE A 1 331 ? -12.768 17.809 13.800 1.00 71.38 331 ILE A C 1
ATOM 2673 O O . ILE A 1 331 ? -13.312 18.624 14.528 1.00 71.38 331 ILE A O 1
ATOM 2677 N N . ASP A 1 332 ? -13.150 17.596 12.545 1.00 67.88 332 ASP A N 1
ATOM 2678 C CA . ASP A 1 332 ? -14.415 18.083 11.999 1.00 67.88 332 ASP A CA 1
ATOM 2679 C C . ASP A 1 332 ? -15.306 16.855 11.780 1.00 67.88 332 ASP A C 1
ATOM 2681 O O . ASP A 1 332 ? -15.033 16.040 10.891 1.00 67.88 332 ASP A O 1
ATOM 2685 N N . CYS A 1 333 ? -16.281 16.655 12.668 1.00 66.50 333 CYS A N 1
ATOM 2686 C CA . CYS A 1 333 ? -17.220 15.534 12.633 1.00 66.50 333 CYS A CA 1
ATOM 2687 C C . CYS A 1 333 ? -18.661 16.050 12.622 1.00 66.50 333 CYS A C 1
ATOM 2689 O O . CYS A 1 333 ? -19.034 16.935 13.388 1.00 66.50 333 CYS A O 1
ATOM 2691 N N . GLU A 1 334 ? -19.495 15.440 11.785 1.00 62.06 334 GLU A N 1
ATOM 2692 C CA . GLU A 1 334 ? -20.922 15.742 11.714 1.00 62.06 334 GLU A CA 1
ATOM 2693 C C . GLU A 1 334 ? -21.694 14.893 12.744 1.00 62.06 334 GLU A C 1
ATOM 2695 O O . GLU A 1 334 ? -21.528 13.675 12.804 1.00 62.06 334 GLU A O 1
ATOM 2700 N N . GLY A 1 335 ? -22.528 15.538 13.569 1.00 67.62 335 GLY A N 1
ATOM 2701 C CA . GLY A 1 335 ? -23.478 14.889 14.485 1.00 67.62 335 GLY A CA 1
ATOM 2702 C C . GLY A 1 335 ? -23.717 15.679 15.777 1.00 67.62 335 GLY A C 1
ATOM 2703 O O . GLY A 1 335 ? -22.811 16.322 16.303 1.00 67.62 335 GLY A O 1
ATOM 2704 N N . GLU A 1 336 ? -24.943 15.642 16.303 1.00 69.25 336 GLU A N 1
ATOM 2705 C CA . GLU A 1 336 ? -25.329 16.428 17.492 1.00 69.25 336 GLU A CA 1
ATOM 2706 C C . GLU A 1 336 ? -24.550 16.014 18.752 1.00 69.25 336 GLU A C 1
ATOM 2708 O O . GLU A 1 336 ? -24.119 16.868 19.525 1.00 69.25 336 GLU A O 1
ATOM 2713 N N . LEU A 1 337 ? -24.253 14.717 18.905 1.00 70.44 337 LEU A N 1
ATOM 2714 C CA . LEU A 1 337 ? -23.413 14.205 19.995 1.00 70.44 337 LEU A CA 1
ATOM 2715 C C . LEU A 1 337 ? -21.975 14.754 19.949 1.00 70.44 337 LEU A C 1
ATOM 2717 O O . LEU A 1 337 ? -21.401 15.041 20.996 1.00 70.44 337 LEU A O 1
ATOM 2721 N N . PHE A 1 338 ? -21.406 14.960 18.756 1.00 69.06 338 PHE A N 1
ATOM 2722 C CA . PHE A 1 338 ? -20.053 15.516 18.596 1.00 69.06 338 PHE A CA 1
ATOM 2723 C C . PHE A 1 338 ? -19.971 16.961 19.057 1.00 69.06 338 PHE A C 1
ATOM 2725 O O . PHE A 1 338 ? -19.064 17.323 19.811 1.00 69.06 338 PHE A O 1
ATOM 2732 N N . LYS A 1 339 ? -20.946 17.767 18.623 1.00 67.06 339 LYS A N 1
ATOM 2733 C CA . LYS A 1 339 ? -21.030 19.201 18.925 1.00 67.06 339 LYS A CA 1
ATOM 2734 C C . LYS A 1 339 ? -21.157 19.478 20.421 1.00 67.06 339 LYS A C 1
ATOM 2736 O O . LYS A 1 339 ? -20.725 20.537 20.875 1.00 67.06 339 LYS A O 1
ATOM 2741 N N . LEU A 1 340 ? -21.745 18.551 21.179 1.00 67.38 340 LEU A N 1
ATOM 2742 C CA . LEU A 1 340 ? -21.871 18.677 22.630 1.00 67.38 340 LEU A CA 1
ATOM 2743 C C . LEU A 1 340 ? -20.523 18.580 23.352 1.00 67.38 340 LEU A C 1
ATOM 2745 O O . LEU A 1 340 ? -20.330 19.259 24.354 1.00 67.38 340 LEU A O 1
ATOM 2749 N N . VAL A 1 341 ? -19.582 17.790 22.830 1.00 64.69 341 VAL A N 1
ATOM 2750 C CA . VAL A 1 341 ? -18.263 17.575 23.449 1.00 64.69 341 VAL A CA 1
ATOM 2751 C C . VAL A 1 341 ? -17.225 18.621 22.993 1.00 64.69 341 VAL A C 1
ATOM 2753 O O . VAL A 1 341 ? -16.243 18.861 23.683 1.00 64.69 341 VAL A O 1
ATOM 2756 N N . GLU A 1 342 ? -17.423 19.283 21.848 1.00 55.22 342 GLU A N 1
ATOM 2757 C CA . GLU A 1 342 ? -16.404 20.124 21.185 1.00 55.22 342 GLU A CA 1
ATOM 2758 C C . GLU A 1 342 ? -16.316 21.608 21.611 1.00 55.22 342 GLU A C 1
ATOM 2760 O O . GLU A 1 342 ? -15.490 22.351 21.070 1.00 55.22 342 GLU A O 1
ATOM 2765 N N . ARG A 1 343 ? -17.154 22.106 22.531 1.00 52.66 343 ARG A N 1
ATOM 2766 C CA . ARG A 1 343 ? -17.291 23.568 22.719 1.00 52.66 343 ARG A CA 1
ATOM 2767 C C . ARG A 1 343 ? -16.048 24.262 23.303 1.00 52.66 343 ARG A C 1
ATOM 2769 O O . ARG A 1 343 ? -15.416 23.794 24.242 1.00 52.66 343 ARG A O 1
ATOM 2776 N N . LYS A 1 344 ? -15.725 25.410 22.685 1.00 42.75 344 LYS A N 1
ATOM 2777 C CA . LYS A 1 344 ? -14.497 26.216 22.817 1.00 42.75 344 LYS A CA 1
ATOM 2778 C C . LYS A 1 344 ? -14.506 27.192 23.999 1.00 42.75 344 LYS A C 1
ATOM 2780 O O . LYS A 1 344 ? -15.521 27.810 24.296 1.00 42.75 344 LYS A O 1
ATOM 2785 N N . HIS A 1 345 ? -13.299 27.411 24.522 1.00 34.19 345 HIS A N 1
ATOM 2786 C CA . HIS A 1 345 ? -12.857 28.555 25.331 1.00 34.19 345 HIS A CA 1
ATOM 2787 C C . HIS A 1 345 ? -13.071 29.899 24.598 1.00 34.19 345 HIS A C 1
ATOM 2789 O O . HIS A 1 345 ? -12.856 29.978 23.385 1.00 34.19 345 HIS A O 1
ATOM 2795 N N . ASN A 1 346 ? -13.432 30.961 25.329 1.00 32.91 346 ASN A N 1
ATOM 2796 C CA . ASN A 1 346 ? -13.717 32.302 24.784 1.00 32.91 346 ASN A CA 1
ATOM 2797 C C . ASN A 1 346 ? -12.475 33.131 24.387 1.00 32.91 346 ASN A C 1
ATOM 2799 O O . ASN A 1 346 ? -12.625 34.206 23.808 1.00 32.91 346 ASN A O 1
ATOM 2803 N N . ASP A 1 347 ? -11.252 32.637 24.597 1.00 33.75 347 ASP A N 1
ATOM 2804 C CA . ASP A 1 347 ? -10.059 33.492 24.544 1.00 33.75 347 ASP A CA 1
ATOM 2805 C C . ASP A 1 347 ? -9.026 33.033 23.500 1.00 33.75 347 ASP A C 1
ATOM 2807 O O . ASP A 1 347 ? -7.915 32.646 23.844 1.00 33.75 347 ASP A O 1
ATOM 2811 N N . GLY A 1 348 ? -9.372 33.079 22.206 1.00 37.03 348 GLY A N 1
ATOM 2812 C CA . GLY A 1 348 ? -8.444 33.266 21.066 1.00 37.03 348 GLY A CA 1
ATOM 2813 C C . GLY A 1 348 ? -7.210 32.352 20.878 1.00 37.03 348 GLY A C 1
ATOM 2814 O O . GLY A 1 348 ? -6.482 32.543 19.906 1.00 37.03 348 GLY A O 1
ATOM 2815 N N . ASN A 1 349 ? -6.959 31.363 21.738 1.00 30.64 349 ASN A N 1
ATOM 2816 C CA . ASN A 1 349 ? -5.802 30.467 21.724 1.00 30.64 349 ASN A CA 1
ATOM 2817 C C . ASN A 1 349 ? -6.265 28.999 21.785 1.00 30.64 349 ASN A C 1
ATOM 2819 O O . ASN A 1 349 ? -7.161 28.672 22.562 1.00 30.64 349 ASN A O 1
ATOM 2823 N N . PRO A 1 350 ? -5.659 28.079 21.010 1.00 36.25 350 PRO A N 1
ATOM 2824 C CA . PRO A 1 350 ? -6.061 26.677 20.980 1.00 36.25 350 PRO A CA 1
ATOM 2825 C C . PRO A 1 350 ? -5.481 25.931 22.190 1.00 36.25 350 PRO A C 1
ATOM 2827 O O . PRO A 1 350 ? -4.430 25.294 22.105 1.00 36.25 350 PRO A O 1
ATOM 2830 N N . VAL A 1 351 ? -6.156 26.028 23.336 1.00 40.66 351 VAL A N 1
ATOM 2831 C CA . VAL A 1 351 ? -5.836 25.260 24.547 1.00 40.66 351 VAL A CA 1
ATOM 2832 C C . VAL A 1 351 ? -7.128 24.659 25.101 1.00 40.66 351 VAL A C 1
ATOM 2834 O O . VAL A 1 351 ? -7.903 25.341 25.759 1.00 40.66 351 VAL A O 1
ATOM 2837 N N . VAL A 1 352 ? -7.363 23.371 24.836 1.00 46.53 352 VAL A N 1
ATOM 2838 C CA . VAL A 1 352 ? -8.457 22.601 25.448 1.00 46.53 352 VAL A CA 1
ATOM 2839 C C . VAL A 1 352 ? -7.932 21.978 26.740 1.00 46.53 352 VAL A C 1
ATOM 2841 O O . VAL A 1 352 ? -7.345 20.899 26.711 1.00 46.53 352 VAL A O 1
ATOM 2844 N N . ARG A 1 353 ? -8.060 22.700 27.860 1.00 39.44 353 ARG A N 1
ATOM 2845 C CA . ARG A 1 353 ? -7.971 22.158 29.236 1.00 39.44 353 ARG A CA 1
ATOM 2846 C C . ARG A 1 353 ? -8.856 22.932 30.218 1.00 39.44 353 ARG A C 1
ATOM 2848 O O . ARG A 1 353 ? -8.452 23.195 31.346 1.00 39.44 353 ARG A O 1
ATOM 2855 N N . GLN A 1 354 ? -10.026 23.353 29.756 1.00 35.56 354 GLN A N 1
ATOM 2856 C CA . GLN A 1 354 ? -11.111 23.813 30.615 1.00 35.56 354 GLN A CA 1
ATOM 2857 C C . GLN A 1 354 ? -12.403 23.697 29.813 1.00 35.56 354 GLN A C 1
ATOM 2859 O O . GLN A 1 354 ? -12.608 24.430 28.846 1.00 35.56 354 GLN A O 1
ATOM 2864 N N . PHE A 1 355 ? -13.226 22.722 30.179 1.00 41.59 355 PHE A N 1
ATOM 2865 C CA . PHE A 1 355 ? -14.610 22.644 29.741 1.00 41.59 355 PHE A CA 1
ATOM 2866 C C . PHE A 1 355 ? -15.401 23.576 30.653 1.00 41.59 355 PHE A C 1
ATOM 2868 O O . PHE A 1 355 ? -15.705 23.209 31.784 1.00 41.59 355 PHE A O 1
ATOM 2875 N N . ASP A 1 356 ? -15.685 24.799 30.209 1.00 35.62 356 ASP A N 1
ATOM 2876 C CA . ASP A 1 356 ? -16.657 25.617 30.930 1.00 35.62 356 ASP A CA 1
ATOM 2877 C C . ASP A 1 356 ? -18.041 24.965 30.751 1.00 35.62 356 ASP A C 1
ATOM 2879 O O . ASP A 1 356 ? -18.474 24.765 29.608 1.00 35.62 356 ASP A O 1
ATOM 2883 N N . PRO A 1 357 ? -18.748 24.603 31.840 1.00 36.09 357 PRO A N 1
ATOM 2884 C CA . PRO A 1 357 ? -20.111 24.109 31.742 1.00 36.09 357 PRO A CA 1
ATOM 2885 C C . PRO A 1 357 ? -20.984 25.186 31.099 1.00 36.09 357 PRO A C 1
ATOM 2887 O O . PRO A 1 357 ? -20.966 26.347 31.513 1.00 36.09 357 PRO A O 1
ATOM 2890 N N . ILE A 1 358 ? -21.775 24.808 30.097 1.00 40.47 358 ILE A N 1
ATOM 2891 C CA . ILE A 1 358 ? -22.785 25.705 29.536 1.00 40.47 358 ILE A CA 1
ATOM 2892 C C . ILE A 1 358 ? -23.832 25.944 30.641 1.00 40.47 358 ILE A C 1
ATOM 2894 O O . ILE A 1 358 ? -24.344 24.969 31.200 1.00 40.47 358 ILE A O 1
ATOM 2898 N N . PRO A 1 359 ? -24.197 27.194 30.974 1.00 35.56 359 PRO A N 1
ATOM 2899 C CA . PRO A 1 359 ? -25.409 27.435 31.745 1.00 35.56 359 PRO A CA 1
ATOM 2900 C C . PRO A 1 359 ? -26.604 26.892 30.951 1.00 35.56 359 PRO A C 1
ATOM 2902 O O . PRO A 1 359 ? -26.749 27.191 29.772 1.00 35.56 359 PRO A O 1
ATOM 2905 N N . VAL A 1 360 ? -27.431 26.067 31.596 1.00 39.62 360 VAL A N 1
ATOM 2906 C CA . VAL A 1 360 ? -28.570 25.301 31.043 1.00 39.62 360 VAL A CA 1
ATOM 2907 C C . VAL A 1 360 ? -29.720 26.218 30.566 1.00 39.62 360 VAL A C 1
ATOM 2909 O O . VAL A 1 360 ? -30.861 26.073 30.989 1.00 39.62 360 VAL A O 1
ATOM 2912 N N . THR A 1 361 ? -29.442 27.234 29.746 1.00 36.72 361 THR A N 1
ATOM 2913 C CA . THR A 1 361 ? -30.406 28.300 29.430 1.00 36.72 361 THR A CA 1
ATOM 2914 C C . THR A 1 361 ? -30.761 28.456 27.957 1.00 36.72 361 THR A C 1
ATOM 2916 O O . THR A 1 361 ? -31.688 29.208 27.689 1.00 36.72 361 THR A O 1
ATOM 2919 N N . ASP A 1 362 ? -30.129 27.742 27.022 1.00 40.88 362 ASP A N 1
ATOM 2920 C CA . ASP A 1 362 ? -30.523 27.813 25.606 1.00 40.88 362 ASP A CA 1
ATOM 2921 C C . ASP A 1 362 ? -31.182 26.507 25.148 1.00 40.88 362 ASP A C 1
ATOM 2923 O O . ASP A 1 362 ? -30.543 25.456 25.070 1.00 40.88 362 ASP A O 1
ATOM 2927 N N . ASP A 1 363 ? -32.473 26.601 24.819 1.00 43.28 363 ASP A N 1
ATOM 2928 C CA . ASP A 1 363 ? -33.392 25.554 24.341 1.00 43.28 363 ASP A CA 1
ATOM 2929 C C . ASP A 1 363 ? -32.985 24.870 23.004 1.00 43.28 363 ASP A C 1
ATOM 2931 O O . ASP A 1 363 ? -33.817 24.282 22.319 1.00 43.28 363 ASP A O 1
ATOM 2935 N N . GLU A 1 364 ? -31.715 24.911 22.596 1.00 45.78 364 GLU A N 1
ATOM 2936 C CA . GLU A 1 364 ? -31.296 24.563 21.228 1.00 45.78 364 GLU A CA 1
ATOM 2937 C C . GLU A 1 364 ? -30.604 23.197 21.051 1.00 45.78 364 GLU A C 1
ATOM 2939 O O . GLU A 1 364 ? -30.261 22.848 19.926 1.00 45.78 364 GLU A O 1
ATOM 2944 N N . HIS A 1 365 ? -30.367 22.400 22.101 1.00 52.88 365 HIS A N 1
ATOM 2945 C CA . HIS A 1 365 ? -29.446 21.250 21.978 1.00 52.88 365 HIS A CA 1
ATOM 2946 C C . HIS A 1 365 ? -29.997 19.941 22.548 1.00 52.88 365 HIS A C 1
ATOM 2948 O O . HIS A 1 365 ? -29.345 19.249 23.330 1.00 52.88 365 HIS A O 1
ATOM 2954 N N . PHE A 1 366 ? -31.207 19.578 22.126 1.00 60.78 366 PHE A N 1
ATOM 2955 C CA . PHE A 1 366 ? -31.750 18.248 22.375 1.00 60.78 366 PHE A CA 1
ATOM 2956 C C . PHE A 1 366 ? -31.145 17.226 21.404 1.00 60.78 366 PHE A C 1
ATOM 2958 O O . PHE A 1 366 ? -31.368 17.291 20.199 1.00 60.78 366 PHE A O 1
ATOM 2965 N N . ILE A 1 367 ? -30.413 16.244 21.941 1.00 63.69 367 ILE A N 1
ATOM 2966 C CA . ILE A 1 367 ? -29.889 15.097 21.170 1.00 63.69 367 ILE A CA 1
ATOM 2967 C C . ILE A 1 367 ? -31.038 14.273 20.576 1.00 63.69 367 ILE A C 1
ATOM 2969 O O . ILE A 1 367 ? -30.928 13.713 19.487 1.00 63.69 367 ILE A O 1
ATOM 2973 N N . TRP A 1 368 ? -32.148 14.195 21.310 1.00 69.06 368 TRP A N 1
ATOM 2974 C CA . TRP A 1 368 ? -33.313 13.387 20.981 1.00 69.06 368 TRP A CA 1
ATOM 2975 C C . TRP A 1 368 ? -34.535 14.285 20.828 1.00 69.06 368 TRP A C 1
ATOM 2977 O O . TRP A 1 368 ? -34.712 15.239 21.577 1.00 69.06 368 TRP A O 1
ATOM 2987 N N . ASN A 1 369 ? -35.455 13.930 19.936 1.00 70.50 369 ASN A N 1
ATOM 2988 C CA . ASN A 1 369 ? -36.768 14.574 19.817 1.00 70.50 369 ASN A CA 1
ATOM 2989 C C . ASN A 1 369 ? -37.725 14.189 20.971 1.00 70.50 369 ASN A C 1
ATOM 2991 O O . ASN A 1 369 ? -38.921 13.987 20.746 1.00 70.50 369 ASN A O 1
ATOM 2995 N N . SER A 1 370 ? -37.199 14.044 22.190 1.00 72.25 370 SER A N 1
ATOM 2996 C CA . SER A 1 370 ? -37.874 13.495 23.372 1.00 72.25 370 SER A CA 1
ATOM 2997 C C . SER A 1 370 ? -39.131 14.267 23.770 1.00 72.25 370 SER A C 1
ATOM 2999 O O . SER A 1 370 ? -40.052 13.668 24.304 1.00 72.25 370 SER A O 1
ATOM 3001 N N . GLU A 1 371 ? -39.240 15.548 23.422 1.00 72.69 371 GLU A N 1
ATOM 3002 C CA . GLU A 1 371 ? -40.462 16.335 23.640 1.00 72.69 371 GLU A CA 1
ATOM 3003 C C . GLU A 1 371 ? -41.693 15.742 22.924 1.00 72.69 371 GLU A C 1
ATOM 3005 O O . GLU A 1 371 ? -42.818 15.853 23.400 1.00 72.69 371 GLU A O 1
ATOM 3010 N N . SER A 1 372 ? -41.493 15.075 21.782 1.00 74.50 372 SER A N 1
ATOM 3011 C CA . SER A 1 372 ? -42.595 14.600 20.932 1.00 74.50 372 SER A CA 1
ATOM 3012 C C . SER A 1 372 ? -43.200 13.251 21.341 1.00 74.50 372 SER A C 1
ATOM 3014 O O . SER A 1 372 ? -44.268 12.893 20.844 1.00 74.50 372 SER A O 1
ATOM 3016 N N . TRP A 1 373 ? -42.537 12.486 22.212 1.00 80.62 373 TRP A N 1
ATOM 3017 C CA . TRP A 1 373 ? -42.947 11.113 22.549 1.00 80.62 373 TRP A CA 1
ATOM 3018 C C . TRP A 1 373 ? -42.741 10.721 24.014 1.00 80.62 373 TRP A C 1
ATOM 3020 O O . TRP A 1 373 ? -43.170 9.635 24.410 1.00 80.62 373 TRP A O 1
ATOM 3030 N N . LEU A 1 374 ? -42.100 11.567 24.817 1.00 81.69 374 LEU A N 1
ATOM 3031 C CA . LEU A 1 374 ? -41.842 11.305 26.224 1.00 81.69 374 LEU A CA 1
ATOM 3032 C C . LEU A 1 374 ? -42.840 12.088 27.087 1.00 81.69 374 LEU A C 1
ATOM 3034 O O . LEU A 1 374 ? -43.166 13.235 26.795 1.00 81.69 374 LEU A O 1
ATOM 3038 N N . ASP A 1 375 ? -43.337 11.456 28.146 1.00 83.25 375 ASP A N 1
ATOM 3039 C CA . ASP A 1 375 ? -44.225 12.112 29.106 1.00 83.25 375 ASP A CA 1
ATOM 3040 C C . ASP A 1 375 ? -43.487 13.250 29.844 1.00 83.25 375 ASP A C 1
ATOM 3042 O O . ASP A 1 375 ? -42.273 13.169 30.063 1.00 83.25 375 ASP A O 1
ATOM 3046 N N . GLY A 1 376 ? -44.210 14.319 30.196 1.00 78.50 376 GLY A N 1
ATOM 3047 C CA . GLY A 1 376 ? -43.638 15.590 30.657 1.00 78.50 376 GLY A CA 1
ATOM 3048 C C . GLY A 1 376 ? -42.703 15.464 31.862 1.00 78.50 376 GLY A C 1
ATOM 3049 O O . GLY A 1 376 ? -41.660 16.120 31.891 1.00 78.50 376 GLY A O 1
ATOM 3050 N N . ASP A 1 377 ? -43.013 14.569 32.803 1.00 82.69 377 ASP A N 1
ATOM 3051 C CA . ASP A 1 377 ? -42.179 14.353 33.991 1.00 82.69 377 ASP A CA 1
ATOM 3052 C C . ASP A 1 377 ? -40.835 13.700 33.626 1.00 82.69 377 ASP A C 1
ATOM 3054 O O . ASP A 1 377 ? -39.773 14.105 34.103 1.00 82.69 377 ASP A O 1
ATOM 3058 N N . PHE A 1 378 ? -40.852 12.712 32.726 1.00 79.31 378 PHE A N 1
ATOM 3059 C CA . PHE A 1 378 ? -39.628 12.071 32.243 1.00 79.31 378 PHE A CA 1
ATOM 3060 C C . PHE A 1 378 ? -38.830 12.993 31.313 1.00 79.31 378 PHE A C 1
ATOM 3062 O O . PHE A 1 378 ? -37.603 12.898 31.264 1.00 79.31 378 PHE A O 1
ATOM 3069 N N . TYR A 1 379 ? -39.504 13.887 30.581 1.00 78.56 379 TYR A N 1
ATOM 3070 C CA . TYR A 1 379 ? -38.856 14.804 29.645 1.00 78.56 379 TYR A CA 1
ATOM 3071 C C . TYR A 1 379 ? -37.998 15.799 30.412 1.00 78.56 379 TYR A C 1
ATOM 3073 O O . TYR A 1 379 ? -36.844 16.024 30.050 1.00 78.56 379 TYR A O 1
ATOM 3081 N N . GLN A 1 380 ? -38.529 16.305 31.526 1.00 75.56 380 GLN A N 1
ATOM 3082 C CA . GLN A 1 380 ? -37.800 17.191 32.418 1.00 75.56 380 GLN A CA 1
ATOM 3083 C C . GLN A 1 380 ? -36.567 16.498 33.022 1.00 75.56 380 GLN A C 1
ATOM 3085 O O . GLN A 1 380 ? -35.486 17.078 33.027 1.00 75.56 380 GLN A O 1
ATOM 3090 N N . ILE A 1 381 ? -36.681 15.223 33.422 1.00 79.44 381 ILE A N 1
ATOM 3091 C CA . ILE A 1 381 ? -35.534 14.438 33.919 1.00 79.44 381 ILE A CA 1
ATOM 3092 C C . ILE A 1 381 ? -34.433 14.308 32.856 1.00 79.44 381 ILE A C 1
ATOM 3094 O O . ILE A 1 381 ? -33.259 14.483 33.174 1.00 79.44 381 ILE A O 1
ATOM 3098 N N . ILE A 1 382 ? -34.786 13.999 31.602 1.00 73.38 382 ILE A N 1
ATOM 3099 C CA . ILE A 1 382 ? -33.799 13.883 30.515 1.00 73.38 382 ILE A CA 1
ATOM 3100 C C . ILE A 1 382 ? -33.184 15.247 30.182 1.00 73.38 382 ILE A C 1
ATOM 3102 O O . ILE A 1 382 ? -31.986 15.311 29.925 1.00 73.38 382 ILE A O 1
ATOM 3106 N N . LYS A 1 383 ? -33.978 16.327 30.209 1.00 71.69 383 LYS A N 1
ATOM 3107 C CA . LYS A 1 383 ? -33.504 17.699 29.969 1.00 71.69 383 LYS A CA 1
ATOM 3108 C C . LYS A 1 383 ? -32.490 18.145 31.029 1.00 71.69 383 LYS A C 1
ATOM 3110 O O . LYS A 1 383 ? -31.491 18.765 30.681 1.00 71.69 383 LYS A O 1
ATOM 3115 N N . ASP A 1 384 ? -32.735 17.810 32.294 1.00 74.00 384 ASP A N 1
ATOM 3116 C CA . ASP A 1 384 ? -31.914 18.263 33.423 1.00 74.00 384 ASP A CA 1
ATOM 3117 C C . ASP A 1 384 ? -30.687 17.368 33.683 1.00 74.00 384 ASP A C 1
ATOM 3119 O O . ASP A 1 384 ? -29.780 17.743 34.430 1.00 74.00 384 ASP A O 1
ATOM 3123 N N . CYS A 1 385 ? -30.634 16.176 33.082 1.00 72.81 385 CYS A N 1
ATOM 3124 C CA . CYS A 1 385 ? -29.515 15.256 33.237 1.00 72.81 385 CYS A CA 1
ATOM 3125 C C . CYS A 1 385 ? -28.371 15.619 32.280 1.00 72.81 385 CYS A C 1
ATOM 3127 O O . CYS A 1 385 ? -28.497 15.483 31.062 1.00 72.81 385 CYS A O 1
ATOM 3129 N N . SER A 1 386 ? -27.223 16.034 32.827 1.00 70.56 386 SER A N 1
ATOM 3130 C CA . SER A 1 386 ? -26.009 16.170 32.019 1.00 70.56 386 SER A CA 1
ATOM 3131 C C . SER A 1 386 ? -25.554 14.799 31.525 1.00 70.56 386 SER A C 1
ATOM 3133 O O . SER A 1 386 ? -25.305 13.892 32.315 1.00 70.56 386 SER A O 1
ATOM 3135 N N . ILE A 1 387 ? -25.416 14.661 30.208 1.00 73.19 387 ILE A N 1
ATOM 3136 C CA . ILE A 1 387 ? -24.932 13.437 29.548 1.00 73.19 387 ILE A CA 1
ATOM 3137 C C . ILE A 1 387 ? -23.393 13.412 29.504 1.00 73.19 387 ILE A C 1
ATOM 3139 O O . ILE A 1 387 ? -22.788 12.377 29.231 1.00 73.19 387 ILE A O 1
ATOM 3143 N N . ILE A 1 388 ? -22.754 14.550 29.793 1.00 72.88 388 ILE A N 1
ATOM 3144 C CA . ILE A 1 388 ? -21.304 14.722 29.779 1.00 72.88 388 ILE A CA 1
ATOM 3145 C C . ILE A 1 388 ? -20.816 14.994 31.200 1.00 72.88 388 ILE A C 1
ATOM 3147 O O . ILE A 1 388 ? -21.258 15.948 31.845 1.00 72.88 388 ILE A O 1
ATOM 3151 N N . ASP A 1 389 ? -19.870 14.176 31.653 1.00 76.25 389 ASP A N 1
ATOM 3152 C CA . ASP A 1 389 ? -19.085 14.428 32.855 1.00 76.25 389 ASP A CA 1
ATOM 3153 C C . ASP A 1 389 ? -17.748 15.071 32.458 1.00 76.25 389 ASP A C 1
ATOM 3155 O O . ASP A 1 389 ? -16.854 14.430 31.902 1.00 76.25 389 ASP A O 1
ATOM 3159 N N . THR A 1 390 ? -17.624 16.373 32.707 1.00 70.50 390 THR A N 1
ATOM 3160 C CA . THR A 1 390 ? -16.421 17.143 32.374 1.00 70.50 390 THR A CA 1
ATOM 3161 C C . THR A 1 390 ? -15.229 16.789 33.264 1.00 70.50 390 THR A C 1
ATOM 3163 O O . THR A 1 390 ? -14.091 16.862 32.800 1.00 70.50 390 THR A O 1
ATOM 3166 N N . GLU A 1 391 ? -15.465 16.369 34.513 1.00 74.06 391 GLU A N 1
ATOM 3167 C CA . GLU A 1 391 ? -14.390 15.961 35.425 1.00 74.06 391 GLU A CA 1
ATOM 3168 C C . GLU A 1 391 ? -13.756 14.643 34.963 1.00 74.06 391 GLU A C 1
ATOM 3170 O O . GLU A 1 391 ? -12.533 14.479 35.032 1.00 74.06 391 GLU A O 1
ATOM 3175 N N . GLU A 1 392 ? -14.555 13.709 34.438 1.00 77.94 392 GLU A N 1
ATOM 3176 C CA . GLU A 1 392 ? -14.023 12.484 33.834 1.00 77.94 392 GLU A CA 1
ATOM 3177 C C . GLU A 1 392 ? -13.228 12.768 32.553 1.00 77.94 392 GLU A C 1
ATOM 3179 O O . GLU A 1 392 ? -12.163 12.170 32.358 1.00 77.94 392 GLU A O 1
ATOM 3184 N N . ILE A 1 393 ? -13.689 13.701 31.707 1.00 74.88 393 ILE A N 1
ATOM 3185 C CA . ILE A 1 393 ? -13.002 14.054 30.454 1.00 74.88 393 ILE A CA 1
ATOM 3186 C C . ILE A 1 393 ? -11.589 14.590 30.720 1.00 74.88 393 ILE A C 1
ATOM 3188 O O . ILE A 1 393 ? -10.633 14.164 30.062 1.00 74.88 393 ILE A O 1
ATOM 3192 N N . ASP A 1 394 ? -11.434 15.471 31.709 1.00 69.81 394 ASP A N 1
ATOM 3193 C CA . ASP A 1 394 ? -10.134 16.052 32.067 1.00 69.81 394 ASP A CA 1
ATOM 3194 C C . ASP A 1 394 ? -9.135 15.005 32.598 1.00 69.81 394 ASP A C 1
ATOM 3196 O O . ASP A 1 394 ? -7.917 15.189 32.508 1.00 69.81 394 ASP A O 1
ATOM 3200 N N . ASN A 1 395 ? -9.637 13.870 33.093 1.00 78.62 395 ASN A N 1
ATOM 3201 C CA . ASN A 1 395 ? -8.843 12.763 33.622 1.00 78.62 395 ASN A CA 1
ATOM 3202 C C . ASN A 1 395 ? -8.617 11.621 32.611 1.00 78.62 395 ASN A C 1
ATOM 3204 O O . ASN A 1 395 ? -8.039 10.583 32.964 1.00 78.62 395 ASN A O 1
ATOM 3208 N N . LEU A 1 396 ? -9.027 11.787 31.347 1.00 82.31 396 LEU A N 1
ATOM 3209 C CA . LEU A 1 396 ? -8.899 10.740 30.335 1.00 82.31 396 LEU A CA 1
ATOM 3210 C C . LEU A 1 396 ? -7.441 10.380 30.029 1.00 82.31 396 LEU A C 1
ATOM 3212 O O . LEU A 1 396 ? -6.562 11.205 29.775 1.00 82.31 396 LEU A O 1
ATOM 3216 N N . SER A 1 397 ? -7.205 9.074 29.964 1.00 82.44 397 SER A N 1
ATOM 3217 C CA . SER A 1 397 ? -5.907 8.504 29.627 1.00 82.44 397 SER A CA 1
ATOM 3218 C C . SER A 1 397 ? -5.694 8.415 28.108 1.00 82.44 397 SER A C 1
ATOM 3220 O O . SER A 1 397 ? -6.611 8.119 27.336 1.00 82.44 397 SER A O 1
ATOM 3222 N N . CYS A 1 398 ? -4.434 8.581 27.681 1.00 78.50 398 CYS A N 1
ATOM 3223 C CA . CYS A 1 398 ? -3.983 8.392 26.292 1.00 78.50 398 CYS A CA 1
ATOM 3224 C C . CYS A 1 398 ? -4.277 6.988 25.743 1.00 78.50 398 CYS A C 1
ATOM 3226 O O . CYS A 1 398 ? -4.429 6.807 24.537 1.00 78.50 398 CYS A O 1
ATOM 3228 N N . VAL A 1 399 ? -4.349 5.991 26.625 1.00 84.44 399 VAL A N 1
ATOM 3229 C CA . VAL A 1 399 ? -4.725 4.621 26.286 1.00 84.44 399 VAL A CA 1
ATOM 3230 C C . VAL A 1 399 ? -6.156 4.378 26.749 1.00 84.44 399 VAL A C 1
ATOM 3232 O O . VAL A 1 399 ? -6.483 4.633 27.905 1.00 84.44 399 VAL A O 1
ATOM 3235 N N . ILE A 1 400 ? -6.990 3.850 25.865 1.00 86.12 400 ILE A N 1
ATOM 3236 C CA . ILE A 1 400 ? -8.309 3.335 26.232 1.00 86.12 400 ILE A CA 1
ATOM 3237 C C . ILE A 1 400 ? -8.099 1.925 26.770 1.00 86.12 400 ILE A C 1
ATOM 3239 O O . ILE A 1 400 ? -7.645 1.028 26.047 1.00 86.12 400 ILE A O 1
ATOM 3243 N N . GLU A 1 401 ? -8.364 1.720 28.054 1.00 83.88 401 GLU A N 1
ATOM 3244 C CA . GLU A 1 401 ? -8.218 0.406 28.668 1.00 83.88 401 GLU A CA 1
ATOM 3245 C C . GLU A 1 401 ? -9.331 -0.550 28.215 1.00 83.88 401 GLU A C 1
ATOM 3247 O O . GLU A 1 401 ? -10.449 -0.137 27.932 1.00 83.88 401 GLU A O 1
ATOM 3252 N N . ASN A 1 402 ? -9.051 -1.860 28.201 1.00 78.62 402 ASN A N 1
ATOM 3253 C CA . ASN A 1 402 ? -10.057 -2.873 27.835 1.00 78.62 402 ASN A CA 1
ATOM 3254 C C . ASN A 1 402 ? -11.341 -2.772 28.672 1.00 78.62 402 ASN A C 1
ATOM 3256 O O . ASN A 1 402 ? -12.418 -3.095 28.184 1.00 78.62 402 ASN A O 1
ATOM 3260 N N . LYS A 1 403 ? -11.216 -2.344 29.932 1.00 80.12 403 LYS A N 1
ATOM 3261 C CA . LYS A 1 403 ? -12.346 -2.179 30.850 1.00 80.12 403 LYS A CA 1
ATOM 3262 C C . LYS A 1 403 ? -13.320 -1.079 30.412 1.00 80.12 403 LYS A C 1
ATOM 3264 O O . LYS A 1 403 ? -14.486 -1.157 30.756 1.00 80.12 403 LYS A O 1
ATOM 3269 N N . GLU A 1 404 ? -12.850 -0.087 29.651 1.00 82.94 404 GLU A N 1
ATOM 3270 C CA . GLU A 1 404 ? -13.681 1.016 29.144 1.00 82.94 404 GLU A CA 1
ATOM 3271 C C . GLU A 1 404 ? -14.538 0.579 27.949 1.00 82.94 404 GLU A C 1
ATOM 3273 O O . GLU A 1 404 ? -15.608 1.124 27.712 1.00 82.94 404 GLU A O 1
ATOM 3278 N N . VAL A 1 405 ? -14.068 -0.409 27.182 1.00 82.50 405 VAL A N 1
ATOM 3279 C CA . VAL A 1 405 ? -14.671 -0.805 25.895 1.00 82.50 405 VAL A CA 1
ATOM 3280 C C . VAL A 1 405 ? -15.416 -2.133 25.951 1.00 82.50 405 VAL A C 1
ATOM 3282 O O . VAL A 1 405 ? -16.098 -2.499 24.992 1.00 82.50 405 VAL A O 1
ATOM 3285 N N . ASN A 1 406 ? -15.274 -2.876 27.050 1.00 71.06 406 ASN A N 1
ATOM 3286 C CA . ASN A 1 406 ? -15.854 -4.198 27.214 1.00 71.06 406 ASN A CA 1
ATOM 3287 C C . ASN A 1 406 ? -16.886 -4.195 28.344 1.00 71.06 406 ASN A C 1
ATOM 3289 O O . ASN A 1 406 ? -16.535 -4.232 29.521 1.00 71.06 406 ASN A O 1
ATOM 3293 N N . SER A 1 407 ? -18.167 -4.231 27.976 1.00 56.97 407 SER A N 1
ATOM 3294 C CA . SER A 1 407 ? -19.293 -4.263 28.921 1.00 56.97 407 SER A CA 1
ATOM 3295 C C . SER A 1 407 ? -19.325 -5.510 29.819 1.00 56.97 407 SER A C 1
ATOM 3297 O O . SER A 1 407 ? -20.096 -5.550 30.769 1.00 56.97 407 SER A O 1
ATOM 3299 N N . PHE A 1 408 ? -18.501 -6.526 29.534 1.00 55.00 408 PHE A N 1
ATOM 3300 C CA . PHE A 1 408 ? -18.378 -7.762 30.316 1.00 55.00 408 PHE A CA 1
ATOM 3301 C C . PHE A 1 408 ? -17.024 -7.880 31.034 1.00 55.00 408 PHE A C 1
ATOM 3303 O O . PHE A 1 408 ? -16.565 -8.992 31.314 1.00 55.00 408 PHE A O 1
ATOM 3310 N N . TYR A 1 409 ? -16.343 -6.758 31.286 1.00 49.75 409 TYR A N 1
ATOM 3311 C CA . TYR A 1 409 ? -15.106 -6.739 32.063 1.00 49.75 409 TYR A CA 1
ATOM 3312 C C . TYR A 1 409 ? -15.423 -6.963 33.551 1.00 49.75 409 TYR A C 1
ATOM 3314 O O . TYR A 1 409 ? -15.634 -6.012 34.297 1.00 49.75 409 TYR A O 1
ATOM 3322 N N . TYR A 1 410 ? -15.505 -8.234 33.952 1.00 43.00 410 TYR A N 1
ATOM 3323 C CA . TYR A 1 410 ? -15.613 -8.662 35.351 1.00 43.00 410 TYR A CA 1
ATOM 3324 C C . TYR A 1 410 ? -14.242 -8.869 35.990 1.00 43.00 410 TYR A C 1
ATOM 3326 O O . TYR A 1 410 ? -13.345 -9.426 35.306 1.00 43.00 410 TYR A O 1
#

Secondary structure (DSSP, 8-state):
---PPP--SSS-HHHHHHHHHIIIIIIHHHHHTTT-SEEEEE-BTTHHHH-BTTHHHHHHH-HHHHHH-TT-TT-HHHHHHHHHHHHTTT-SB----SSHHHHHHHHHHHHHHHHHHHHHS-TTS-EEEEEETTEEEEEESSHHHHHHHHHHHHHHHHHTT--B-TTT-EEES-HHHHTS-HHHHHHHHHTGGG--SHHHHHHHHHHHHHHSTT-HHHHHHHHHHHHHHHHHHHHHHHHHHHHTTS--THHHHHHHHHHHHHHHHHHHHHHT-GGGHHHHHHHHHHHHTTS-HHHHHHHHHHHHHHHTTSTT-HHHHHHHHHHHHHHT------SHHHHHH-PPPSSSS------PPPPS--TT--SS-GGGTS-HHHHHHHHHS-S--HHHHHT--SS--HHHH-TT--

pLDDT: mean 81.91, std 17.4, range [30.64, 98.25]

Sequence (410 aa):
CASIPVVSSEGNSTTEQIQVWSKQVEQKSIELGLEYDYIFHTDIVDCYGAIYTHSIPWAIHTQEFAKRNRRGKKCIGNIIDTAMQGMNYGQTNGIPQGSVLMDFIAEMVLGYIDERLSECLDKNMNYHIIRYRDDYRIFTNNKKEGNTVIGELSKILSEMGMRLNGEKTYHSDDIVNSSIKKDKLHQIIHNYQQQNDLKNQLLVIKNLADNYPNSGSLNKALNNFDKDLGHKIKNKRVARCIFFITQKPKIKEQFKENYSMLVSILVDIALKNPKIYSVFVSILSKIICDISNKDKEEIIKKILKKFKDKPNSEDMHLWLQRIAIVANIGIDCEGELFKLVERKHNDGNPVVRQFDPIPVTDDEHFIWNSESWLDGDFYQIIKDCSIIDTEEIDNLSCVIENKEVNSFYY

Radius of gyration: 27.43 Å; chains: 1; bounding box: 75×56×70 Å